Protein 6Y1X (pdb70)

B-factor: mean 32.68, std 16.45, range [10.43, 124.76]

Foldseek 3Di:
DDDLQVCDLQRDVVNVVQADEDEQAAALDAFFAWQQDDSQAADVLPDPPDHHDDHDALVVSVVVVVVCVVVDPRYAEYEYEDSYFLVVGVSNLVNLLVCCVVPVRHAYEYEGCQLCLLVCVVSCVVSHHQEYEHEDAALDLQLVLVTTQWGHDPHDIDHGSVRSVSSNVRNLNNLLVCVVSNHAYEYEYEQFPPRCVVVVLVVLQVVLVSDHAEYEYHWRPQHRNRVPGDIDDPVSVVVSQVVSCVRHHYRD/DDCLQVCDLQNDVVNVVQADEDEQAAALDAFFAWQQDDSQAADVLPDPPDHHDDHDALVRSLVVVVVVVVVDVRYAEYEYEDNYFLVVGPSNLVNLLSNCVVPVRHAYEYEGCQLCLLVCVVSCVVSHHQEYEHEDAALDLQLVLVTTQWGHDPHDIDHGSVRSVSSNVRNLNNLLVCVVSNHAYEYEYEQFPPRCVVVVLVVLQVVLVSDHAEYEYHWRDQHRNRVPGDTDDPVSSVVSQVVSCVRHHYGD

Sequence (504 aa):
QLRRIREHPCFSEKACHAFGRMHLPVAPKCNIQCKYCIRDFDCVNESRPGVTSRVLTPQQEALERVDEVLSKYHYIKVVAVAGPGEPLANEETFETLRLVGEKYPHLILCISTNGLLLPDRIEDLDRIGVTNITVTLNAVDPTIGEQIYDYVIYKGERYEGLEAAKILLDNQLKGIEEAVRRKKKIVKKVNTVLIPGIINDKHVFDIARKIKSMGVFIHNVMPLIPQYKFAHIKPPTPEEEKKRRAIQDELSSKIIKQMRQLRRIREHPCFSEKACHAFGRMHLPVAPKCNIQCKYCIRDFDCVNESRPGVTSRVLTPQEALERVDEVLSKYHYIKVVAVAGPGEPLANEETFETLRRLVGEKYPHLILCISTNGLLLPDRIEDLDRIGVTNITVTLNAVDPTIGEQIYDYVIYKGERYEGLEAAKILLDNNQLKGIEEAVRRKKIVKVNTVLIPGIINDKHVFDIARKIKKSSMGVFIHNVMPLIPPQYKFAHIKPPTPEEKKRAIQDELSKIIKQMR

Secondary structure (P-SEA, 3-state):
ccccccccccccaaaaacbbbbbccccccccccccccccccccccccccccccccccaaaaaaaaaaaaaacccccbbbbcccccccccaaaaaaaaaaaaacccbbbbbbcccccccccaaaaaaacccbbbbbcccccaaaaaaccccccccccccccaaaaaaaaaaaaaaaaaaaaaccbbbbbbcccccccccaaaaaaaaaaaacccbbbbbcccccccccccccccaaaaaaaaaaacccccccc/ccccccccccccaaaaacbbbbbccccccccccccccccccccccccccccccccccaaaaaaaaaaaaaccccccbbbbcccccccccaaaaaaaaaaaaacccbbbbbbcccccccccaaaaaaacccbbbbbcccccaaaaaaccccccccccccccaaaaaaaaaaaaaaaaaaaaaccbbbbbbcccccccccaaaaaaaaaaaacccbbbbbcccccccccccccccaaaaaaaaaaacccccccc

Solvent-accessible surface area: 22082 Å² total; per-residue (Å²): 88,91,70,83,30,123,26,3,10,24,1,22,117,103,1,74,172,57,59,21,106,16,57,0,22,1,0,52,129,33,10,5,18,10,35,6,15,57,95,107,67,15,30,35,10,39,31,174,71,48,33,102,34,133,73,15,71,21,104,74,0,17,100,73,0,35,87,33,9,45,118,103,86,147,20,36,0,0,6,0,7,9,21,2,5,2,2,23,1,109,73,0,16,66,0,0,92,31,0,16,100,42,4,48,12,9,7,8,10,1,7,3,10,0,0,33,0,37,66,44,5,107,29,0,44,173,28,36,0,26,0,0,2,0,3,0,1,7,31,52,27,76,30,5,70,80,0,13,25,34,0,65,39,160,81,92,144,44,120,25,69,106,1,4,100,38,4,18,70,16,4,35,120,0,0,108,41,0,42,157,59,125,19,26,1,5,0,0,0,8,1,0,37,70,39,0,52,168,13,0,57,64,0,0,125,88,0,106,102,34,41,9,65,6,0,24,3,34,44,2,73,44,67,75,115,14,53,180,40,120,55,14,56,72,115,90,43,122,59,31,12,72,87,0,53,164,34,6,105,12,51,133,158,89,92,72,15,105,29,2,12,30,1,21,125,136,2,81,102,28,25,10,115,16,54,0,15,1,0,52,129,32,10,4,19,10,34,7,16,58,96,107,65,15,28,32,11,34,32,175,69,49,30,103,36,159,71,5,72,21,86,55,0,29,113,90,0,41,76,29,4,45,59,110,12,78,10,12,1,0,6,0,6,8,20,2,5,2,2,22,2,102,72,0,2,44,0,0,106,59,0,17,102,104,16,108,34,9,5,9,10,1,7,3,10,0,0,34,0,34,63,46,4,83,27,0,45,156,24,34,0,26,0,0,2,0,3,0,1,8,32,52,27,76,31,5,68,85,0,13,23,34,0,64,41,158,82,91,139,44,117,27,69,101,1,4,104,39,4,17,95,20,4,27,61,0,0,102,39,0,43,157,53,121,20,21,2,6,0,0,0,7,1,0,39,72,33,0,52,170,12,0,57,63,0,0,119,86,0,108,104,27,43,9,64,7,0,24,2,34,48,2,72,44,69,74,117,10,53,185,42,129,58,19,66,79,111,70,47,108,58,30,4,76,87,0,56,162,36,8,111,14,47,126

Organism: Methanothrix thermoacetophila (strain DSM 6194 / JCM 14653 / NBRC 101360 / PT) (NCBI:txid349307)

Radius of gyration: 30.43 Å; Cα contacts (8 Å, |Δi|>4): 1089; chains: 2; bounding box: 54×50×90 Å

Nearest PDB structures (foldseek):
  6y1x-assembly2_B  TM=1.003E+00  e=1.551E-55  Methanothrix thermoacetophila PT
  7bi7-assembly2_B  TM=9.592E-01  e=2.076E-32  Methanothermobacter thermautotrophicus str. Delta H
  7jma-assembly1_A  TM=9.882E-01  e=2.985E-30  Methanothermobacter thermautotrophicus
  7n7i-assembly3_C  TM=7.490E-01  e=6.711E-08  Trichoderma virens Gv29-8
  6b4c-assembly1_A  TM=7.199E-01  e=1.712E-05  Trichoderma virens Gv29-8

CATH classification: 3.20.20.70

InterPro domains:
  IPR000385 MoaA/NifB/PqqE, iron-sulphur binding, conserved site [PS01305] (45-56)
  IPR005980 Nitrogenase cofactor biosynthesis protein NifB [TIGR01290] (18-293)
  IPR007197 Radical SAM [PF04055] (44-225)
  IPR007197 Radical SAM [PS51918] (35-274)
  IPR007197 Radical SAM [SFLDS00029] (19-297)
  IPR013785 Aldolase-type TIM barrel [G3DSA:3.20.20.70] (32-293)
  IPR058240 Radical SAM superfamily [SSF102114] (39-271)

Structure (mmCIF, N/CA/C/O backbone):
data_6Y1X
#
_entry.id   6Y1X
#
_cell.length_a   40.180
_cell.length_b   48.680
_cell.length_c   80.380
_cell.angle_alpha   78.810
_cell.angle_beta   87.730
_cell.angle_gamma   89.940
#
_symmetry.space_group_name_H-M   'P 1'
#
loop_
_entity.id
_entity.type
_entity.pdbx_description
1 polymer 'Radical SAM domain protein'
2 non-polymer 'IRON/SULFUR CLUSTER'
3 non-polymer 'SULFATE ION'
4 non-polymer 'CHLORIDE ION'
5 water water
#
loop_
_atom_site.group_PDB
_atom_site.id
_atom_site.type_symbol
_atom_site.label_atom_id
_atom_site.label_alt_id
_atom_site.label_comp_id
_atom_site.label_asym_id
_atom_site.label_entity_id
_atom_site.label_seq_id
_atom_site.pdbx_PDB_ins_code
_atom_site.Cartn_x
_atom_site.Cartn_y
_atom_site.Cartn_z
_atom_site.occupancy
_atom_site.B_iso_or_equiv
_atom_site.auth_seq_id
_atom_site.auth_comp_id
_atom_site.auth_asym_id
_atom_site.auth_atom_id
_atom_site.pdbx_PDB_model_num
ATOM 1 C CA . GLN A 1 30 ? 24.609 9.995 54.775 1.00 91.25 20 GLN A CA 1
ATOM 2 C C . GLN A 1 30 ? 25.768 10.760 54.141 1.00 89.17 20 GLN A C 1
ATOM 3 O O . GLN A 1 30 ? 26.295 10.359 53.104 1.00 91.62 20 GLN A O 1
ATOM 4 N N . LEU A 1 31 ? 26.153 11.868 54.768 1.00 83.14 21 LEU A N 1
ATOM 5 C CA . LEU A 1 31 ? 27.195 12.728 54.232 1.00 75.17 21 LEU A CA 1
ATOM 6 C C . LEU A 1 31 ? 28.581 12.114 54.448 1.00 63.93 21 LEU A C 1
ATOM 7 O O . LEU A 1 31 ? 28.765 11.159 55.208 1.00 57.15 21 LEU A O 1
ATOM 12 N N . ARG A 1 32 ? 29.567 12.684 53.748 1.00 62.54 22 ARG A N 1
ATOM 13 C CA . ARG A 1 32 ? 30.892 12.076 53.671 1.00 57.95 22 ARG A CA 1
ATOM 14 C C . ARG A 1 32 ? 31.653 12.161 54.991 1.00 50.95 22 ARG A C 1
ATOM 15 O O . ARG A 1 32 ? 32.433 11.257 55.312 1.00 46.77 22 ARG A O 1
ATOM 23 N N . ARG A 1 33 ? 31.451 13.234 55.758 1.00 49.13 23 ARG A N 1
ATOM 24 C CA . ARG A 1 33 ? 32.134 13.418 57.036 1.00 47.83 23 ARG A CA 1
ATOM 25 C C . ARG A 1 33 ? 31.796 12.341 58.062 1.00 47.18 23 ARG A C 1
ATOM 26 O O . ARG A 1 33 ? 32.497 12.234 59.076 1.00 40.71 23 ARG A O 1
ATOM 34 N N . ILE A 1 34 ? 30.754 11.550 57.832 1.00 49.20 24 ILE A N 1
ATOM 35 C CA . ILE A 1 34 ? 30.482 10.348 58.618 1.00 50.34 24 ILE A CA 1
ATOM 36 C C . ILE A 1 34 ? 30.907 9.093 57.871 1.00 46.23 24 ILE A C 1
ATOM 37 O O . ILE A 1 34 ? 31.615 8.247 58.415 1.00 45.69 24 ILE A O 1
ATOM 42 N N . ARG A 1 35 ? 30.488 8.977 56.607 1.00 48.38 25 ARG A N 1
ATOM 43 C CA . ARG A 1 35 ? 30.667 7.748 55.840 1.00 54.66 25 ARG A CA 1
ATOM 44 C C . ARG A 1 35 ? 32.136 7.379 55.663 1.00 54.27 25 ARG A C 1
ATOM 45 O O . ARG A 1 35 ? 32.469 6.191 55.582 1.00 56.26 25 ARG A O 1
ATOM 53 N N . GLU A 1 36 ? 33.027 8.367 55.601 1.00 48.11 26 GLU A N 1
ATOM 54 C CA . GLU A 1 36 ? 34.448 8.115 55.395 1.00 48.13 26 GLU A CA 1
ATOM 55 C C . GLU A 1 36 ? 35.289 8.389 56.636 1.00 48.77 26 GLU A C 1
ATOM 56 O O . GLU A 1 36 ? 36.520 8.443 56.537 1.00 46.21 26 GLU A O 1
ATOM 62 N N . HIS A 1 37 ? 34.663 8.549 57.802 1.00 46.01 27 HIS A N 1
ATOM 63 C CA . HIS A 1 37 ? 35.405 8.779 59.032 1.00 46.34 27 HIS A CA 1
ATOM 64 C C . HIS A 1 37 ? 35.453 7.472 59.805 1.00 47.05 27 HIS A C 1
ATOM 65 O O . HIS A 1 37 ? 34.395 6.973 60.223 1.00 43.50 27 HIS A O 1
ATOM 72 N N . PRO A 1 38 ? 36.635 6.886 60.017 1.00 46.76 28 PRO A N 1
ATOM 73 C CA . PRO A 1 38 ? 36.695 5.569 60.677 1.00 45.12 28 PRO A CA 1
ATOM 74 C C . PRO A 1 38 ? 36.114 5.550 62.078 1.00 44.83 28 PRO A C 1
ATOM 75 O O . PRO A 1 38 ? 35.652 4.493 62.527 1.00 46.20 28 PRO A O 1
ATOM 79 N N . CYS A 1 39 ? 36.107 6.682 62.780 1.00 42.68 29 CYS A N 1
ATOM 80 C CA . CYS A 1 39 ? 35.613 6.726 64.148 1.00 44.63 29 CYS A CA 1
ATOM 81 C C . CYS A 1 39 ? 34.123 7.019 64.236 1.00 44.41 29 CYS A C 1
ATOM 82 O O . CYS A 1 39 ? 33.548 6.901 65.324 1.00 48.64 29 CYS A O 1
ATOM 85 N N . PHE A 1 40 ? 33.480 7.373 63.124 1.00 43.25 30 PHE A N 1
ATOM 86 C CA . PHE A 1 40 ? 32.056 7.666 63.117 1.00 44.56 30 PHE A CA 1
ATOM 87 C C . PHE A 1 40 ? 31.245 6.674 62.296 1.00 50.06 30 PHE A C 1
ATOM 88 O O . PHE A 1 40 ? 30.013 6.770 62.280 1.00 51.05 30 PHE A O 1
ATOM 96 N N . SER A 1 41 ? 31.898 5.741 61.607 1.00 49.20 31 SER A N 1
ATOM 97 C CA . SER A 1 41 ? 31.211 4.738 60.807 1.00 53.16 31 SER A CA 1
ATOM 98 C C . SER A 1 41 ? 31.916 3.404 60.997 1.00 60.09 31 SER A C 1
ATOM 99 O O . SER A 1 41 ? 33.146 3.332 60.909 1.00 58.54 31 SER A O 1
ATOM 102 N N . GLU A 1 42 ? 31.135 2.357 61.273 1.00 68.07 32 GLU A N 1
ATOM 103 C CA . GLU A 1 42 ? 31.698 1.014 61.385 1.00 73.25 32 GLU A CA 1
ATOM 104 C C . GLU A 1 42 ? 32.337 0.568 60.075 1.00 75.50 32 GLU A C 1
ATOM 105 O O . GLU A 1 42 ? 33.408 -0.051 60.076 1.00 79.33 32 GLU A O 1
ATOM 111 N N . LYS A 1 43 ? 31.686 0.862 58.946 1.00 74.42 33 LYS A N 1
ATOM 112 C CA . LYS A 1 43 ? 32.244 0.492 57.649 1.00 74.88 33 LYS A CA 1
ATOM 113 C C . LYS A 1 43 ? 33.540 1.242 57.368 1.00 73.62 33 LYS A C 1
ATOM 114 O O . LYS A 1 43 ? 34.483 0.673 56.805 1.00 73.22 33 LYS A O 1
ATOM 117 N N . ALA A 1 44 ? 33.600 2.525 57.738 1.00 71.77 34 ALA A N 1
ATOM 118 C CA . ALA A 1 44 ? 34.779 3.328 57.431 1.00 72.35 34 ALA A CA 1
ATOM 119 C C . ALA A 1 44 ? 36.005 2.853 58.201 1.00 73.79 34 ALA A C 1
ATOM 120 O O . ALA A 1 44 ? 37.136 3.064 57.749 1.00 73.93 34 ALA A O 1
ATOM 122 N N . CYS A 1 45 ? 35.805 2.217 59.359 1.00 77.87 35 CYS A N 1
ATOM 123 C CA . CYS A 1 45 ? 36.938 1.812 60.186 1.00 83.22 35 CYS A CA 1
ATOM 124 C C . CYS A 1 45 ? 37.785 0.761 59.477 1.00 91.61 35 CYS A C 1
ATOM 125 O O . CYS A 1 45 ? 39.019 0.794 59.549 1.00 92.06 35 CYS A O 1
ATOM 128 N N . HIS A 1 46 ? 37.139 -0.177 58.785 1.00 97.67 36 HIS A N 1
ATOM 129 C CA . HIS A 1 46 ? 37.842 -1.220 58.050 1.00 105.30 36 HIS A CA 1
ATOM 130 C C . HIS A 1 46 ? 38.380 -0.747 56.705 1.00 101.77 36 HIS A C 1
ATOM 131 O O . HIS A 1 46 ? 39.121 -1.495 56.057 1.00 109.87 36 HIS A O 1
ATOM 138 N N . ALA A 1 47 ? 38.035 0.462 56.271 1.00 87.95 37 ALA A N 1
ATOM 139 C CA . ALA A 1 47 ? 38.376 0.931 54.933 1.00 77.27 37 ALA A CA 1
ATOM 140 C C . ALA A 1 47 ? 39.303 2.133 54.925 1.00 69.63 37 ALA A C 1
ATOM 141 O O . ALA A 1 47 ? 40.222 2.186 54.107 1.00 70.57 37 ALA A O 1
ATOM 143 N N . PHE A 1 48 ? 39.087 3.107 55.802 1.00 62.85 38 PHE A N 1
ATOM 144 C CA . PHE A 1 48 ? 39.781 4.382 55.726 1.00 62.77 38 PHE A CA 1
ATOM 145 C C . PHE A 1 48 ? 40.623 4.593 56.979 1.00 60.07 38 PHE A C 1
ATOM 146 O O . PHE A 1 48 ? 40.360 4.016 58.038 1.00 57.78 38 PHE A O 1
ATOM 154 N N . GLY A 1 49 ? 41.637 5.449 56.846 1.00 57.78 39 GLY A N 1
ATOM 155 C CA . GLY A 1 49 ? 42.563 5.738 57.915 1.00 54.30 39 GLY A CA 1
ATOM 156 C C . GLY A 1 49 ? 42.453 7.173 58.413 1.00 49.87 39 GLY A C 1
ATOM 157 O O . GLY A 1 49 ? 41.873 8.057 57.779 1.00 47.76 39 GLY A O 1
ATOM 158 N N . ARG A 1 50 ? 43.049 7.389 59.579 1.00 47.05 40 ARG A N 1
ATOM 159 C CA . ARG A 1 50 ? 43.153 8.702 60.186 1.00 43.64 40 ARG A CA 1
ATOM 160 C C . ARG A 1 50 ? 44.576 8.902 60.682 1.00 44.38 40 ARG A C 1
ATOM 161 O O . ARG A 1 50 ? 45.318 7.942 60.912 1.00 47.16 40 ARG A O 1
ATOM 169 N N . MET A 1 51 ? 44.960 10.165 60.847 1.00 42.35 41 MET A N 1
ATOM 170 C CA . MET A 1 51 ? 46.250 10.495 61.436 1.00 50.70 41 MET A CA 1
ATOM 171 C C . MET A 1 51 ? 46.061 11.598 62.463 1.00 38.94 41 MET A C 1
ATOM 172 O O . MET A 1 51 ? 45.231 12.493 62.282 1.00 36.71 41 MET A O 1
ATOM 177 N N . HIS A 1 52 ? 46.836 11.521 63.539 1.00 40.30 42 HIS A N 1
ATOM 178 C CA . HIS A 1 52 ? 46.841 12.525 64.593 1.00 35.47 42 HIS A CA 1
ATOM 179 C C . HIS A 1 52 ? 48.078 13.398 64.464 1.00 36.23 42 HIS A C 1
ATOM 180 O O . HIS A 1 52 ? 49.173 12.903 64.187 1.00 39.44 42 HIS A O 1
ATOM 187 N N . LEU A 1 53 ? 47.902 14.697 64.669 1.00 23.30 43 LEU A N 1
ATOM 188 C CA . LEU A 1 53 ? 49.037 15.609 64.671 1.00 20.80 43 LEU A CA 1
ATOM 189 C C . LEU A 1 53 ? 49.275 16.075 66.095 1.00 23.77 43 LEU A C 1
ATOM 190 O O . LEU A 1 53 ? 48.466 16.847 66.633 1.00 24.29 43 LEU A O 1
ATOM 195 N N . PRO A 1 54 ? 50.351 15.648 66.740 1.00 24.05 44 PRO A N 1
ATOM 196 C CA . PRO A 1 54 ? 50.568 15.997 68.158 1.00 22.52 44 PRO A CA 1
ATOM 197 C C . PRO A 1 54 ? 51.147 17.401 68.309 1.00 27.39 44 PRO A C 1
ATOM 198 O O . PRO A 1 54 ? 52.339 17.614 68.530 1.00 28.35 44 PRO A O 1
ATOM 202 N N . VAL A 1 55 ? 50.266 18.396 68.193 1.00 28.91 45 VAL A N 1
ATOM 203 C CA . VAL A 1 55 ? 50.651 19.804 68.208 1.00 24.49 45 VAL A CA 1
ATOM 204 C C . VAL A 1 55 ? 50.192 20.523 69.464 1.00 26.02 45 VAL A C 1
ATOM 205 O O . VAL A 1 55 ? 50.415 21.736 69.584 1.00 21.42 45 VAL A O 1
ATOM 209 N N . ALA A 1 56 ? 49.560 19.825 70.405 1.00 20.11 46 ALA A N 1
ATOM 210 C CA . ALA A 1 56 ? 48.785 20.454 71.475 1.00 20.67 46 ALA A CA 1
ATOM 211 C C . ALA A 1 56 ? 49.227 19.916 72.831 1.00 18.79 46 ALA A C 1
ATOM 212 O O . ALA A 1 56 ? 48.497 19.152 73.470 1.00 19.62 46 ALA A O 1
ATOM 214 N N . PRO A 1 57 ? 50.418 20.309 73.311 1.00 15.46 47 PRO A N 1
ATOM 215 C CA . PRO A 1 57 ? 50.960 19.674 74.522 1.00 21.24 47 PRO A CA 1
ATOM 216 C C . PRO A 1 57 ? 50.303 20.116 75.822 1.00 19.00 47 PRO A C 1
ATOM 217 O O . PRO A 1 57 ? 50.257 19.334 76.775 1.00 20.60 47 PRO A O 1
ATOM 221 N N . LYS A 1 58 ? 49.834 21.356 75.909 1.00 16.90 48 LYS A N 1
ATOM 222 C CA . LYS A 1 58 ? 49.272 21.828 77.167 1.00 20.65 48 LYS A CA 1
ATOM 223 C C . LYS A 1 58 ? 47.885 21.236 77.388 1.00 19.70 48 LYS A C 1
ATOM 224 O O . LYS A 1 58 ? 47.123 21.017 76.443 1.00 18.46 48 LYS A O 1
ATOM 230 N N . CYS A 1 59 ? 47.548 21.023 78.657 1.00 15.75 49 CYS A N 1
ATOM 231 C CA . CYS A 1 59 ? 46.196 20.692 79.079 1.00 22.01 49 CYS A CA 1
ATOM 232 C C . CYS A 1 59 ? 45.716 21.686 80.125 1.00 21.41 49 CYS A C 1
ATOM 233 O O . CYS A 1 59 ? 46.511 22.328 80.818 1.00 21.64 49 CYS A O 1
ATOM 236 N N . ASN A 1 60 ? 44.395 21.805 80.231 1.00 19.59 50 ASN A N 1
ATOM 237 C CA . ASN A 1 60 ? 43.773 22.754 81.143 1.00 20.83 50 ASN A CA 1
ATOM 238 C C . ASN A 1 60 ? 42.995 22.102 82.273 1.00 21.64 50 ASN A C 1
ATOM 239 O O . ASN A 1 60 ? 42.375 22.816 83.065 1.00 18.72 50 ASN A O 1
ATOM 244 N N . ILE A 1 61 ? 42.995 20.777 82.373 1.00 15.55 51 ILE A N 1
ATOM 245 C CA . ILE A 1 61 ? 42.380 20.079 83.489 1.00 17.90 51 ILE A CA 1
ATOM 246 C C . ILE A 1 61 ? 43.337 18.983 83.943 1.00 15.19 51 ILE A C 1
ATOM 247 O O . ILE A 1 61 ? 44.394 18.767 83.347 1.00 18.41 51 ILE A O 1
ATOM 252 N N . GLN A 1 62 ? 42.942 18.263 84.987 1.00 15.60 52 GLN A N 1
ATOM 253 C CA . GLN A 1 62 ? 43.678 17.086 85.434 1.00 16.49 52 GLN A CA 1
ATOM 254 C C . GLN A 1 62 ? 42.669 16.006 85.791 1.00 19.57 52 GLN A C 1
ATOM 255 O O . GLN A 1 62 ? 41.998 16.087 86.827 1.00 21.47 52 GLN A O 1
ATOM 261 N N . CYS A 1 63 ? 42.570 15.002 84.927 1.00 15.27 53 CYS A N 1
ATOM 262 C CA . CYS A 1 63 ? 41.723 13.847 85.167 1.00 16.18 53 CYS A CA 1
ATOM 263 C C . CYS A 1 63 ? 42.412 12.938 86.175 1.00 17.10 53 CYS A C 1
ATOM 264 O O . CYS A 1 63 ? 43.641 12.822 86.180 1.00 17.39 53 CYS A O 1
ATOM 267 N N . LYS A 1 64 ? 41.625 12.321 87.055 1.00 15.33 54 LYS A N 1
ATOM 268 C CA . LYS A 1 64 ? 42.205 11.468 88.086 1.00 17.59 54 LYS A CA 1
ATOM 269 C C . LYS A 1 64 ? 42.724 10.141 87.548 1.00 21.90 54 LYS A C 1
ATOM 270 O O . LYS A 1 64 ? 43.261 9.354 88.334 1.00 16.17 54 LYS A O 1
ATOM 276 N N . TYR A 1 65 ? 42.565 9.868 86.253 1.00 18.67 55 TYR A N 1
ATOM 277 C CA . TYR A 1 65 ? 43.086 8.662 85.619 1.00 21.84 55 TYR A CA 1
ATOM 278 C C . TYR A 1 65 ? 44.261 8.955 84.695 1.00 19.45 55 TYR A C 1
ATOM 279 O O . TYR A 1 65 ? 44.714 8.056 83.979 1.00 23.26 55 TYR A O 1
ATOM 288 N N . CYS A 1 66 ? 44.764 10.185 84.690 1.00 17.73 56 CYS A N 1
ATOM 289 C CA . CYS A 1 66 ? 45.742 10.635 83.709 1.00 19.55 56 CYS A CA 1
ATOM 290 C C . CYS A 1 66 ? 47.084 10.920 84.367 1.00 21.86 56 CYS A C 1
ATOM 291 O O . CYS A 1 66 ? 47.147 11.606 85.394 1.00 20.90 56 CYS A O 1
ATOM 294 N N . ILE A 1 67 ? 48.146 10.372 83.778 1.00 19.06 57 ILE A N 1
ATOM 295 C CA . ILE A 1 67 ? 49.517 10.821 84.001 1.00 21.34 57 ILE A CA 1
ATOM 296 C C . ILE A 1 67 ? 49.906 11.678 82.799 1.00 25.03 57 ILE A C 1
ATOM 297 O O . ILE A 1 67 ? 49.871 11.205 81.658 1.00 21.15 57 ILE A O 1
ATOM 302 N N . ARG A 1 68 ? 50.205 12.959 83.040 1.00 18.11 58 ARG A N 1
ATOM 303 C CA . ARG A 1 68 ? 50.419 13.906 81.945 1.00 25.18 58 ARG A CA 1
ATOM 304 C C . ARG A 1 68 ? 51.619 13.576 81.066 1.00 26.69 58 ARG A C 1
ATOM 305 O O . ARG A 1 68 ? 51.721 14.120 79.961 1.00 31.47 58 ARG A O 1
ATOM 313 N N . ASP A 1 69 ? 52.529 12.708 81.519 1.00 23.46 59 ASP A N 1
ATOM 314 C CA . ASP A 1 69 ? 53.641 12.291 80.668 1.00 30.66 59 ASP A CA 1
ATOM 315 C C . ASP A 1 69 ? 53.156 11.693 79.356 1.00 34.84 59 ASP A C 1
ATOM 316 O O . ASP A 1 69 ? 53.879 11.722 78.351 1.00 34.59 59 ASP A O 1
ATOM 321 N N . PHE A 1 70 ? 51.948 11.144 79.344 1.00 25.43 60 PHE A N 1
ATOM 322 C CA . PHE A 1 70 ? 51.470 10.331 78.240 1.00 22.68 60 PHE A CA 1
ATOM 323 C C . PHE A 1 70 ? 50.367 11.053 77.475 1.00 21.92 60 PHE A C 1
ATOM 324 O O . PHE A 1 70 ? 49.581 11.811 78.053 1.00 24.46 60 PHE A O 1
ATOM 332 N N . ASP A 1 71 ? 50.345 10.828 76.159 1.00 19.22 61 ASP A N 1
ATOM 333 C CA . ASP A 1 71 ? 49.340 11.432 75.291 1.00 19.01 61 ASP A CA 1
ATOM 334 C C . ASP A 1 71 ? 47.946 11.218 75.862 1.00 21.49 61 ASP A C 1
ATOM 335 O O . ASP A 1 71 ? 47.629 10.135 76.363 1.00 20.56 61 ASP A O 1
ATOM 340 N N . CYS A 1 72 ? 47.132 12.277 75.812 1.00 20.57 62 CYS A N 1
ATOM 341 C CA . CYS A 1 72 ? 45.798 12.293 76.404 1.00 22.41 62 CYS A CA 1
ATOM 342 C C . CYS A 1 72 ? 45.079 10.963 76.219 1.00 18.10 62 CYS A C 1
ATOM 343 O O . CYS A 1 72 ? 44.694 10.599 75.104 1.00 16.83 62 CYS A O 1
ATOM 346 N N . VAL A 1 73 ? 44.900 10.227 77.318 1.00 16.18 63 VAL A N 1
ATOM 347 C CA . VAL A 1 73 ? 44.389 8.867 77.238 1.00 20.06 63 VAL A CA 1
ATOM 348 C C . VAL A 1 73 ? 42.913 8.811 76.870 1.00 18.40 63 VAL A C 1
ATOM 349 O O . VAL A 1 73 ? 42.393 7.724 76.597 1.00 21.83 63 VAL A O 1
ATOM 353 N N . ASN A 1 74 ? 42.224 9.953 76.812 1.00 23.36 64 ASN A N 1
ATOM 354 C CA . ASN A 1 74 ? 40.849 9.933 76.321 1.00 21.79 64 ASN A CA 1
ATOM 355 C C . ASN A 1 74 ? 40.792 9.555 74.849 1.00 23.53 64 ASN A C 1
ATOM 356 O O . ASN A 1 74 ? 39.804 8.965 74.400 1.00 23.07 64 ASN A O 1
ATOM 361 N N . GLU A 1 75 ? 41.836 9.876 74.086 1.00 22.22 65 GLU A N 1
ATOM 362 C CA . GLU A 1 75 ? 41.806 9.683 72.643 1.00 22.27 65 GLU A CA 1
ATOM 363 C C . GLU A 1 75 ? 43.046 8.947 72.147 1.00 30.88 65 GLU A C 1
ATOM 364 O O . GLU A 1 75 ? 43.336 8.970 70.949 1.00 32.71 65 GLU A O 1
ATOM 370 N N . SER A 1 76 ? 43.773 8.283 73.041 1.00 26.78 66 SER A N 1
ATOM 371 C CA . SER A 1 76 ? 44.983 7.560 72.682 1.00 26.41 66 SER A CA 1
ATOM 372 C C . SER A 1 76 ? 45.072 6.287 73.505 1.00 23.17 66 SER A C 1
ATOM 373 O O . SER A 1 76 ? 44.558 6.218 74.625 1.00 24.66 66 SER A O 1
ATOM 376 N N . ARG A 1 77 ? 45.737 5.282 72.943 1.00 24.34 67 ARG A N 1
ATOM 377 C CA . ARG A 1 77 ? 46.109 4.119 73.729 1.00 31.13 67 ARG A CA 1
ATOM 378 C C . ARG A 1 77 ? 47.046 4.557 74.854 1.00 27.65 67 ARG A C 1
ATOM 379 O O . ARG A 1 77 ? 47.756 5.560 74.721 1.00 29.36 67 ARG A O 1
ATOM 387 N N . PRO A 1 78 ? 47.083 3.825 75.966 1.00 26.18 68 PRO A N 1
ATOM 388 C CA . PRO A 1 78 ? 47.795 4.333 77.142 1.00 27.16 68 PRO A CA 1
ATOM 389 C C . PRO A 1 78 ? 49.302 4.262 76.972 1.00 27.44 68 PRO A C 1
ATOM 390 O O . PRO A 1 78 ? 49.847 3.447 76.223 1.00 23.47 68 PRO A O 1
ATOM 394 N N . GLY A 1 79 ? 49.979 5.128 77.718 1.00 23.10 69 GLY A N 1
ATOM 395 C CA . GLY A 1 79 ? 51.404 5.005 77.936 1.00 28.60 69 GLY A CA 1
ATOM 396 C C . GLY A 1 79 ? 52.243 5.484 76.778 1.00 28.94 69 GLY A C 1
ATOM 397 O O . GLY A 1 79 ? 53.432 5.152 76.711 1.00 27.04 69 GLY A O 1
ATOM 398 N N . VAL A 1 80 ? 51.659 6.265 75.864 1.00 26.53 70 VAL A N 1
ATOM 399 C CA . VAL A 1 80 ? 52.321 6.711 74.641 1.00 26.08 70 VAL A CA 1
ATOM 400 C C . VAL A 1 80 ? 52.873 8.106 74.876 1.00 24.79 70 VAL A C 1
ATOM 401 O O . VAL A 1 80 ? 52.197 8.959 75.464 1.00 23.36 70 VAL A O 1
ATOM 405 N N . THR A 1 81 ? 54.086 8.351 74.391 1.00 20.72 71 THR A N 1
ATOM 406 C CA . THR A 1 81 ? 54.723 9.665 74.422 1.00 24.11 71 THR A CA 1
ATOM 407 C C . THR A 1 81 ? 55.010 10.098 72.989 1.00 22.56 71 THR A C 1
ATOM 408 O O . THR A 1 81 ? 55.909 9.553 72.343 1.00 20.99 71 THR A O 1
ATOM 412 N N . SER A 1 82 ? 54.255 11.067 72.485 1.00 20.52 72 SER A N 1
ATOM 413 C CA . SER A 1 82 ? 54.485 11.552 71.133 1.00 22.51 72 SER A CA 1
ATOM 414 C C . SER A 1 82 ? 55.494 12.693 71.137 1.00 26.50 72 SER A C 1
ATOM 415 O O . SER A 1 82 ? 55.571 13.488 72.078 1.00 29.33 72 SER A O 1
ATOM 418 N N . ARG A 1 83 ? 56.274 12.758 70.065 1.00 23.37 73 ARG A N 1
ATOM 419 C CA . ARG A 1 83 ? 57.063 13.948 69.790 1.00 21.63 73 ARG A CA 1
ATOM 420 C C . ARG A 1 83 ? 56.140 15.105 69.432 1.00 22.41 73 ARG A C 1
ATOM 421 O O . ARG A 1 83 ? 55.283 14.977 68.554 1.00 23.19 73 ARG A O 1
ATOM 426 N N . VAL A 1 84 ? 56.307 16.232 70.119 1.00 23.03 74 VAL A N 1
ATOM 427 C CA . VAL A 1 84 ? 55.473 17.399 69.857 1.00 23.19 74 VAL A CA 1
ATOM 428 C C . VAL A 1 84 ? 55.949 18.059 68.570 1.00 25.35 74 VAL A C 1
ATOM 429 O O . VAL A 1 84 ? 57.149 18.290 68.386 1.00 25.89 74 VAL A O 1
ATOM 433 N N . LEU A 1 85 ? 55.007 18.400 67.697 1.00 29.20 75 LEU A N 1
ATOM 434 C CA . LEU A 1 85 ? 55.303 19.044 66.425 1.00 29.61 75 LEU A CA 1
ATOM 435 C C . LEU A 1 85 ? 54.836 20.491 66.434 1.00 29.04 75 LEU A C 1
ATOM 436 O O . LEU A 1 85 ? 53.789 20.812 67.006 1.00 28.36 75 LEU A O 1
ATOM 441 N N . THR A 1 86 ? 55.603 21.359 65.780 1.00 27.86 76 THR A N 1
ATOM 442 C CA . THR A 1 86 ? 55.103 22.687 65.488 1.00 29.66 76 THR A CA 1
ATOM 443 C C . THR A 1 86 ? 54.094 22.587 64.348 1.00 33.49 76 THR A C 1
ATOM 444 O O . THR A 1 86 ? 54.060 21.582 63.633 1.00 31.84 76 THR A O 1
ATOM 448 N N . PRO A 1 87 ? 53.251 23.611 64.163 1.00 30.36 77 PRO A N 1
ATOM 449 C CA . PRO A 1 87 ? 52.325 23.595 63.016 1.00 22.61 77 PRO A CA 1
ATOM 450 C C . PRO A 1 87 ? 53.002 23.321 61.683 1.00 30.17 77 PRO A C 1
ATOM 451 O O . PRO A 1 87 ? 52.469 22.560 60.866 1.00 28.22 77 PRO A O 1
ATOM 455 N N . GLN A 1 88 ? 54.169 23.919 61.445 1.00 34.44 78 GLN A N 1
ATOM 456 C CA A GLN A 1 88 ? 54.865 23.704 60.182 0.56 38.57 78 GLN A CA 1
ATOM 457 C CA B GLN A 1 88 ? 54.865 23.704 60.182 0.44 38.59 78 GLN A CA 1
ATOM 458 C C . GLN A 1 88 ? 55.320 22.256 60.044 1.00 36.25 78 GLN A C 1
ATOM 459 O O . GLN A 1 88 ? 55.163 21.649 58.978 1.00 32.89 78 GLN A O 1
ATOM 470 N N . GLU A 1 89 ? 55.885 21.685 61.111 1.00 34.60 79 GLU A N 1
ATOM 471 C CA . GLU A 1 89 ? 56.301 20.288 61.067 1.00 29.78 79 GLU A CA 1
ATOM 472 C C . GLU A 1 89 ? 55.108 19.363 60.867 1.00 27.72 79 GLU A C 1
ATOM 473 O O . GLU A 1 89 ? 55.191 18.382 60.119 1.00 36.34 79 GLU A O 1
ATOM 479 N N . ALA A 1 90 ? 53.985 19.663 61.524 1.00 25.70 80 ALA A N 1
ATOM 480 C CA . ALA A 1 90 ? 52.796 18.830 61.377 1.00 23.16 80 ALA A CA 1
ATOM 481 C C . ALA A 1 90 ? 52.302 18.832 59.937 1.00 24.35 80 ALA A C 1
ATOM 482 O O . ALA A 1 90 ? 51.920 17.784 59.402 1.00 29.80 80 ALA A O 1
ATOM 484 N N . LEU A 1 91 ? 52.294 20.002 59.294 1.00 26.51 81 LEU A N 1
ATOM 485 C CA . LEU A 1 91 ? 51.918 20.067 57.886 1.00 27.56 81 LEU A CA 1
ATOM 486 C C . LEU A 1 91 ? 52.865 19.234 57.030 1.00 41.22 81 LEU A C 1
ATOM 487 O O . LEU A 1 91 ? 52.436 18.569 56.079 1.00 41.31 81 LEU A O 1
ATOM 492 N N . GLU A 1 92 ? 54.161 19.264 57.351 1.00 39.83 82 GLU A N 1
ATOM 493 C CA . GLU A 1 92 ? 55.124 18.454 56.614 1.00 40.27 82 GLU A CA 1
ATOM 494 C C . GLU A 1 92 ? 54.859 16.964 56.797 1.00 35.67 82 GLU A C 1
ATOM 495 O O . GLU A 1 92 ? 55.057 16.177 55.864 1.00 37.63 82 GLU A O 1
ATOM 501 N N . ARG A 1 93 ? 54.436 16.547 57.995 1.00 31.64 83 ARG A N 1
ATOM 502 C CA . ARG A 1 93 ? 54.103 15.137 58.176 1.00 38.64 83 ARG A CA 1
ATOM 503 C C . ARG A 1 93 ? 52.877 14.750 57.358 1.00 40.39 83 ARG A C 1
ATOM 504 O O . ARG A 1 93 ? 52.817 13.644 56.808 1.00 46.66 83 ARG A O 1
ATOM 509 N N . VAL A 1 94 ? 51.887 15.643 57.274 1.00 36.64 84 VAL A N 1
ATOM 510 C CA . VAL A 1 94 ? 50.728 15.395 56.419 1.00 28.93 84 VAL A CA 1
ATOM 511 C C . VAL A 1 94 ? 51.168 15.201 54.975 1.00 34.22 84 VAL A C 1
ATOM 512 O O . VAL A 1 94 ? 50.719 14.271 54.293 1.00 36.84 84 VAL A O 1
ATOM 516 N N . ASP A 1 95 ? 52.032 16.092 54.482 1.00 35.47 85 ASP A N 1
ATOM 517 C CA . ASP A 1 95 ? 52.559 15.963 53.126 1.00 47.02 85 ASP A CA 1
ATOM 518 C C . ASP A 1 95 ? 53.104 14.562 52.878 1.00 51.37 85 ASP A C 1
ATOM 519 O O . ASP A 1 95 ? 52.755 13.911 51.887 1.00 45.24 85 ASP A O 1
ATOM 524 N N . GLU A 1 96 ? 53.951 14.071 53.787 1.00 52.41 86 GLU A N 1
ATOM 525 C CA . GLU A 1 96 ? 54.618 12.796 53.545 1.00 56.43 86 GLU A CA 1
ATOM 526 C C . GLU A 1 96 ? 53.657 11.623 53.686 1.00 54.37 86 GLU A C 1
ATOM 527 O O . GLU A 1 96 ? 53.737 10.658 52.916 1.00 56.83 86 GLU A O 1
ATOM 530 N N . VAL A 1 97 ? 52.749 11.675 54.664 1.00 51.29 87 VAL A N 1
ATOM 531 C CA . VAL A 1 97 ? 51.779 10.593 54.819 1.00 52.41 87 VAL A CA 1
ATOM 532 C C . VAL A 1 97 ? 50.866 10.516 53.601 1.00 54.63 87 VAL A C 1
ATOM 533 O O . VAL A 1 97 ? 50.636 9.438 53.039 1.00 53.08 87 VAL A O 1
ATOM 537 N N . LEU A 1 98 ? 50.342 11.665 53.163 1.00 54.08 88 LEU A N 1
ATOM 538 C CA . LEU A 1 98 ? 49.511 11.690 51.965 1.00 58.50 88 LEU A CA 1
ATOM 539 C C . LEU A 1 98 ? 50.267 11.268 50.711 1.00 63.53 88 LEU A C 1
ATOM 540 O O . LEU A 1 98 ? 49.627 11.016 49.686 1.00 64.87 88 LEU A O 1
ATOM 545 N N . SER A 1 99 ? 51.598 11.195 50.758 1.00 67.58 89 SER A N 1
ATOM 546 C CA . SER A 1 99 ? 52.353 10.671 49.631 1.00 74.25 89 SER A CA 1
ATOM 547 C C . SER A 1 99 ? 52.493 9.154 49.683 1.00 78.17 89 SER A C 1
ATOM 548 O O . SER A 1 99 ? 52.284 8.479 48.670 1.00 82.56 89 SER A O 1
ATOM 551 N N . LYS A 1 100 ? 52.881 8.612 50.838 1.00 77.30 90 LYS A N 1
ATOM 552 C CA . LYS A 1 100 ? 53.060 7.175 50.952 1.00 85.87 90 LYS A CA 1
ATOM 553 C C . LYS A 1 100 ? 51.737 6.426 51.020 1.00 89.24 90 LYS A C 1
ATOM 554 O O . LYS A 1 100 ? 51.671 5.262 50.599 1.00 95.93 90 LYS A O 1
ATOM 558 N N . TYR A 1 101 ? 50.664 7.077 51.466 1.00 89.32 91 TYR A N 1
ATOM 559 C CA . TYR A 1 101 ? 49.391 6.397 51.641 1.00 89.56 91 TYR A CA 1
ATOM 560 C C . TYR A 1 101 ? 48.287 7.256 51.061 1.00 90.42 91 TYR A C 1
ATOM 561 O O . TYR A 1 101 ? 48.343 8.486 51.094 1.00 91.21 91 TYR A O 1
ATOM 570 N N . HIS A 1 102 ? 47.288 6.579 50.506 1.00 92.78 92 HIS A N 1
ATOM 571 C CA . HIS A 1 102 ? 46.114 7.245 49.993 1.00 90.88 92 HIS A CA 1
ATOM 572 C C . HIS A 1 102 ? 44.819 6.921 50.727 1.00 83.28 92 HIS A C 1
ATOM 573 O O . HIS A 1 102 ? 43.797 7.540 50.414 1.00 83.95 92 HIS A O 1
ATOM 580 N N . TYR A 1 103 ? 44.821 5.990 51.682 1.00 74.53 93 TYR A N 1
ATOM 581 C CA . TYR A 1 103 ? 43.602 5.664 52.406 1.00 72.94 93 TYR A CA 1
ATOM 582 C C . TYR A 1 103 ? 43.257 6.685 53.478 1.00 64.29 93 TYR A C 1
ATOM 583 O O . TYR A 1 103 ? 42.231 6.526 54.149 1.00 67.00 93 TYR A O 1
ATOM 592 N N . ILE A 1 104 ? 44.082 7.709 53.668 1.00 57.47 94 ILE A N 1
ATOM 593 C CA . ILE A 1 104 ? 43.901 8.648 54.770 1.00 52.74 94 ILE A CA 1
ATOM 594 C C . ILE A 1 104 ? 42.781 9.620 54.414 1.00 51.07 94 ILE A C 1
ATOM 595 O O . ILE A 1 104 ? 42.890 10.386 53.451 1.00 50.77 94 ILE A O 1
ATOM 600 N N . LYS A 1 105 ? 41.698 9.591 55.193 1.00 49.55 95 LYS A N 1
ATOM 601 C CA . LYS A 1 105 ? 40.564 10.482 54.979 1.00 41.77 95 LYS A CA 1
ATOM 602 C C . LYS A 1 105 ? 40.442 11.578 56.025 1.00 40.19 95 LYS A C 1
ATOM 603 O O . LYS A 1 105 ? 39.801 12.598 55.752 1.00 33.87 95 LYS A O 1
ATOM 609 N N . VAL A 1 106 ? 41.047 11.401 57.199 1.00 32.09 96 VAL A N 1
ATOM 610 C CA . VAL A 1 106 ? 40.839 12.279 58.344 1.00 29.15 96 VAL A CA 1
ATOM 611 C C . VAL A 1 106 ? 42.186 12.734 58.883 1.00 31.94 96 VAL A C 1
ATOM 612 O O . VAL A 1 106 ? 43.129 11.942 58.985 1.00 31.41 96 VAL A O 1
ATOM 616 N N . VAL A 1 107 ? 42.266 14.011 59.242 1.00 25.89 97 VAL A N 1
ATOM 617 C CA . VAL A 1 107 ? 43.392 14.566 59.979 1.00 25.79 97 VAL A CA 1
ATOM 618 C C . VAL A 1 107 ? 42.843 15.209 61.243 1.00 27.27 97 VAL A C 1
ATOM 619 O O . VAL A 1 107 ? 41.878 15.980 61.187 1.00 25.98 97 VAL A O 1
ATOM 623 N N . ALA A 1 108 ? 43.456 14.901 62.381 1.00 24.34 98 ALA A N 1
ATOM 624 C CA . ALA A 1 108 ? 42.889 15.303 63.655 1.00 24.05 98 ALA A CA 1
ATOM 625 C C . ALA A 1 108 ? 43.991 15.790 64.577 1.00 27.90 98 ALA A C 1
ATOM 626 O O . ALA A 1 108 ? 45.165 15.437 64.430 1.00 27.50 98 ALA A O 1
ATOM 628 N N . VAL A 1 109 ? 43.593 16.621 65.530 1.00 23.29 99 VAL A N 1
ATOM 629 C CA . VAL A 1 109 ? 44.430 16.969 66.665 1.00 23.29 99 VAL A CA 1
ATOM 630 C C . VAL A 1 109 ? 43.726 16.441 67.905 1.00 23.73 99 VAL A C 1
ATOM 631 O O . VAL A 1 109 ? 42.559 16.773 68.153 1.00 20.98 99 VAL A O 1
ATOM 635 N N . ALA A 1 110 ? 44.433 15.619 68.674 1.00 22.00 100 ALA A N 1
ATOM 636 C CA . ALA A 1 110 ? 43.854 14.947 69.826 1.00 21.84 100 ALA A CA 1
ATOM 637 C C . ALA A 1 110 ? 44.792 14.942 71.021 1.00 22.89 100 ALA A C 1
ATOM 638 O O . ALA A 1 110 ? 44.442 14.371 72.059 1.00 19.11 100 ALA A O 1
ATOM 640 N N . GLY A 1 111 ? 45.963 15.558 70.914 1.00 20.33 101 GLY A N 1
ATOM 641 C CA . GLY A 1 111 ? 46.915 15.550 71.991 1.00 19.21 101 GLY A CA 1
ATOM 642 C C . GLY A 1 111 ? 48.198 16.258 71.621 1.00 17.36 101 GLY A C 1
ATOM 643 O O . GLY A 1 111 ? 48.264 16.978 70.619 1.00 22.54 101 GLY A O 1
ATOM 644 N N . PRO A 1 112 ? 49.254 16.071 72.430 1.00 14.50 102 PRO A N 1
ATOM 645 C CA . PRO A 1 112 ? 49.299 15.164 73.589 1.00 17.83 102 PRO A CA 1
ATOM 646 C C . PRO A 1 112 ? 48.463 15.627 74.797 1.00 22.76 102 PRO A C 1
ATOM 647 O O . PRO A 1 112 ? 48.210 14.829 75.701 1.00 19.94 102 PRO A O 1
ATOM 651 N N . GLY A 1 113 ? 48.071 16.899 74.813 1.00 22.16 103 GLY A N 1
ATOM 652 C CA . GLY A 1 113 ? 47.218 17.447 75.855 1.00 14.82 103 GLY A CA 1
ATOM 653 C C . GLY A 1 113 ? 45.824 17.779 75.353 1.00 14.58 103 GLY A C 1
ATOM 654 O O . GLY A 1 113 ? 45.203 16.981 74.642 1.00 17.77 103 GLY A O 1
ATOM 655 N N . GLU A 1 114 ? 45.326 18.967 75.703 1.00 14.08 104 GLU A N 1
ATOM 656 C CA . GLU A 1 114 ? 43.974 19.364 75.345 1.00 16.93 104 GLU A CA 1
ATOM 657 C C . GLU A 1 114 ? 44.068 20.211 74.088 1.00 16.37 104 GLU A C 1
ATOM 658 O O . GLU A 1 114 ? 44.651 21.306 74.135 1.00 16.15 104 GLU A O 1
ATOM 664 N N . PRO A 1 115 ? 43.570 19.735 72.944 1.00 17.04 105 PRO A N 1
ATOM 665 C CA . PRO A 1 115 ? 43.720 20.501 71.695 1.00 15.02 105 PRO A CA 1
ATOM 666 C C . PRO A 1 115 ? 43.272 21.954 71.782 1.00 20.13 105 PRO A C 1
ATOM 667 O O . PRO A 1 115 ? 43.980 22.834 71.283 1.00 24.35 105 PRO A O 1
ATOM 671 N N . LEU A 1 116 ? 42.139 22.241 72.425 1.00 17.71 106 LEU A N 1
ATOM 672 C CA . LEU A 1 116 ? 41.637 23.611 72.418 1.00 16.43 106 LEU A CA 1
ATOM 673 C C . LEU A 1 116 ? 42.404 24.545 73.345 1.00 16.59 106 LEU A C 1
ATOM 674 O O . LEU A 1 116 ? 42.188 25.758 73.282 1.00 20.08 106 LEU A O 1
ATOM 679 N N . ALA A 1 117 ? 43.307 24.024 74.174 1.00 19.03 107 ALA A N 1
ATOM 680 C CA . ALA A 1 117 ? 44.107 24.847 75.070 1.00 19.81 107 ALA A CA 1
ATOM 681 C C . ALA A 1 117 ? 45.420 25.286 74.436 1.00 22.63 107 ALA A C 1
ATOM 682 O O . ALA A 1 117 ? 46.261 25.869 75.124 1.00 22.44 107 ALA A O 1
ATOM 684 N N . ASN A 1 118 ? 45.617 25.013 73.149 1.00 20.68 108 ASN A N 1
ATOM 685 C CA . ASN A 1 118 ? 46.880 25.287 72.477 1.00 20.32 108 ASN A CA 1
ATOM 686 C C . ASN A 1 118 ? 46.579 26.011 71.177 1.00 18.52 108 ASN A C 1
ATOM 687 O O . ASN A 1 118 ? 45.851 25.481 70.331 1.00 23.31 108 ASN A O 1
ATOM 692 N N . GLU A 1 119 ? 47.126 27.221 71.014 1.00 26.89 109 GLU A N 1
ATOM 693 C CA . GLU A 1 119 ? 46.885 27.945 69.771 1.00 29.77 109 GLU A CA 1
ATOM 694 C C . GLU A 1 119 ? 47.411 27.177 68.567 1.00 26.77 109 GLU A C 1
ATOM 695 O O . GLU A 1 119 ? 46.878 27.323 67.462 1.00 25.59 109 GLU A O 1
ATOM 701 N N . GLU A 1 120 ? 48.426 26.330 68.765 1.00 27.80 110 GLU A N 1
ATOM 702 C CA . GLU A 1 120 ? 49.002 25.590 67.650 1.00 29.81 110 GLU A CA 1
ATOM 703 C C . GLU A 1 120 ? 47.987 24.658 67.008 1.00 25.83 110 GLU A C 1
ATOM 704 O O . GLU A 1 120 ? 48.142 24.304 65.834 1.00 30.91 110 GLU A O 1
ATOM 710 N N . THR A 1 121 ? 46.963 24.241 67.755 1.00 19.52 111 THR A N 1
ATOM 711 C CA . THR A 1 121 ? 45.905 23.420 67.173 1.00 17.83 111 THR A CA 1
ATOM 712 C C . THR A 1 121 ? 45.230 24.156 66.027 1.00 26.77 111 THR A C 1
ATOM 713 O O . THR A 1 121 ? 45.021 23.600 64.941 1.00 22.86 111 THR A O 1
ATOM 717 N N . PHE A 1 122 ? 44.871 25.419 66.266 1.00 21.51 112 PHE A N 1
ATOM 718 C CA . PHE A 1 122 ? 44.131 26.196 65.282 1.00 26.66 112 PHE A CA 1
ATOM 719 C C . PHE A 1 122 ? 45.014 26.563 64.101 1.00 28.67 112 PHE A C 1
ATOM 720 O O . PHE A 1 122 ? 44.554 26.577 62.955 1.00 28.44 112 PHE A O 1
ATOM 728 N N . GLU A 1 123 ? 46.288 26.864 64.364 1.00 25.52 113 GLU A N 1
ATOM 729 C CA . GLU A 1 123 ? 47.208 27.167 63.276 1.00 29.50 113 GLU A CA 1
ATOM 730 C C . GLU A 1 123 ? 47.451 25.941 62.405 1.00 31.35 113 GLU A C 1
ATOM 731 O O . GLU A 1 123 ? 47.531 26.050 61.176 1.00 33.03 113 GLU A O 1
ATOM 737 N N . THR A 1 124 ? 47.551 24.765 63.025 1.00 22.52 114 THR A N 1
ATOM 738 C CA . THR A 1 124 ? 47.800 23.539 62.273 1.00 24.97 114 THR A CA 1
ATOM 739 C C . THR A 1 124 ? 46.622 23.190 61.371 1.00 29.39 114 THR A C 1
ATOM 740 O O . THR A 1 124 ? 46.797 22.934 60.174 1.00 29.19 114 THR A O 1
ATOM 744 N N . LEU A 1 125 ? 45.408 23.189 61.925 1.00 24.03 115 LEU A N 1
ATOM 745 C CA . LEU A 1 125 ? 44.251 22.795 61.133 1.00 24.42 115 LEU A CA 1
ATOM 746 C C . LEU A 1 125 ? 43.907 23.843 60.087 1.00 24.47 115 LEU A C 1
ATOM 747 O O . LEU A 1 125 ? 43.315 23.513 59.055 1.00 26.38 115 LEU A O 1
ATOM 752 N N . ARG A 1 126 ? 44.264 25.103 60.335 1.00 26.07 116 ARG A N 1
ATOM 753 C CA . ARG A 1 126 ? 44.139 26.121 59.301 1.00 31.52 116 ARG A CA 1
ATOM 754 C C . ARG A 1 126 ? 45.096 25.843 58.146 1.00 36.43 116 ARG A C 1
ATOM 755 O O . ARG A 1 126 ? 44.727 25.992 56.975 1.00 39.49 116 ARG A O 1
ATOM 763 N N . LEU A 1 127 ? 46.328 25.429 58.456 1.00 28.42 117 LEU A N 1
ATOM 764 C CA . LEU A 1 127 ? 47.285 25.095 57.406 1.00 31.23 117 LEU A CA 1
ATOM 765 C C . LEU A 1 127 ? 46.856 23.854 56.631 1.00 31.27 117 LEU A C 1
ATOM 766 O O . LEU A 1 127 ? 46.910 23.838 55.396 1.00 32.32 117 LEU A O 1
ATOM 771 N N . VAL A 1 128 ? 46.418 22.811 57.337 1.00 27.36 118 VAL A N 1
ATOM 772 C CA . VAL A 1 128 ? 46.026 21.572 56.670 1.00 33.12 118 VAL A CA 1
ATOM 773 C C . VAL A 1 128 ? 44.793 21.793 55.801 1.00 32.30 118 VAL A C 1
ATOM 774 O O . VAL A 1 128 ? 44.748 21.366 54.641 1.00 30.26 118 VAL A O 1
ATOM 778 N N . GLY A 1 129 ? 43.769 22.449 56.354 1.00 31.59 119 GLY A N 1
ATOM 779 C CA . GLY A 1 129 ? 42.527 22.627 55.617 1.00 29.10 119 GLY A CA 1
ATOM 780 C C . GLY A 1 129 ? 42.703 23.443 54.353 1.00 32.84 119 GLY A C 1
ATOM 781 O O . GLY A 1 129 ? 42.060 23.179 53.334 1.00 38.62 119 GLY A O 1
ATOM 782 N N . GLU A 1 130 ? 43.575 24.448 54.401 1.00 32.13 120 GLU A N 1
ATOM 783 C CA . GLU A 1 130 ? 43.764 25.311 53.246 1.00 33.63 120 GLU A CA 1
ATOM 784 C C . GLU A 1 130 ? 44.535 24.607 52.137 1.00 35.89 120 GLU A C 1
ATOM 785 O O . GLU A 1 130 ? 44.275 24.851 50.956 1.00 38.57 120 GLU A O 1
ATOM 791 N N . LYS A 1 131 ? 45.471 23.728 52.489 1.00 35.15 121 LYS A N 1
ATOM 792 C CA . LYS A 1 131 ? 46.243 23.019 51.477 1.00 39.05 121 LYS A CA 1
ATOM 793 C C . LYS A 1 131 ? 45.550 21.755 50.981 1.00 38.08 121 LYS A C 1
ATOM 794 O O . LYS A 1 131 ? 45.686 21.406 49.802 1.00 40.73 121 LYS A O 1
ATOM 800 N N . TYR A 1 132 ? 44.794 21.074 51.845 1.00 32.63 122 TYR A N 1
ATOM 801 C CA . TYR A 1 132 ? 44.151 19.797 51.526 1.00 35.71 122 TYR A CA 1
ATOM 802 C C . TYR A 1 132 ? 42.678 19.884 51.903 1.00 38.98 122 TYR A C 1
ATOM 803 O O . TYR A 1 132 ? 42.251 19.312 52.916 1.00 37.03 122 TYR A O 1
ATOM 812 N N . PRO A 1 133 ? 41.866 20.573 51.098 1.00 33.32 123 PRO A N 1
ATOM 813 C CA . PRO A 1 133 ? 40.436 20.713 51.432 1.00 36.05 123 PRO A CA 1
ATOM 814 C C . PRO A 1 133 ? 39.655 19.408 51.428 1.00 34.30 123 PRO A C 1
ATOM 815 O O . PRO A 1 133 ? 38.551 19.368 51.984 1.00 40.96 123 PRO A O 1
ATOM 819 N N . HIS A 1 134 ? 40.176 18.344 50.812 1.00 34.04 124 HIS A N 1
ATOM 820 C CA . HIS A 1 134 ? 39.457 17.074 50.804 1.00 39.93 124 HIS A CA 1
ATOM 821 C C . HIS A 1 134 ? 39.470 16.393 52.165 1.00 37.85 124 HIS A C 1
ATOM 822 O O . HIS A 1 134 ? 38.564 15.609 52.470 1.00 34.68 124 HIS A O 1
ATOM 829 N N . LEU A 1 135 ? 40.471 16.673 52.991 1.00 30.51 125 LEU A N 1
ATOM 830 C CA . LEU A 1 135 ? 40.584 15.989 54.269 1.00 31.68 125 LEU A CA 1
ATOM 831 C C . LEU A 1 135 ? 39.471 16.401 55.226 1.00 29.74 125 LEU A C 1
ATOM 832 O O . LEU A 1 135 ? 39.099 17.575 55.317 1.00 30.13 125 LEU A O 1
ATOM 837 N N . ILE A 1 136 ? 38.959 15.424 55.959 1.00 28.69 126 ILE A N 1
ATOM 838 C CA . ILE A 1 136 ? 38.030 15.695 57.045 1.00 25.36 126 ILE A CA 1
ATOM 839 C C . ILE A 1 136 ? 38.841 16.158 58.243 1.00 23.13 126 ILE A C 1
ATOM 840 O O . ILE A 1 136 ? 39.788 15.484 58.661 1.00 29.30 126 ILE A O 1
ATOM 845 N N . LEU A 1 137 ? 38.472 17.302 58.804 1.00 22.15 127 LEU A N 1
ATOM 846 C CA . LEU A 1 137 ? 39.192 17.865 59.934 1.00 25.81 127 LEU A CA 1
ATOM 847 C C . LEU A 1 137 ? 38.414 17.567 61.206 1.00 24.58 127 LEU A C 1
ATOM 848 O O . LEU A 1 137 ? 37.208 17.825 61.286 1.00 28.99 127 LEU A O 1
ATOM 853 N N . CYS A 1 138 ? 39.115 17.013 62.188 1.00 19.77 128 CYS A N 1
ATOM 854 C CA . CYS A 1 138 ? 38.530 16.443 63.389 1.00 22.10 128 CYS A CA 1
ATOM 855 C C . CYS A 1 138 ? 39.334 16.912 64.590 1.00 25.55 128 CYS A C 1
ATOM 856 O O . CYS A 1 138 ? 40.540 17.154 64.487 1.00 25.77 128 CYS A O 1
ATOM 859 N N . ILE A 1 139 ? 38.656 17.077 65.724 1.00 24.82 129 ILE A N 1
ATOM 860 C CA . ILE A 1 139 ? 39.334 17.394 66.974 1.00 20.83 129 ILE A CA 1
ATOM 861 C C . ILE A 1 139 ? 38.669 16.630 68.105 1.00 20.09 129 ILE A C 1
ATOM 862 O O . ILE A 1 139 ? 37.471 16.335 68.069 1.00 25.92 129 ILE A O 1
ATOM 867 N N . SER A 1 140 ? 39.467 16.337 69.125 1.00 20.99 130 SER A N 1
ATOM 868 C CA . SER A 1 140 ? 39.022 15.806 70.399 1.00 16.59 130 SER A CA 1
ATOM 869 C C . SER A 1 140 ? 39.214 16.887 71.454 1.00 21.67 130 SER A C 1
ATOM 870 O O . SER A 1 140 ? 40.113 17.724 71.340 1.00 20.36 130 SER A O 1
ATOM 873 N N . THR A 1 141 ? 38.338 16.908 72.453 1.00 20.54 131 THR A N 1
ATOM 874 C CA . THR A 1 141 ? 38.450 17.910 73.503 1.00 17.25 131 THR A CA 1
ATOM 875 C C . THR A 1 141 ? 37.834 17.376 74.785 1.00 16.22 131 THR A C 1
ATOM 876 O O . THR A 1 141 ? 36.928 16.543 74.754 1.00 17.44 131 THR A O 1
ATOM 880 N N . ASN A 1 142 ? 38.336 17.863 75.917 1.00 13.30 132 ASN A N 1
ATOM 881 C CA . ASN A 1 142 ? 37.642 17.629 77.174 1.00 12.88 132 ASN A CA 1
ATOM 882 C C . ASN A 1 142 ? 36.434 18.547 77.331 1.00 18.70 132 ASN A C 1
ATOM 883 O O . ASN A 1 142 ? 35.670 18.389 78.289 1.00 19.30 132 ASN A O 1
ATOM 888 N N . GLY A 1 143 ? 36.253 19.509 76.423 1.00 17.81 133 GLY A N 1
ATOM 889 C CA . GLY A 1 143 ? 35.054 20.320 76.384 1.00 17.67 133 GLY A CA 1
ATOM 890 C C . GLY A 1 143 ? 35.126 21.627 77.138 1.00 14.60 133 GLY A C 1
ATOM 891 O O . GLY A 1 143 ? 34.241 22.475 76.954 1.00 16.43 133 GLY A O 1
ATOM 892 N N . LEU A 1 144 ? 36.133 21.817 77.997 1.00 16.17 134 LEU A N 1
ATOM 893 C CA . LEU A 1 144 ? 36.169 23.020 78.825 1.00 15.14 134 LEU A CA 1
ATOM 894 C C . LEU A 1 144 ? 36.209 24.288 77.980 1.00 15.79 134 LEU A C 1
ATOM 895 O O . LEU A 1 144 ? 35.509 25.260 78.281 1.00 19.72 134 LEU A O 1
ATOM 900 N N . LEU A 1 145 ? 37.004 24.298 76.913 1.00 24.60 135 LEU A N 1
ATOM 901 C CA . LEU A 1 145 ? 37.115 25.480 76.067 1.00 24.04 135 LEU A CA 1
ATOM 902 C C . LEU A 1 145 ? 36.254 25.399 74.815 1.00 21.28 135 LEU A C 1
ATOM 903 O O . LEU A 1 145 ? 36.377 26.260 73.940 1.00 20.66 135 LEU A O 1
ATOM 908 N N . LEU A 1 146 ? 35.390 24.391 74.707 1.00 17.76 136 LEU A N 1
ATOM 909 C CA . LEU A 1 146 ? 34.572 24.249 73.504 1.00 20.36 136 LEU A CA 1
ATOM 910 C C . LEU A 1 146 ? 33.654 25.447 73.284 1.00 26.19 136 LEU A C 1
ATOM 911 O O . LEU A 1 146 ? 33.573 25.929 72.139 1.00 23.79 136 LEU A O 1
ATOM 916 N N . PRO A 1 147 ? 32.946 25.977 74.291 1.00 24.43 137 PRO A N 1
ATOM 917 C CA . PRO A 1 147 ? 32.134 27.178 74.023 1.00 22.08 137 PRO A CA 1
ATOM 918 C C . PRO A 1 147 ? 32.959 28.349 73.528 1.00 24.82 137 PRO A C 1
ATOM 919 O O . PRO A 1 147 ? 32.505 29.094 72.652 1.00 31.07 137 PRO A O 1
ATOM 923 N N . ASP A 1 148 ? 34.163 28.535 74.071 1.00 30.49 138 ASP A N 1
ATOM 924 C CA . ASP A 1 148 ? 34.975 29.692 73.713 1.00 36.07 138 ASP A CA 1
ATOM 925 C C . ASP A 1 148 ? 35.620 29.553 72.339 1.00 28.77 138 ASP A C 1
ATOM 926 O O . ASP A 1 148 ? 35.896 30.564 71.689 1.00 29.61 138 ASP A O 1
ATOM 931 N N . ARG A 1 149 ? 35.851 28.328 71.868 1.00 24.18 139 ARG A N 1
ATOM 932 C CA . ARG A 1 149 ? 36.607 28.130 70.640 1.00 25.10 139 ARG A CA 1
ATOM 933 C C . ARG A 1 149 ? 35.794 27.516 69.507 1.00 27.38 139 ARG A C 1
ATOM 934 O O . ARG A 1 149 ? 36.346 27.311 68.420 1.00 26.36 139 ARG A O 1
ATOM 942 N N . ILE A 1 150 ? 34.510 27.211 69.722 1.00 22.46 140 ILE A N 1
ATOM 943 C CA . ILE A 1 150 ? 33.731 26.536 68.685 1.00 24.57 140 ILE A CA 1
ATOM 944 C C . ILE A 1 150 ? 33.635 27.408 67.442 1.00 26.51 140 ILE A C 1
ATOM 945 O O . ILE A 1 150 ? 33.622 26.897 66.316 1.00 29.99 140 ILE A O 1
ATOM 950 N N . GLU A 1 151 ? 33.571 28.731 67.619 1.00 26.96 141 GLU A N 1
ATOM 951 C CA . GLU A 1 151 ? 33.502 29.627 66.470 1.00 28.46 141 GLU A CA 1
ATOM 952 C C . GLU A 1 151 ? 34.763 29.516 65.619 1.00 30.40 141 GLU A C 1
ATOM 953 O O . GLU A 1 151 ? 34.691 29.525 64.385 1.00 31.29 141 GLU A O 1
ATOM 959 N N . ASP A 1 152 ? 35.928 29.403 66.267 1.00 30.13 142 ASP A N 1
ATOM 960 C CA . ASP A 1 152 ? 37.180 29.229 65.535 1.00 30.06 142 ASP A CA 1
ATOM 961 C C . ASP A 1 152 ? 37.200 27.903 64.788 1.00 33.89 142 ASP A C 1
ATOM 962 O O . ASP A 1 152 ? 37.608 27.841 63.622 1.00 32.33 142 ASP A O 1
ATOM 967 N N . LEU A 1 153 ? 36.772 26.826 65.454 1.00 27.44 143 LEU A N 1
ATOM 968 C CA . LEU A 1 153 ? 36.771 25.508 64.826 1.00 23.58 143 LEU A CA 1
ATOM 969 C C . LEU A 1 153 ? 35.892 25.508 63.587 1.00 23.92 143 LEU A C 1
ATOM 970 O O . LEU A 1 153 ? 36.264 24.966 62.540 1.00 28.90 143 LEU A O 1
ATOM 975 N N . ASP A 1 154 ? 34.692 26.076 63.710 1.00 25.81 144 ASP A N 1
ATOM 976 C CA . ASP A 1 154 ? 33.794 26.204 62.570 1.00 28.79 144 ASP A CA 1
ATOM 977 C C . ASP A 1 154 ? 34.428 26.998 61.445 1.00 32.53 144 ASP A C 1
ATOM 978 O O . ASP A 1 154 ? 34.353 26.611 60.275 1.00 35.81 144 ASP A O 1
ATOM 983 N N . ARG A 1 155 ? 35.080 28.105 61.783 1.00 31.06 145 ARG A N 1
ATOM 984 C CA . ARG A 1 155 ? 35.592 28.979 60.737 1.00 37.30 145 ARG A CA 1
ATOM 985 C C . ARG A 1 155 ? 36.749 28.300 60.001 1.00 35.64 145 ARG A C 1
ATOM 986 O O . ARG A 1 155 ? 36.947 28.538 58.806 1.00 33.87 145 ARG A O 1
ATOM 994 N N . ILE A 1 156 ? 37.573 27.507 60.713 1.00 35.12 146 ILE A N 1
ATOM 995 C CA . ILE A 1 156 ? 38.694 26.795 60.079 1.00 36.15 146 ILE A CA 1
ATOM 996 C C . ILE A 1 156 ? 38.291 25.498 59.382 1.00 35.17 146 ILE A C 1
ATOM 997 O O . ILE A 1 156 ? 39.146 24.863 58.748 1.00 28.31 146 ILE A O 1
ATOM 1002 N N . GLY A 1 157 ? 37.031 25.073 59.483 1.00 24.09 147 GLY A N 1
ATOM 1003 C CA . GLY A 1 157 ? 36.544 23.923 58.739 1.00 30.73 147 GLY A CA 1
ATOM 1004 C C . GLY A 1 157 ? 36.449 22.597 59.472 1.00 31.85 147 GLY A C 1
ATOM 1005 O O . GLY A 1 157 ? 36.240 21.565 58.820 1.00 34.26 147 GLY A O 1
ATOM 1006 N N . VAL A 1 158 ? 36.579 22.583 60.797 1.00 29.50 148 VAL A N 1
ATOM 1007 C CA . VAL A 1 158 ? 36.386 21.348 61.550 1.00 26.83 148 VAL A CA 1
ATOM 1008 C C . VAL A 1 158 ? 34.924 20.927 61.459 1.00 25.14 148 VAL A C 1
ATOM 1009 O O . VAL A 1 158 ? 34.016 21.719 61.744 1.00 29.37 148 VAL A O 1
ATOM 1013 N N . THR A 1 159 ? 34.686 19.672 61.059 1.00 21.14 149 THR A N 1
ATOM 1014 C CA . THR A 1 159 ? 33.330 19.157 60.899 1.00 26.82 149 THR A CA 1
ATOM 1015 C C . THR A 1 159 ? 32.966 18.076 61.904 1.00 24.84 149 THR A C 1
ATOM 1016 O O . THR A 1 159 ? 31.778 17.773 62.059 1.00 27.88 149 THR A O 1
ATOM 1020 N N . ASN A 1 160 ? 33.943 17.506 62.598 1.00 16.03 150 ASN A N 1
ATOM 1021 C CA . ASN A 1 160 ? 33.724 16.396 63.512 1.00 15.92 150 ASN A CA 1
ATOM 1022 C C . ASN A 1 160 ? 34.432 16.733 64.809 1.00 20.75 150 ASN A C 1
ATOM 1023 O O . ASN A 1 160 ? 35.594 17.147 64.792 1.00 24.80 150 ASN A O 1
ATOM 1028 N N . ILE A 1 161 ? 33.747 16.524 65.929 1.00 16.94 151 ILE A N 1
ATOM 1029 C CA . ILE A 1 161 ? 34.257 16.911 67.239 1.00 16.87 151 ILE A CA 1
ATOM 1030 C C . ILE A 1 161 ? 33.987 15.781 68.217 1.00 22.24 151 ILE A C 1
ATOM 1031 O O . ILE A 1 161 ? 32.870 15.258 68.278 1.00 20.69 151 ILE A O 1
ATOM 1036 N N . THR A 1 162 ? 35.011 15.385 68.961 1.00 20.42 152 THR A N 1
ATOM 1037 C CA . THR A 1 162 ? 34.843 14.431 70.042 1.00 19.56 152 THR A CA 1
ATOM 1038 C C . THR A 1 162 ? 34.976 15.170 71.362 1.00 18.64 152 THR A C 1
ATOM 1039 O O . THR A 1 162 ? 35.960 15.882 71.584 1.00 24.86 152 THR A O 1
ATOM 1043 N N . VAL A 1 163 ? 33.994 14.999 72.237 1.00 20.26 153 VAL A N 1
ATOM 1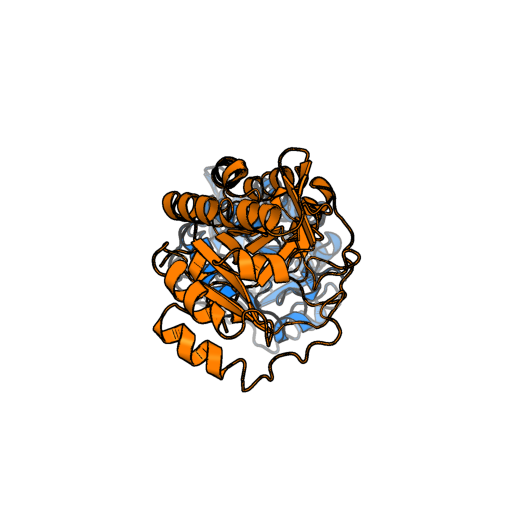044 C CA . VAL A 1 163 ? 34.042 15.558 73.579 1.00 16.69 153 VAL A CA 1
ATOM 1045 C C . VAL A 1 163 ? 34.068 14.385 74.541 1.00 18.13 153 VAL A C 1
ATOM 1046 O O . VAL A 1 163 ? 33.247 13.470 74.422 1.00 17.82 153 VAL A O 1
ATOM 1050 N N . THR A 1 164 ? 34.976 14.417 75.507 1.00 20.04 154 THR A N 1
ATOM 1051 C CA . THR A 1 164 ? 34.977 13.403 76.553 1.00 21.31 154 THR A CA 1
ATOM 1052 C C . THR A 1 164 ? 34.115 13.903 77.704 1.00 17.13 154 THR A C 1
ATOM 1053 O O . THR A 1 164 ? 34.457 14.885 78.371 1.00 19.94 154 THR A O 1
ATOM 1057 N N . LEU A 1 165 ? 32.996 13.224 77.931 1.00 15.75 155 LEU A N 1
ATOM 1058 C CA . LEU A 1 165 ? 32.002 13.622 78.919 1.00 15.79 155 LEU A CA 1
ATOM 1059 C C . LEU A 1 165 ? 31.821 12.447 79.867 1.00 18.41 155 LEU A C 1
ATOM 1060 O O . LEU A 1 165 ? 31.238 11.424 79.492 1.00 13.65 155 LEU A O 1
ATOM 1065 N N . ASN A 1 166 ? 32.352 12.581 81.080 1.00 17.44 156 ASN A N 1
ATOM 1066 C CA . ASN A 1 166 ? 32.378 11.477 82.025 1.00 14.91 156 ASN A CA 1
ATOM 1067 C C . ASN A 1 166 ? 31.294 11.590 83.082 1.00 18.60 156 ASN A C 1
ATOM 1068 O O . ASN A 1 166 ? 31.136 10.666 83.886 1.00 20.35 156 ASN A O 1
ATOM 1073 N N . ALA A 1 167 ? 30.570 12.707 83.112 1.00 17.42 157 ALA A N 1
ATOM 1074 C CA . ALA A 1 167 ? 29.511 12.931 84.082 1.00 19.80 157 ALA A CA 1
ATOM 1075 C C . ALA A 1 167 ? 28.620 14.063 83.589 1.00 14.89 157 ALA A C 1
ATOM 1076 O O . ALA A 1 167 ? 29.107 15.024 82.993 1.00 19.20 157 ALA A O 1
ATOM 1078 N N . VAL A 1 168 ? 27.319 13.938 83.839 1.00 16.78 158 VAL A N 1
ATOM 1079 C CA . VAL A 1 168 ? 26.375 15.040 83.696 1.00 16.46 158 VAL A CA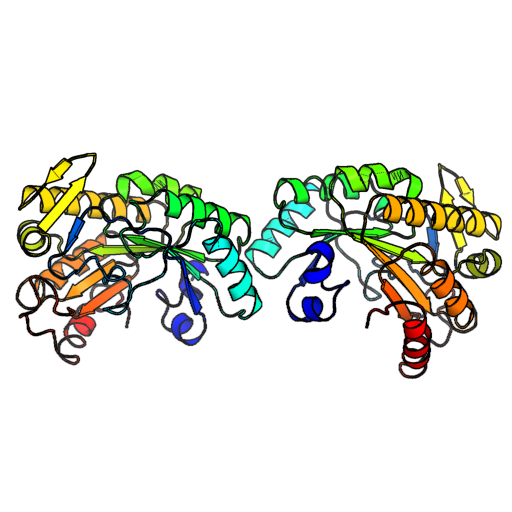 1
ATOM 1080 C C . VAL A 1 168 ? 25.817 15.452 85.049 1.00 23.14 158 VAL A C 1
ATOM 1081 O O . VAL A 1 168 ? 24.894 16.271 85.122 1.00 21.46 158 VAL A O 1
ATOM 1085 N N . ASP A 1 169 ? 26.351 14.883 86.124 1.00 25.25 159 ASP A N 1
ATOM 1086 C CA . ASP A 1 169 ? 26.077 15.295 87.491 1.00 26.06 159 ASP A CA 1
ATOM 1087 C C . ASP A 1 169 ? 27.397 15.772 88.079 1.00 21.42 159 ASP A C 1
ATOM 1088 O O . ASP A 1 169 ? 28.349 14.977 88.166 1.00 17.19 159 ASP A O 1
ATOM 1093 N N . PRO A 1 170 ? 27.512 17.034 88.506 1.00 17.98 160 PRO A N 1
ATOM 1094 C CA . PRO A 1 170 ? 28.820 17.534 88.944 1.00 16.99 160 PRO A CA 1
ATOM 1095 C C . PRO A 1 170 ? 29.306 16.909 90.239 1.00 20.19 160 PRO A C 1
ATOM 1096 O O . PRO A 1 170 ? 30.519 16.924 90.489 1.00 18.90 160 PRO A O 1
ATOM 1100 N N . THR A 1 171 ? 28.414 16.348 91.062 1.00 16.64 161 THR A N 1
ATOM 1101 C CA . THR A 1 171 ? 28.883 15.622 92.241 1.00 26.18 161 THR A CA 1
ATOM 1102 C C . THR A 1 171 ? 29.626 14.356 91.844 1.00 28.08 161 THR A C 1
ATOM 1103 O O . THR A 1 171 ? 30.522 13.910 92.567 1.00 28.03 161 THR A O 1
ATOM 1107 N N . ILE A 1 172 ? 29.260 13.764 90.709 1.00 24.62 162 ILE A N 1
ATOM 1108 C CA . ILE A 1 172 ? 30.048 12.675 90.146 1.00 22.19 162 ILE A CA 1
ATOM 1109 C C . ILE A 1 172 ? 31.284 13.223 89.444 1.00 19.33 162 ILE A C 1
ATOM 1110 O O . ILE A 1 172 ? 32.374 12.648 89.548 1.00 21.26 162 ILE A O 1
ATOM 1115 N N . GLY A 1 173 ? 31.131 14.321 88.698 1.00 12.63 163 GLY A N 1
ATOM 1116 C CA . GLY A 1 173 ? 32.288 14.958 88.085 1.00 14.80 163 GLY A CA 1
ATOM 1117 C C . GLY A 1 173 ? 33.395 15.257 89.076 1.00 19.85 163 GLY A C 1
ATOM 1118 O O . GLY A 1 173 ? 34.582 15.113 88.759 1.00 18.92 163 GLY A O 1
ATOM 1119 N N . GLU A 1 174 ? 33.026 15.677 90.291 1.00 19.46 164 GLU A N 1
ATOM 1120 C CA . GLU A 1 174 ? 34.030 16.045 91.283 1.00 22.05 164 GLU A CA 1
ATOM 1121 C C . GLU A 1 174 ? 34.909 14.856 91.648 1.00 22.68 164 GLU A C 1
ATOM 1122 O O . GLU A 1 174 ? 36.068 15.033 92.045 1.00 22.03 164 GLU A O 1
ATOM 1128 N N . GLN A 1 175 ? 34.380 13.643 91.518 1.00 23.02 165 GLN A N 1
ATOM 1129 C CA . GLN A 1 175 ? 35.135 12.431 91.809 1.00 20.69 165 GLN A CA 1
ATOM 1130 C C . GLN A 1 175 ? 36.107 12.061 90.699 1.00 17.45 165 GLN A C 1
ATOM 1131 O O . GLN A 1 175 ? 36.865 11.099 90.854 1.00 19.41 165 GLN A O 1
ATOM 1137 N N . ILE A 1 176 ? 36.106 12.790 89.587 1.00 14.42 166 ILE A N 1
ATOM 1138 C CA . ILE A 1 176 ? 36.879 12.399 88.418 1.00 12.26 166 ILE A CA 1
ATOM 1139 C C . ILE A 1 176 ? 37.990 13.387 88.076 1.00 12.14 166 ILE A C 1
ATOM 1140 O O . ILE A 1 176 ? 38.964 12.997 87.410 1.00 16.71 166 ILE A O 1
ATOM 1145 N N . TYR A 1 177 ? 37.928 14.629 88.549 1.00 18.64 167 TYR A N 1
ATOM 1146 C CA . TYR A 1 177 ? 38.881 15.668 88.186 1.00 16.24 167 TYR A CA 1
ATOM 1147 C C . TYR A 1 177 ? 39.543 16.263 89.421 1.00 12.76 167 TYR A C 1
ATOM 1148 O O . TYR A 1 177 ? 38.863 16.596 90.398 1.00 17.27 167 TYR A O 1
ATOM 1157 N N . ASP A 1 178 ? 40.868 16.418 89.363 1.00 15.89 168 ASP A N 1
ATOM 1158 C CA . ASP A 1 178 ? 41.584 17.126 90.420 1.00 19.12 168 ASP A CA 1
ATOM 1159 C C . ASP A 1 178 ? 41.313 18.621 90.354 1.00 18.89 168 ASP A C 1
ATOM 1160 O O . ASP A 1 178 ? 41.082 19.264 91.384 1.00 16.62 168 ASP A O 1
ATOM 1165 N N . TYR A 1 179 ? 41.343 19.193 89.154 1.00 17.76 169 TYR A N 1
ATOM 1166 C CA . TYR A 1 179 ? 41.190 20.630 88.996 1.00 12.77 169 TYR A CA 1
ATOM 1167 C C . TYR A 1 179 ? 40.872 20.928 87.542 1.00 19.25 169 TYR A C 1
ATOM 1168 O O . TYR A 1 179 ? 41.061 20.090 86.659 1.00 17.28 169 TYR A O 1
ATOM 1177 N N . VAL A 1 180 ? 40.405 22.151 87.310 1.00 13.25 170 VAL A N 1
ATOM 1178 C CA . VAL A 1 180 ? 40.289 22.717 85.974 1.00 21.11 170 VAL A CA 1
ATOM 1179 C C . VAL A 1 180 ? 40.908 24.104 86.017 1.00 21.25 170 VAL A C 1
ATOM 1180 O O . VAL A 1 180 ? 40.877 24.788 87.046 1.00 24.19 170 VAL A O 1
ATOM 1184 N N . ILE A 1 181 ? 41.509 24.498 84.899 1.00 22.02 171 ILE A N 1
ATOM 1185 C CA . ILE A 1 181 ? 42.082 25.828 84.726 1.00 17.21 171 ILE A CA 1
ATOM 1186 C C . ILE A 1 181 ? 41.234 26.531 83.680 1.00 18.18 171 ILE A C 1
ATOM 1187 O O . ILE A 1 181 ? 41.206 26.118 82.514 1.00 19.88 171 ILE A O 1
ATOM 1192 N N . TYR A 1 182 ? 40.527 27.582 84.086 1.00 16.55 172 TYR A N 1
ATOM 1193 C CA . TYR A 1 182 ? 39.629 28.275 83.174 1.00 17.89 172 TYR A CA 1
ATOM 1194 C C . TYR A 1 182 ? 39.814 29.771 83.342 1.00 25.07 172 TYR A C 1
ATOM 1195 O O . TYR A 1 182 ? 39.628 30.294 84.445 1.00 17.30 172 TYR A O 1
ATOM 1204 N N . LYS A 1 183 ? 40.131 30.452 82.238 1.00 23.62 173 LYS A N 1
ATOM 1205 C CA . LYS A 1 183 ? 40.305 31.904 82.197 1.00 20.81 173 LYS A CA 1
ATOM 1206 C C . LYS A 1 183 ? 41.236 32.398 83.302 1.00 23.24 173 LYS A C 1
ATOM 1207 O O . LYS A 1 183 ? 40.939 33.350 84.025 1.00 25.40 173 LYS A O 1
ATOM 1213 N N . GLY A 1 184 ? 42.375 31.728 83.445 1.00 25.67 174 GLY A N 1
ATOM 1214 C CA . GLY A 1 184 ? 43.385 32.240 84.346 1.00 24.47 174 GLY A CA 1
ATOM 1215 C C . GLY A 1 184 ? 43.207 31.887 85.801 1.00 22.68 174 GLY A C 1
ATOM 1216 O O . GLY A 1 184 ? 43.815 32.532 86.658 1.00 24.51 174 GLY A O 1
ATOM 1217 N N . GLU A 1 185 ? 42.387 30.893 86.115 1.00 21.85 175 GLU A N 1
ATOM 1218 C CA . GLU A 1 185 ? 42.199 30.484 87.495 1.00 23.08 175 GLU A CA 1
ATOM 1219 C C . GLU A 1 185 ? 42.052 28.974 87.575 1.00 21.78 175 GLU A C 1
ATOM 1220 O O . GLU A 1 185 ? 41.354 28.360 86.765 1.00 23.79 175 GLU A O 1
ATOM 1226 N N . ARG A 1 186 ? 42.749 28.388 88.543 1.00 21.03 176 ARG A N 1
ATOM 1227 C CA . ARG A 1 186 ? 42.650 26.967 88.834 1.00 18.58 176 ARG A CA 1
ATOM 1228 C C . ARG A 1 186 ? 41.583 26.770 89.904 1.00 19.89 176 ARG A C 1
ATOM 1229 O O . ARG A 1 186 ? 41.628 27.416 90.954 1.00 21.43 176 ARG A O 1
ATOM 1237 N N . TYR A 1 187 ? 40.632 25.880 89.633 1.00 18.86 177 TYR A N 1
ATOM 1238 C CA . TYR A 1 187 ? 39.540 25.570 90.541 1.00 16.90 177 TYR A CA 1
ATOM 1239 C C . TYR A 1 187 ? 39.628 24.095 90.905 1.00 24.37 177 TYR A C 1
ATOM 1240 O O . TYR A 1 187 ? 40.061 23.274 90.093 1.00 22.91 177 TYR A O 1
ATOM 1249 N N . GLU A 1 188 ? 39.170 23.755 92.108 1.00 22.80 178 GLU A N 1
ATOM 1250 C CA . GLU A 1 188 ? 39.118 22.373 92.563 1.00 21.98 178 GLU A CA 1
ATOM 1251 C C . GLU A 1 188 ? 37.711 22.027 93.027 1.00 19.23 178 GLU A C 1
ATOM 1252 O O . GLU A 1 188 ? 36.848 22.895 93.183 1.00 19.48 178 GLU A O 1
ATOM 1258 N N . GLY A 1 189 ? 37.496 20.735 93.271 1.00 18.18 179 GLY A N 1
ATOM 1259 C CA . GLY A 1 189 ? 36.278 20.317 93.934 1.00 17.83 179 GLY A CA 1
ATOM 1260 C C . GLY A 1 189 ? 35.034 20.491 93.078 1.00 19.53 179 GLY A C 1
ATOM 1261 O O . GLY A 1 189 ? 35.075 20.477 91.842 1.00 18.54 179 GLY A O 1
ATOM 1262 N N . LEU A 1 190 ? 33.906 20.681 93.766 1.00 19.30 180 LEU A N 1
ATOM 1263 C CA . LEU A 1 190 ? 32.617 20.767 93.089 1.00 14.92 180 LEU A CA 1
ATOM 1264 C C . LEU A 1 190 ? 32.562 21.973 92.160 1.00 19.51 180 LEU A C 1
ATOM 1265 O O . LEU A 1 190 ? 31.971 21.900 91.077 1.00 17.26 180 LEU A O 1
ATOM 1270 N N . GLU A 1 191 ? 33.156 23.099 92.575 1.00 18.62 181 GLU A N 1
ATOM 1271 C CA . GLU A 1 191 ? 33.185 24.281 91.717 1.00 20.80 181 GLU A CA 1
ATOM 1272 C C . GLU A 1 191 ? 33.847 23.971 90.379 1.00 17.77 181 GLU A C 1
ATOM 1273 O O . GLU A 1 191 ? 33.337 24.346 89.317 1.00 18.13 181 GLU A O 1
ATOM 1279 N N . ALA A 1 192 ? 35.007 23.312 90.417 1.00 20.47 182 ALA A N 1
ATOM 1280 C CA . ALA A 1 192 ? 35.680 22.910 89.185 1.00 21.20 182 ALA A CA 1
ATOM 1281 C C . ALA A 1 192 ? 34.787 22.015 88.334 1.00 19.32 182 ALA A C 1
ATOM 1282 O O . ALA A 1 192 ? 34.692 22.191 87.112 1.00 15.73 182 ALA A O 1
ATOM 1284 N N . ALA A 1 193 ? 34.144 21.027 88.964 1.00 17.30 183 ALA A N 1
ATOM 1285 C CA . ALA A 1 193 ? 33.279 20.109 88.226 1.00 18.19 183 ALA A CA 1
ATOM 1286 C C . ALA A 1 193 ? 32.093 20.832 87.597 1.00 18.64 183 ALA A C 1
ATOM 1287 O O . ALA A 1 193 ? 31.674 20.495 86.483 1.00 17.31 183 ALA A O 1
ATOM 1289 N N . LYS A 1 194 ? 31.513 21.802 88.311 1.00 17.47 184 LYS A N 1
ATOM 1290 C CA . LYS A 1 194 ? 30.384 22.550 87.761 1.00 15.99 184 LYS A CA 1
ATOM 1291 C C . LYS A 1 194 ? 30.820 23.434 86.603 1.00 18.88 184 LYS A C 1
ATOM 1292 O O . LYS A 1 194 ? 30.084 23.585 85.621 1.00 19.22 184 LYS A O 1
ATOM 1298 N N . ILE A 1 195 ? 32.004 24.043 86.703 1.00 20.89 185 ILE A N 1
ATOM 1299 C CA . ILE A 1 195 ? 32.485 24.869 85.602 1.00 18.67 185 ILE A CA 1
ATOM 1300 C C . ILE A 1 195 ? 32.721 24.008 84.374 1.00 20.82 185 ILE A C 1
ATOM 1301 O O . ILE A 1 195 ? 32.335 24.371 83.255 1.00 19.07 185 ILE A O 1
ATOM 1306 N N . LEU A 1 196 ? 33.334 22.839 84.569 1.00 14.78 186 LEU A N 1
ATOM 1307 C CA . LEU A 1 196 ? 33.606 21.955 83.447 1.00 16.78 186 LEU A CA 1
ATOM 1308 C C . LEU A 1 196 ? 32.315 21.498 82.786 1.00 16.54 186 LEU A C 1
ATOM 1309 O O . LEU A 1 196 ? 32.151 21.629 81.569 1.00 16.04 186 LEU A O 1
ATOM 1314 N N . LEU A 1 197 ? 31.360 21.006 83.587 1.00 11.84 187 LEU A N 1
ATOM 1315 C CA . LEU A 1 197 ? 30.140 20.446 83.009 1.00 13.73 187 LEU A CA 1
ATOM 1316 C C . LEU A 1 197 ? 29.315 21.491 82.269 1.00 19.37 187 LEU A C 1
ATOM 1317 O O . LEU A 1 197 ? 28.779 21.217 81.188 1.00 21.48 187 LEU A O 1
ATOM 1322 N N . ASP A 1 198 ? 29.159 22.676 82.854 1.00 22.08 188 ASP A N 1
ATOM 1323 C CA . ASP A 1 198 ? 28.408 23.727 82.177 1.00 25.20 188 ASP A CA 1
ATOM 1324 C C . ASP A 1 198 ? 29.024 24.075 80.825 1.00 23.51 188 ASP A C 1
ATOM 1325 O O . ASP A 1 198 ? 28.303 24.296 79.845 1.00 22.73 188 ASP A O 1
ATOM 1330 N N . ASN A 1 199 ? 30.358 24.127 80.752 1.00 15.81 189 ASN A N 1
ATOM 1331 C CA . ASN A 1 199 ? 31.021 24.425 79.485 1.00 22.54 189 ASN A CA 1
ATOM 1332 C C . ASN A 1 199 ? 30.887 23.270 78.495 1.00 16.61 189 ASN A C 1
ATOM 1333 O O . ASN A 1 199 ? 30.651 23.498 77.304 1.00 19.62 189 ASN A O 1
ATOM 1338 N N . GLN A 1 200 ? 31.051 22.028 78.959 1.00 17.86 190 GLN A N 1
ATOM 1339 C CA . GLN A 1 200 ? 30.864 20.877 78.075 1.00 14.72 190 GLN A CA 1
ATOM 1340 C C . GLN A 1 200 ? 29.479 20.889 77.438 1.00 20.52 190 GLN A C 1
ATOM 1341 O O . GLN A 1 200 ? 29.339 20.702 76.225 1.00 21.17 190 GLN A O 1
ATOM 1347 N N . LEU A 1 201 ? 28.441 21.117 78.242 1.00 19.57 191 LEU A N 1
ATOM 1348 C CA . LEU A 1 201 ? 27.085 21.089 77.702 1.00 19.34 191 LEU A CA 1
ATOM 1349 C C . LEU A 1 201 ? 26.841 22.257 76.757 1.00 24.90 191 LEU A C 1
ATOM 1350 O O . LEU A 1 201 ? 26.245 22.076 75.688 1.00 21.97 191 LEU A O 1
ATOM 1355 N N . LYS A 1 202 ? 27.261 23.469 77.141 1.00 23.24 192 LYS A N 1
ATOM 1356 C CA . LYS A 1 202 ? 27.114 24.614 76.242 1.00 17.38 192 LYS A CA 1
ATOM 1357 C C . LYS A 1 202 ? 27.879 24.406 74.942 1.00 17.20 192 LYS A C 1
ATOM 1358 O O . LYS A 1 202 ? 27.406 24.788 73.865 1.00 18.32 192 LYS A O 1
ATOM 1364 N N . GLY A 1 203 ? 29.069 23.811 75.017 1.00 25.53 193 GLY A N 1
ATOM 1365 C CA . GLY A 1 203 ? 29.857 23.626 73.810 1.00 27.23 193 GLY A CA 1
ATOM 1366 C C . GLY A 1 203 ? 29.270 22.579 72.884 1.00 28.14 193 GLY A C 1
ATOM 1367 O O . GLY A 1 203 ? 29.208 22.780 71.669 1.00 16.51 193 GLY A O 1
ATOM 1368 N N . ILE A 1 204 ? 28.791 21.469 73.450 1.00 21.68 194 ILE A N 1
ATOM 1369 C CA . ILE A 1 204 ? 28.129 20.440 72.652 1.00 22.79 194 ILE A CA 1
ATOM 1370 C C . ILE A 1 204 ? 26.891 21.014 71.981 1.00 26.97 194 ILE A C 1
ATOM 1371 O O . ILE A 1 204 ? 26.657 20.808 70.783 1.00 20.72 194 ILE A O 1
ATOM 1376 N N . GLU A 1 205 ? 26.071 21.729 72.750 1.00 23.88 195 GLU A N 1
ATOM 1377 C CA . GLU A 1 205 ? 24.884 22.360 72.184 1.00 24.81 195 GLU A CA 1
ATOM 1378 C C . GLU A 1 205 ? 25.252 23.275 71.019 1.00 24.89 195 GLU A C 1
ATOM 1379 O O . GLU A 1 205 ? 24.607 23.248 69.964 1.00 28.10 195 GLU A O 1
ATOM 1385 N N . GLU A 1 206 ? 26.297 24.091 71.193 1.00 19.64 196 GLU A N 1
ATOM 1386 C CA . GLU A 1 206 ? 26.679 25.025 70.139 1.00 29.00 196 GLU A CA 1
ATOM 1387 C C . GLU A 1 206 ? 27.259 24.287 68.936 1.00 27.39 196 GLU A C 1
ATOM 1388 O O . GLU A 1 206 ? 27.008 24.670 67.787 1.00 27.01 196 GLU A O 1
ATOM 1394 N N . ALA A 1 207 ? 28.072 23.254 69.182 1.00 25.02 197 ALA A N 1
ATOM 1395 C CA . ALA A 1 207 ? 28.597 22.441 68.090 1.00 24.69 197 ALA A CA 1
ATOM 1396 C C . ALA A 1 207 ? 27.469 21.806 67.287 1.00 26.78 197 ALA A C 1
ATOM 1397 O O . ALA A 1 207 ? 27.492 21.814 66.049 1.00 26.90 197 ALA A O 1
ATOM 1399 N N . VAL A 1 208 ? 26.460 21.266 67.975 1.00 25.91 198 VAL A N 1
ATOM 1400 C CA . VAL A 1 208 ? 25.322 20.663 67.283 1.00 22.13 198 VAL A CA 1
ATOM 1401 C C . VAL A 1 208 ? 24.561 21.719 66.490 1.00 23.83 198 VAL A C 1
ATOM 1402 O O . VAL A 1 208 ? 24.179 21.491 65.334 1.00 25.46 198 VAL A O 1
ATOM 1406 N N . ARG A 1 209 ? 24.339 22.896 67.088 1.00 24.62 199 ARG A N 1
ATOM 1407 C CA . ARG A 1 209 ? 23.631 23.956 66.372 1.00 27.30 199 ARG A CA 1
ATOM 1408 C C . ARG A 1 209 ? 24.357 24.329 65.087 1.00 29.15 199 ARG A C 1
ATOM 1409 O O . ARG A 1 209 ? 23.714 24.664 64.087 1.00 35.74 199 ARG A O 1
ATOM 1417 N N . ARG A 1 210 ? 25.690 24.263 65.087 1.00 28.93 200 ARG A N 1
ATOM 1418 C CA . ARG A 1 210 ? 26.494 24.598 63.922 1.00 30.75 200 ARG A CA 1
ATOM 1419 C C . ARG A 1 210 ? 26.663 23.411 62.982 1.00 36.01 200 ARG A C 1
ATOM 1420 O O . ARG A 1 210 ? 27.567 23.424 62.136 1.00 37.03 200 ARG A O 1
ATOM 1428 N N . LYS A 1 211 ? 25.833 22.378 63.151 1.00 29.43 201 LYS A N 1
ATOM 1429 C CA A LYS A 1 211 ? 25.784 21.217 62.261 0.53 34.04 201 LYS A CA 1
ATOM 1430 C CA B LYS A 1 211 ? 25.788 21.222 62.255 0.47 33.95 201 LYS A CA 1
ATOM 1431 C C . LYS A 1 211 ? 27.085 20.416 62.278 1.00 34.50 201 LYS A C 1
ATOM 1432 O O . LYS A 1 211 ? 27.431 19.761 61.292 1.00 36.54 201 LYS A O 1
ATOM 1439 N N . LYS A 1 212 ? 27.810 20.451 63.394 1.00 30.78 202 LYS A N 1
ATOM 1440 C CA . LYS A 1 212 ? 28.980 19.602 63.561 1.00 22.29 202 LYS A CA 1
ATOM 1441 C C . LYS A 1 212 ? 28.550 18.204 63.981 1.00 25.32 202 LYS A C 1
ATOM 1442 O O . LYS A 1 212 ? 27.534 18.021 64.656 1.00 26.45 202 LYS A O 1
ATOM 1448 N N . ILE A 1 213 ? 29.325 17.211 63.564 1.00 23.74 203 ILE A N 1
ATOM 1449 C CA . ILE A 1 213 ? 29.062 15.828 63.937 1.00 20.74 203 ILE A CA 1
ATOM 1450 C C . ILE A 1 213 ? 29.803 15.562 65.237 1.00 22.21 203 ILE A C 1
ATOM 1451 O O . ILE A 1 213 ? 31.035 15.637 65.287 1.00 25.80 203 ILE A O 1
ATOM 1456 N N . VAL A 1 214 ? 29.055 15.256 66.291 1.00 18.95 204 VAL A N 1
ATOM 1457 C CA . VAL A 1 214 ? 29.599 15.179 67.639 1.00 17.65 204 VAL A CA 1
ATOM 1458 C C . VAL A 1 214 ? 29.643 13.728 68.093 1.00 20.62 204 VAL A C 1
ATOM 1459 O O . VAL A 1 214 ? 28.632 13.017 68.035 1.00 19.93 204 VAL A O 1
ATOM 1463 N N . LYS A 1 215 ? 30.816 13.300 68.543 1.00 19.41 205 LYS A N 1
ATOM 1464 C CA A LYS A 1 215 ? 30.992 12.028 69.227 0.44 19.75 205 LYS A CA 1
ATOM 1465 C CA B LYS A 1 215 ? 31.001 12.028 69.223 0.56 19.88 205 LYS A CA 1
ATOM 1466 C C . LYS A 1 215 ? 31.325 12.302 70.684 1.00 17.44 205 LYS A C 1
ATOM 1467 O O . LYS A 1 215 ? 32.107 13.203 70.991 1.00 18.22 205 LYS A O 1
ATOM 1478 N N . VAL A 1 216 ? 30.724 11.535 71.586 1.00 16.49 206 VAL A N 1
ATOM 1479 C CA . VAL A 1 216 ? 31.000 11.688 73.008 1.00 16.70 206 VAL A CA 1
ATOM 1480 C C . VAL A 1 216 ? 31.700 10.427 73.489 1.00 20.64 206 VAL A C 1
ATOM 1481 O O . VAL A 1 216 ? 31.193 9.315 73.299 1.00 19.85 206 VAL A O 1
ATOM 1485 N N . ASN A 1 217 ? 32.883 10.599 74.074 1.00 17.25 207 ASN A N 1
ATOM 1486 C CA . ASN A 1 217 ? 33.559 9.530 74.789 1.00 21.47 207 ASN A CA 1
ATOM 1487 C C . ASN A 1 217 ? 33.147 9.555 76.252 1.00 20.91 207 ASN A C 1
ATOM 1488 O O . ASN A 1 217 ? 33.002 10.626 76.846 1.00 23.25 207 ASN A O 1
ATOM 1493 N N . THR A 1 218 ? 33.000 8.373 76.843 1.00 19.17 208 THR A N 1
ATOM 1494 C CA . THR A 1 218 ? 32.831 8.258 78.286 1.00 16.84 208 THR A CA 1
ATOM 1495 C C . THR A 1 218 ? 33.760 7.172 78.796 1.00 22.11 208 THR A C 1
ATOM 1496 O O . THR A 1 218 ? 33.729 6.043 78.294 1.00 20.26 208 THR A O 1
ATOM 1500 N N . VAL A 1 219 ? 34.598 7.521 79.770 1.00 19.57 209 VAL A N 1
ATOM 1501 C CA . VAL A 1 219 ? 35.458 6.541 80.426 1.00 19.39 209 VAL A CA 1
ATOM 1502 C C . VAL A 1 219 ? 34.604 5.842 81.470 1.00 19.69 209 VAL A C 1
ATOM 1503 O O . VAL A 1 219 ? 34.042 6.492 82.357 1.00 18.78 209 VAL A O 1
ATOM 1507 N N . LEU A 1 220 ? 34.492 4.523 81.357 1.00 19.14 210 LEU A N 1
ATOM 1508 C CA . LEU A 1 220 ? 33.676 3.749 82.283 1.00 20.09 210 LEU A CA 1
ATOM 1509 C C . LEU A 1 220 ? 34.498 3.443 83.527 1.00 19.53 210 LEU A C 1
ATOM 1510 O O . LEU A 1 220 ? 35.409 2.613 83.488 1.00 20.46 210 LEU A O 1
ATOM 1515 N N . ILE A 1 221 ? 34.152 4.084 84.636 1.00 15.57 211 ILE A N 1
ATOM 1516 C CA . ILE A 1 221 ? 34.932 4.007 85.869 1.00 20.17 211 ILE A CA 1
ATOM 1517 C C . ILE A 1 221 ? 34.106 3.260 86.906 1.00 21.45 211 ILE A C 1
ATOM 1518 O O . ILE A 1 221 ? 33.165 3.832 87.473 1.00 26.40 211 ILE A O 1
ATOM 1523 N N . PRO A 1 222 ? 34.406 1.992 87.175 1.00 20.47 212 PRO A N 1
ATOM 1524 C CA . PRO A 1 222 ? 33.573 1.214 88.100 1.00 25.98 212 PRO A CA 1
ATOM 1525 C C . PRO A 1 222 ? 33.501 1.868 89.469 1.00 24.28 212 PRO A C 1
ATOM 1526 O O . PRO A 1 222 ? 34.507 2.334 90.010 1.00 23.52 212 PRO A O 1
ATOM 1530 N N . GLY A 1 223 ? 32.283 1.945 90.001 1.00 29.80 213 GLY A N 1
ATOM 1531 C CA . GLY A 1 223 ? 32.045 2.548 91.290 1.00 21.48 213 GLY A CA 1
ATOM 1532 C C . GLY A 1 223 ? 31.894 4.052 91.285 1.00 22.99 213 GLY A C 1
ATOM 1533 O O . GLY A 1 223 ? 31.548 4.621 92.328 1.00 34.33 213 GLY A O 1
ATOM 1534 N N . ILE A 1 224 ? 32.129 4.719 90.155 1.00 21.04 214 ILE A N 1
ATOM 1535 C CA A ILE A 1 224 ? 32.072 6.177 90.095 0.45 19.32 214 ILE A CA 1
ATOM 1536 C CA B ILE A 1 224 ? 32.053 6.174 90.113 0.55 19.07 214 ILE A CA 1
ATOM 1537 C C . ILE A 1 224 ? 30.977 6.627 89.137 1.00 22.03 214 ILE A C 1
ATOM 1538 O O . ILE A 1 224 ? 30.051 7.348 89.524 1.00 25.57 214 ILE A O 1
ATOM 1547 N N . ASN A 1 225 ? 31.082 6.217 87.867 1.00 23.84 215 ASN A N 1
ATOM 1548 C CA . ASN A 1 225 ? 30.088 6.617 86.876 1.00 23.66 215 ASN A CA 1
ATOM 1549 C C . ASN A 1 225 ? 29.516 5.437 86.101 1.00 21.72 215 ASN A C 1
ATOM 1550 O O . ASN A 1 225 ? 28.885 5.641 85.058 1.00 22.16 215 ASN A O 1
ATOM 1555 N N . ASP A 1 226 ? 29.714 4.210 86.583 1.00 17.54 216 ASP A N 1
ATOM 1556 C CA . ASP A 1 226 ? 29.378 3.043 85.773 1.00 24.50 216 ASP A CA 1
ATOM 1557 C C . ASP A 1 226 ? 27.877 2.787 85.666 1.00 28.99 216 ASP A C 1
ATOM 1558 O O . ASP A 1 226 ? 27.451 2.105 84.729 1.00 33.42 216 ASP A O 1
ATOM 1563 N N . LYS A 1 227 ? 27.056 3.325 86.571 1.00 25.13 217 LYS A N 1
ATOM 1564 C CA . LYS A 1 227 ? 25.624 3.390 86.297 1.00 24.74 217 LYS A CA 1
ATOM 1565 C C . LYS A 1 227 ? 25.164 4.778 85.878 1.00 27.78 217 LYS A C 1
ATOM 1566 O O . LYS A 1 227 ? 24.117 4.898 85.235 1.00 31.89 217 LYS A O 1
ATOM 1572 N N . HIS A 1 228 ? 25.931 5.819 86.200 1.00 22.56 218 HIS A N 1
ATOM 1573 C CA . HIS A 1 228 ? 25.603 7.165 85.744 1.00 15.46 218 HIS A CA 1
ATOM 1574 C C . HIS A 1 228 ? 25.681 7.292 84.226 1.00 20.13 218 HIS A C 1
ATOM 1575 O O . HIS A 1 228 ? 25.073 8.203 83.654 1.00 17.58 218 HIS A O 1
ATOM 1582 N N . VAL A 1 229 ? 26.406 6.394 83.560 1.00 15.00 219 VAL A N 1
ATOM 1583 C CA . VAL A 1 229 ? 26.555 6.476 82.108 1.00 21.05 219 VAL A CA 1
ATOM 1584 C C . VAL A 1 229 ? 25.200 6.422 81.411 1.00 15.23 219 VAL A C 1
ATOM 1585 O O . VAL A 1 229 ? 25.038 6.974 80.318 1.00 15.36 219 VAL A O 1
ATOM 1589 N N . PHE A 1 230 ? 24.207 5.768 82.022 1.00 17.99 220 PHE A N 1
ATOM 1590 C CA . PHE A 1 230 ? 22.854 5.794 81.469 1.00 18.85 220 PHE A CA 1
ATOM 1591 C C . PHE A 1 230 ? 22.309 7.219 81.413 1.00 19.98 220 PHE A C 1
ATOM 1592 O O . PHE A 1 230 ? 21.710 7.626 80.408 1.00 18.31 220 PHE A O 1
ATOM 1600 N N . ASP A 1 231 ? 22.512 7.994 82.483 1.00 16.22 221 ASP A N 1
ATOM 1601 C CA . ASP A 1 231 ? 22.092 9.393 82.482 1.00 19.54 221 ASP A CA 1
ATOM 1602 C C . ASP A 1 231 ? 22.861 10.196 81.436 1.00 21.28 221 ASP A C 1
ATOM 1603 O O . ASP A 1 231 ? 22.307 11.105 80.806 1.00 16.34 221 ASP A O 1
ATOM 1608 N N . ILE A 1 232 ? 24.151 9.901 81.263 1.00 23.26 222 ILE A N 1
ATOM 1609 C CA . ILE A 1 232 ? 24.936 10.585 80.235 1.00 16.22 222 ILE A CA 1
ATOM 1610 C C . ILE A 1 232 ? 24.345 10.326 78.856 1.00 20.07 222 ILE A C 1
ATOM 1611 O O . ILE A 1 232 ? 24.155 11.252 78.058 1.00 16.89 222 ILE A O 1
ATOM 1616 N N . ALA A 1 233 ? 24.079 9.051 78.547 1.00 18.78 223 ALA A N 1
ATOM 1617 C CA . ALA A 1 233 ? 23.559 8.690 77.232 1.00 18.74 223 ALA A CA 1
ATOM 1618 C C . ALA A 1 233 ? 22.236 9.380 76.937 1.00 14.04 223 ALA A C 1
ATOM 1619 O O . ALA A 1 233 ? 22.026 9.887 75.828 1.00 17.95 223 ALA A O 1
ATOM 1621 N N . ARG A 1 234 ? 21.325 9.400 77.910 1.00 13.92 224 ARG A N 1
ATOM 1622 C CA . ARG A 1 234 ? 20.044 10.062 77.693 1.00 18.08 224 ARG A CA 1
ATOM 1623 C C . ARG A 1 234 ? 20.233 11.547 77.411 1.00 22.40 224 ARG A C 1
ATOM 1624 O O . ARG A 1 234 ? 19.593 12.104 76.511 1.00 21.34 224 ARG A O 1
ATOM 1632 N N . LYS A 1 235 ? 21.104 12.206 78.176 1.00 19.36 225 LYS A N 1
ATOM 1633 C CA . LYS A 1 235 ? 21.307 13.640 78.003 1.00 16.09 225 LYS A CA 1
ATOM 1634 C C . LYS A 1 235 ? 21.893 13.957 76.628 1.00 20.94 225 LYS A C 1
ATOM 1635 O O . LYS A 1 235 ? 21.391 14.837 75.919 1.00 20.92 225 LYS A O 1
ATOM 1641 N N . ILE A 1 236 ? 22.962 13.252 76.230 1.00 14.47 226 ILE A N 1
ATOM 1642 C CA . ILE A 1 236 ? 23.592 13.566 74.945 1.00 18.42 226 ILE A CA 1
ATOM 1643 C C . ILE A 1 236 ? 22.684 13.189 73.785 1.00 20.29 226 ILE A C 1
ATOM 1644 O O . ILE A 1 236 ? 22.784 13.772 72.698 1.00 18.89 226 ILE A O 1
ATOM 1649 N N . LYS A 1 237 ? 21.811 12.196 73.975 1.00 22.01 227 LYS A N 1
ATOM 1650 C CA . LYS A 1 237 ? 20.860 11.836 72.929 1.00 20.92 227 LYS A CA 1
ATOM 1651 C C . LYS A 1 237 ? 19.883 12.976 72.672 1.00 22.84 227 LYS A C 1
ATOM 1652 O O . LYS A 1 237 ? 19.625 13.341 71.518 1.00 20.45 227 LYS A O 1
ATOM 1658 N N . SER A 1 238 ? 19.339 13.563 73.743 1.00 21.05 228 SER A N 1
ATOM 1659 C CA . SER A 1 238 ? 18.426 14.692 73.585 1.00 19.69 228 SER A CA 1
ATOM 1660 C C . SER A 1 238 ? 19.118 15.891 72.956 1.00 17.75 228 SER A C 1
ATOM 1661 O O . SER A 1 238 ? 18.470 16.689 72.268 1.00 20.97 228 SER A O 1
ATOM 1664 N N . MET A 1 239 ? 20.419 16.046 73.200 1.00 22.63 229 MET A N 1
ATOM 1665 C CA . MET A 1 239 ? 21.163 17.200 72.715 1.00 26.30 229 MET A CA 1
ATOM 1666 C C . MET A 1 239 ? 21.590 17.081 71.259 1.00 22.68 229 MET A C 1
ATOM 1667 O O . MET A 1 239 ? 22.084 18.065 70.700 1.00 28.11 229 MET A O 1
ATOM 1672 N N . GLY A 1 240 ? 21.418 15.923 70.631 1.00 20.24 230 GLY A N 1
ATOM 1673 C CA . GLY A 1 240 ? 21.795 15.774 69.239 1.00 24.50 230 GLY A CA 1
ATOM 1674 C C . GLY A 1 240 ? 23.173 15.218 68.974 1.00 25.99 230 GLY A C 1
ATOM 1675 O O . GLY A 1 240 ? 23.654 15.325 67.841 1.00 27.09 230 GLY A O 1
ATOM 1676 N N . VAL A 1 241 ? 23.829 14.634 69.978 1.00 23.08 231 VAL A N 1
ATOM 1677 C CA . VAL A 1 241 ? 25.084 13.932 69.741 1.00 16.03 231 VAL A CA 1
ATOM 1678 C C . VAL A 1 241 ? 24.848 12.751 68.811 1.00 20.32 231 VAL A C 1
ATOM 1679 O O . VAL A 1 241 ? 23.805 12.087 68.863 1.00 25.00 231 VAL A O 1
ATOM 1683 N N . PHE A 1 242 ? 25.807 12.506 67.922 1.00 19.30 232 PHE A N 1
ATOM 1684 C CA . PHE A 1 242 ? 25.602 11.498 66.892 1.00 20.58 232 PHE A CA 1
ATOM 1685 C C . PHE A 1 242 ? 25.948 10.096 67.376 1.00 23.25 232 PHE A C 1
ATOM 1686 O O . PHE A 1 242 ? 25.216 9.145 67.086 1.00 28.04 232 PHE A O 1
ATOM 1694 N N . ILE A 1 243 ? 27.035 9.940 68.130 1.00 22.34 233 ILE A N 1
ATOM 1695 C CA . ILE A 1 243 ? 27.489 8.611 68.520 1.00 19.29 233 ILE A CA 1
ATOM 1696 C C . ILE A 1 243 ? 28.175 8.693 69.877 1.00 22.64 233 ILE A C 1
ATOM 1697 O O . ILE A 1 243 ? 28.755 9.717 70.241 1.00 22.51 233 ILE A O 1
ATOM 1702 N N . HIS A 1 244 ? 28.126 7.587 70.615 1.00 21.85 234 HIS A N 1
ATOM 1703 C CA . HIS A 1 244 ? 28.634 7.504 71.978 1.00 18.60 234 HIS A CA 1
ATOM 1704 C C . HIS A 1 244 ? 29.670 6.393 72.039 1.00 16.76 234 HIS A C 1
ATOM 1705 O O . HIS A 1 244 ? 29.406 5.270 71.594 1.00 15.94 234 HIS A O 1
ATOM 1712 N N . ASN A 1 245 ? 30.830 6.693 72.613 1.00 15.15 235 ASN A N 1
ATOM 1713 C CA . ASN A 1 245 ? 31.928 5.733 72.699 1.00 20.74 235 ASN A CA 1
ATOM 1714 C C . ASN A 1 245 ? 32.253 5.510 74.171 1.00 19.60 235 ASN A C 1
ATOM 1715 O O . ASN A 1 245 ? 32.924 6.335 74.800 1.00 19.98 235 ASN A O 1
ATOM 1720 N N . VAL A 1 246 ? 31.800 4.390 74.716 1.00 19.38 236 VAL A N 1
ATOM 1721 C CA . VAL A 1 246 ? 32.081 4.044 76.103 1.00 17.50 236 VAL A CA 1
ATOM 1722 C C . VAL A 1 246 ? 33.380 3.254 76.163 1.00 23.68 236 VAL A C 1
ATOM 1723 O O . VAL A 1 246 ? 33.494 2.181 75.562 1.00 26.52 236 VAL A O 1
ATOM 1727 N N . MET A 1 247 ? 34.363 3.794 76.874 1.00 19.43 237 MET A N 1
ATOM 1728 C CA . MET A 1 247 ? 35.699 3.235 76.955 1.00 24.20 237 MET A CA 1
ATOM 1729 C C . MET A 1 247 ? 35.960 2.708 78.356 1.00 23.29 237 MET A C 1
ATOM 1730 O O . MET A 1 247 ? 35.688 3.415 79.335 1.00 22.62 237 MET A O 1
ATOM 1735 N N . PRO A 1 248 ? 36.494 1.498 78.501 1.00 24.63 238 PRO A N 1
ATOM 1736 C CA . PRO A 1 248 ? 36.854 1.012 79.837 1.00 24.14 238 PRO A CA 1
ATOM 1737 C C . PRO A 1 248 ? 37.977 1.847 80.441 1.00 25.49 238 PRO A C 1
ATOM 1738 O O . PRO A 1 248 ? 38.895 2.286 79.744 1.00 24.83 238 PRO A O 1
ATOM 1742 N N . LEU A 1 249 ? 37.862 2.112 81.742 1.00 23.02 239 LEU A N 1
ATOM 1743 C CA . LEU A 1 249 ? 38.952 2.734 82.484 1.00 22.45 239 LEU A CA 1
ATOM 1744 C C . LEU A 1 249 ? 40.263 1.994 82.258 1.00 22.44 239 LEU A C 1
ATOM 1745 O O . LEU A 1 249 ? 40.307 0.760 82.276 1.00 18.32 239 LEU A O 1
ATOM 1750 N N . ILE A 1 250 ? 41.319 2.760 82.001 1.00 24.66 240 ILE A N 1
ATOM 1751 C CA . ILE A 1 250 ? 42.692 2.272 82.091 1.00 27.90 240 ILE A CA 1
ATOM 1752 C C . ILE A 1 250 ? 43.199 2.716 83.457 1.00 23.22 240 ILE A C 1
ATOM 1753 O O . ILE A 1 250 ? 43.492 3.905 83.643 1.00 25.88 240 ILE A O 1
ATOM 1758 N N . PRO A 1 251 ? 43.292 1.821 84.438 1.00 22.88 241 PRO A N 1
ATOM 1759 C CA . PRO A 1 251 ? 43.598 2.258 85.810 1.00 20.16 241 PRO A CA 1
ATOM 1760 C C . PRO A 1 251 ? 44.975 2.903 85.895 1.00 22.62 241 PRO A C 1
ATOM 1761 O O . PRO A 1 251 ? 45.983 2.308 85.512 1.00 19.12 241 PRO A O 1
ATOM 1765 N N . GLN A 1 252 ? 45.010 4.127 86.416 1.00 18.73 242 GLN A N 1
ATOM 1766 C CA . GLN A 1 252 ? 46.222 4.937 86.392 1.00 18.07 242 GLN A CA 1
ATOM 1767 C C . GLN A 1 252 ? 46.005 6.138 87.298 1.00 18.46 242 GLN A C 1
ATOM 1768 O O . GLN A 1 252 ? 44.866 6.520 87.576 1.00 19.33 242 GLN A O 1
ATOM 1774 N N . TYR A 1 253 ? 47.111 6.723 87.760 1.00 21.17 243 TYR A N 1
ATOM 1775 C CA . TYR A 1 253 ? 47.098 7.875 88.674 1.00 20.44 243 TYR A CA 1
ATOM 1776 C C . TYR A 1 253 ? 46.189 7.527 89.854 1.00 27.48 243 TYR A C 1
ATOM 1777 O O . TYR A 1 253 ? 46.338 6.441 90.430 1.00 27.71 243 TYR A O 1
ATOM 1786 N N . LYS A 1 254 ? 45.245 8.390 90.238 1.00 20.97 244 LYS A N 1
ATOM 1787 C CA . LYS A 1 254 ? 44.453 8.151 91.437 1.00 24.59 244 LYS A CA 1
ATOM 1788 C C . LYS A 1 254 ? 43.453 7.021 91.263 1.00 23.42 244 LYS A C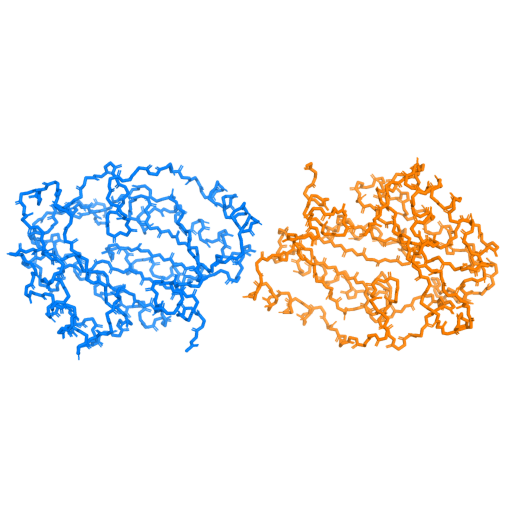 1
ATOM 1789 O O . LYS A 1 254 ? 42.909 6.543 92.264 1.00 23.54 244 LYS A O 1
ATOM 1795 N N . PHE A 1 255 ? 43.235 6.552 90.035 1.00 18.29 245 PHE A N 1
ATOM 1796 C CA . PHE A 1 255 ? 42.362 5.416 89.789 1.00 23.80 245 PHE A CA 1
ATOM 1797 C C . PHE A 1 255 ? 43.163 4.142 89.529 1.00 18.94 245 PHE A C 1
ATOM 1798 O O . PHE A 1 255 ? 42.620 3.170 88.996 1.00 20.13 245 PHE A O 1
ATOM 1806 N N . ALA A 1 256 ? 44.450 4.139 89.893 1.00 20.41 246 ALA A N 1
ATOM 1807 C CA . ALA A 1 256 ? 45.322 3.001 89.619 1.00 17.26 246 ALA A CA 1
ATOM 1808 C C . ALA A 1 256 ? 44.877 1.730 90.330 1.00 23.43 246 ALA A C 1
ATOM 1809 O O . ALA A 1 256 ? 45.299 0.636 89.933 1.00 22.61 246 ALA A O 1
ATOM 1811 N N . HIS A 1 257 ? 44.078 1.841 91.394 1.00 29.83 247 HIS A N 1
ATOM 1812 C CA . HIS A 1 257 ? 43.667 0.658 92.135 1.00 27.45 247 HIS A CA 1
ATOM 1813 C C . HIS A 1 257 ? 42.308 0.136 91.693 1.00 29.25 247 HIS A C 1
ATOM 1814 O O . HIS A 1 257 ? 41.924 -0.963 92.103 1.00 34.07 247 HIS A O 1
ATOM 1821 N N . ILE A 1 258 ? 41.581 0.887 90.864 1.00 29.10 248 ILE A N 1
ATOM 1822 C CA . ILE A 1 258 ? 40.239 0.481 90.472 1.00 24.32 248 ILE A CA 1
ATOM 1823 C C . ILE A 1 258 ? 40.335 -0.687 89.501 1.00 23.43 248 ILE A C 1
ATOM 1824 O O . ILE A 1 258 ? 41.129 -0.660 88.551 1.00 26.32 248 ILE A O 1
ATOM 1829 N N . LYS A 1 259 ? 39.535 -1.716 89.735 1.00 21.42 249 LYS A N 1
ATOM 1830 C CA . LYS A 1 259 ? 39.458 -2.838 88.809 1.00 23.18 249 LYS A CA 1
ATOM 1831 C C . LYS A 1 259 ? 38.696 -2.399 87.568 1.00 26.29 249 LYS A C 1
ATOM 1832 O O . LYS A 1 259 ? 37.532 -1.995 87.685 1.00 28.45 249 LYS A O 1
ATOM 1836 N N . PRO A 1 260 ? 39.292 -2.444 86.381 1.00 29.74 250 PRO A N 1
ATOM 1837 C CA . PRO A 1 260 ? 38.587 -1.983 85.177 1.00 27.07 250 PRO A CA 1
ATOM 1838 C C . PRO A 1 260 ? 37.427 -2.902 84.846 1.00 27.45 250 PRO A C 1
ATOM 1839 O O . PRO A 1 260 ? 37.403 -4.066 85.275 1.00 25.82 250 PRO A O 1
ATOM 1843 N N . PRO A 1 261 ? 36.442 -2.424 84.089 1.00 32.38 251 PRO A N 1
ATOM 1844 C CA . PRO A 1 261 ? 35.356 -3.313 83.666 1.00 34.93 251 PRO A CA 1
ATOM 1845 C C . PRO A 1 261 ? 35.888 -4.412 82.760 1.00 38.39 251 PRO A C 1
ATOM 1846 O O . PRO A 1 261 ? 36.711 -4.173 81.873 1.00 43.30 251 PRO A O 1
ATOM 1850 N N . THR A 1 262 ? 35.416 -5.633 83.004 1.00 38.78 252 THR A N 1
ATOM 1851 C CA . THR A 1 262 ? 35.742 -6.742 82.129 1.00 42.79 252 THR A CA 1
ATOM 1852 C C . THR A 1 262 ? 35.151 -6.492 80.745 1.00 43.15 252 THR A C 1
ATOM 1853 O O . THR A 1 262 ? 34.224 -5.689 80.592 1.00 42.66 252 THR A O 1
ATOM 1857 N N . PRO A 1 263 ? 35.691 -7.149 79.714 1.00 50.13 253 PRO A N 1
ATOM 1858 C CA . PRO A 1 263 ? 35.073 -7.035 78.381 1.00 47.49 253 PRO A CA 1
ATOM 1859 C C . PRO A 1 263 ? 33.581 -7.323 78.366 1.00 47.83 253 PRO A C 1
ATOM 1860 O O . PRO A 1 263 ? 32.815 -6.495 77.864 1.00 49.29 253 PRO A O 1
ATOM 1864 N N . GLU A 1 264 ? 33.136 -8.450 78.930 1.00 49.92 254 GLU A N 1
ATOM 1865 C CA A GLU A 1 264 ? 31.709 -8.766 78.915 0.62 50.87 254 GLU A CA 1
ATOM 1866 C CA B GLU A 1 264 ? 31.709 -8.758 78.906 0.38 50.88 254 GLU A CA 1
ATOM 1867 C C . GLU A 1 264 ? 30.899 -7.729 79.684 1.00 48.18 254 GLU A C 1
ATOM 1868 O O . GLU A 1 264 ? 29.768 -7.410 79.299 1.00 49.94 254 GLU A O 1
ATOM 1879 N N . GLU A 1 265 ? 31.453 -7.199 80.777 1.00 46.28 255 GLU A N 1
ATOM 1880 C CA . GLU A 1 265 ? 30.777 -6.114 81.482 1.00 45.64 255 GLU A CA 1
ATOM 1881 C C . GLU A 1 265 ? 30.594 -4.911 80.568 1.00 36.62 255 GLU A C 1
ATOM 1882 O O . GLU A 1 265 ? 29.527 -4.282 80.554 1.00 27.67 255 GLU A O 1
ATOM 1888 N N . LYS A 1 266 ? 31.628 -4.588 79.787 1.00 36.69 256 LYS A N 1
ATOM 1889 C CA A LYS A 1 266 ? 31.552 -3.438 78.895 0.48 34.91 256 LYS A CA 1
ATOM 1890 C CA B LYS A 1 266 ? 31.557 -3.440 78.889 0.52 34.92 256 LYS A CA 1
ATOM 1891 C C . LYS A 1 266 ? 30.540 -3.668 77.778 1.00 31.76 256 LYS A C 1
ATOM 1892 O O . LYS A 1 266 ? 29.753 -2.773 77.457 1.00 36.52 256 LYS A O 1
ATOM 1903 N N . ARG A 1 267 ? 30.542 -4.860 77.175 1.00 33.46 257 ARG A N 1
ATOM 1904 C CA A ARG A 1 267 ? 29.596 -5.125 76.097 0.62 33.14 257 ARG A CA 1
ATOM 1905 C CA B ARG A 1 267 ? 29.596 -5.152 76.099 0.38 32.85 257 ARG A CA 1
ATOM 1906 C C . ARG A 1 267 ? 28.159 -5.096 76.596 1.00 29.52 257 ARG A C 1
ATOM 1907 O O . ARG A 1 267 ? 27.256 -4.685 75.860 1.00 28.12 257 ARG A O 1
ATOM 1922 N N . ALA A 1 268 ? 27.926 -5.522 77.839 1.00 27.29 258 ALA A N 1
ATOM 1923 C CA . ALA A 1 268 ? 26.570 -5.515 78.372 1.00 28.90 258 ALA A CA 1
ATOM 1924 C C . ALA A 1 268 ? 26.058 -4.093 78.532 1.00 29.30 258 ALA A C 1
ATOM 1925 O O . ALA A 1 268 ? 24.911 -3.795 78.177 1.00 27.72 258 ALA A O 1
ATOM 1927 N N . ILE A 1 269 ? 26.900 -3.200 79.055 1.00 28.13 259 ILE A N 1
ATOM 1928 C CA . ILE A 1 269 ? 26.528 -1.793 79.159 1.00 19.67 259 ILE A CA 1
ATOM 1929 C C . ILE A 1 269 ? 26.321 -1.201 77.770 1.00 23.95 259 ILE A C 1
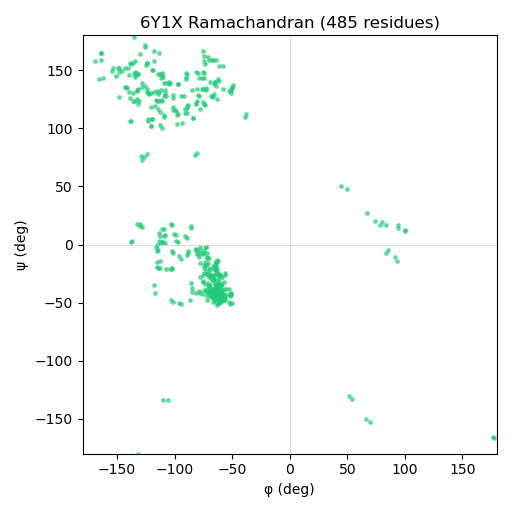ATOM 1930 O O . ILE A 1 269 ? 25.325 -0.517 77.509 1.00 21.19 259 ILE A O 1
ATOM 1935 N N . GLN A 1 270 ? 27.254 -1.469 76.852 1.00 21.36 260 GLN A N 1
ATOM 1936 C CA . GLN A 1 270 ? 27.155 -0.917 75.504 1.00 21.94 260 GLN A CA 1
ATOM 1937 C C . GLN A 1 270 ? 25.885 -1.387 74.803 1.00 28.11 260 GLN A C 1
ATOM 1938 O O . GLN A 1 270 ? 25.211 -0.599 74.130 1.00 27.53 260 GLN A O 1
ATOM 1944 N N . ASP A 1 271 ? 25.538 -2.668 74.960 1.00 22.05 261 ASP A N 1
ATOM 1945 C CA . ASP A 1 271 ? 24.321 -3.194 74.346 1.00 27.09 261 ASP A CA 1
ATOM 1946 C C . ASP A 1 271 ? 23.079 -2.489 74.873 1.00 27.04 261 ASP A C 1
ATOM 1947 O O . ASP A 1 271 ? 22.170 -2.159 74.102 1.00 25.26 261 ASP A O 1
ATOM 1952 N N . GLU A 1 272 ? 23.027 -2.236 76.182 1.00 21.45 262 GLU A N 1
ATOM 1953 C CA . GLU A 1 272 ? 21.891 -1.522 76.752 1.00 26.43 262 GLU A CA 1
ATOM 1954 C C . GLU A 1 272 ? 21.882 -0.065 76.309 1.00 22.98 262 GLU A C 1
ATOM 1955 O O . GLU A 1 272 ? 20.817 0.497 76.026 1.00 30.07 262 GLU A O 1
ATOM 1961 N N . LEU A 1 273 ? 23.055 0.572 76.255 1.00 24.45 263 LEU A N 1
ATOM 1962 C CA . LEU A 1 273 ? 23.108 1.973 75.855 1.00 20.47 263 LEU A CA 1
ATOM 1963 C C . LEU A 1 273 ? 22.786 2.155 74.377 1.00 21.08 263 LEU A C 1
ATOM 1964 O O . LEU A 1 273 ? 22.418 3.263 73.971 1.00 25.01 263 LEU A O 1
ATOM 1969 N N . SER A 1 274 ? 22.920 1.099 73.568 1.00 19.87 264 SER A N 1
ATOM 1970 C CA A SER A 1 274 ? 22.598 1.213 72.149 0.77 24.25 264 SER A CA 1
ATOM 1971 C CA B SER A 1 274 ? 22.596 1.207 72.149 0.23 23.97 264 SER A CA 1
ATOM 1972 C C . SER A 1 274 ? 21.112 1.477 71.931 1.00 28.62 264 SER A C 1
ATOM 1973 O O . SER A 1 274 ? 20.725 2.023 70.891 1.00 32.33 264 SER A O 1
ATOM 1978 N N . LYS A 1 275 ? 20.265 1.094 72.890 1.00 26.57 265 LYS A N 1
ATOM 1979 C CA . LYS A 1 275 ? 18.838 1.377 72.765 1.00 30.97 265 LYS A CA 1
ATOM 1980 C C . LYS A 1 275 ? 18.527 2.849 73.006 1.00 32.40 265 LYS A C 1
ATOM 1981 O O . LYS A 1 275 ? 17.420 3.297 72.693 1.00 36.12 265 LYS A O 1
ATOM 1987 N N . ILE A 1 276 ? 19.465 3.595 73.576 1.00 26.86 266 ILE A N 1
ATOM 1988 C CA . ILE A 1 276 ? 19.328 5.031 73.780 1.00 26.31 266 ILE A CA 1
ATOM 1989 C C . ILE A 1 276 ? 19.990 5.816 72.656 1.00 26.58 266 ILE A C 1
ATOM 1990 O O . ILE A 1 276 ? 19.383 6.712 72.069 1.00 25.74 266 ILE A O 1
ATOM 1995 N N . ILE A 1 277 ? 21.243 5.489 72.349 1.00 20.05 267 ILE A N 1
ATOM 1996 C CA . ILE A 1 277 ? 22.042 6.239 71.387 1.00 21.57 267 ILE A CA 1
ATOM 1997 C C . ILE A 1 277 ? 23.038 5.293 70.734 1.00 26.64 267 ILE A C 1
ATOM 1998 O O . ILE A 1 277 ? 23.557 4.376 71.378 1.00 24.27 267 ILE A O 1
ATOM 2003 N N . LYS A 1 278 ? 23.303 5.531 69.451 1.00 22.89 268 LYS A N 1
ATOM 2004 C CA . LYS A 1 278 ? 24.268 4.744 68.695 1.00 26.76 268 LYS A CA 1
ATOM 2005 C C . LYS A 1 278 ? 25.595 4.660 69.439 1.00 24.88 268 LYS A C 1
ATOM 2006 O O . LYS A 1 278 ? 26.096 5.663 69.954 1.00 24.65 268 LYS A O 1
ATOM 2012 N N . GLN A 1 279 ? 26.138 3.447 69.537 1.00 25.25 269 GLN A N 1
ATOM 2013 C CA . GLN A 1 279 ? 27.395 3.204 70.230 1.00 24.26 269 GLN A CA 1
ATOM 2014 C C . GLN A 1 279 ? 28.520 2.907 69.248 1.00 28.82 269 GLN A C 1
ATOM 2015 O O . GLN A 1 279 ? 28.321 2.193 68.261 1.00 29.43 269 GLN A O 1
ATOM 2021 N N . MET A 1 280 ? 29.700 3.463 69.515 1.00 29.79 270 MET A N 1
ATOM 2022 C CA . MET A 1 280 ? 30.886 3.138 68.731 1.00 38.49 270 MET A CA 1
ATOM 2023 C C . MET A 1 280 ? 31.461 1.812 69.224 1.00 46.71 270 MET A C 1
ATOM 2024 O O . MET A 1 280 ? 31.769 1.675 70.413 1.00 50.41 270 MET A O 1
ATOM 2029 N N . ARG A 1 281 ? 31.605 0.837 68.334 1.00 52.85 271 ARG A N 1
ATOM 2030 C CA . ARG A 1 281 ? 31.858 -0.532 68.787 1.00 59.09 271 ARG A CA 1
ATOM 2031 C C . ARG A 1 281 ? 33.319 -0.914 68.554 1.00 60.89 271 ARG A C 1
ATOM 2032 O O . ARG A 1 281 ? 34.015 -0.287 67.754 1.00 58.89 271 ARG A O 1
ATOM 2040 N N . GLN B 1 30 ? 64.991 17.703 45.040 1.00 95.10 20 GLN B N 1
ATOM 2041 C CA . GLN B 1 30 ? 65.610 18.929 44.552 1.00 93.58 20 GLN B CA 1
ATOM 2042 C C . GLN B 1 30 ? 64.610 20.082 44.555 1.00 84.93 20 GLN B C 1
ATOM 2043 O O . GLN B 1 30 ? 64.208 20.564 45.613 1.00 86.89 20 GLN B O 1
ATOM 2049 N N . LEU B 1 31 ? 64.215 20.520 43.363 1.00 74.38 21 LEU B N 1
ATOM 2050 C CA . LEU B 1 31 ? 63.195 21.548 43.213 1.00 66.58 21 LEU B CA 1
ATOM 2051 C C . LEU B 1 31 ? 61.814 20.908 43.244 1.00 60.97 21 LEU B C 1
ATOM 2052 O O . LEU B 1 31 ? 61.574 19.902 42.567 1.00 52.14 21 LEU B O 1
ATOM 2057 N N . ARG B 1 32 ? 60.909 21.492 44.030 1.00 57.31 22 ARG B N 1
ATOM 2058 C CA . ARG B 1 32 ? 59.580 20.910 44.163 1.00 56.86 22 ARG B CA 1
ATOM 2059 C C . ARG B 1 32 ? 58.801 20.996 42.858 1.00 49.60 22 ARG B C 1
ATOM 2060 O O . ARG B 1 32 ? 57.980 20.119 42.567 1.00 48.52 22 ARG B O 1
ATOM 2068 N N . ARG B 1 33 ? 59.055 22.033 42.058 1.00 47.69 23 ARG B N 1
ATOM 2069 C CA . ARG B 1 33 ? 58.396 22.192 40.769 1.00 45.85 23 ARG B CA 1
ATOM 2070 C C . ARG B 1 33 ? 58.750 21.080 39.787 1.00 44.96 23 ARG B C 1
ATOM 2071 O O . ARG B 1 33 ? 58.065 20.931 38.768 1.00 39.22 23 ARG B O 1
ATOM 2079 N N . ILE B 1 34 ? 59.792 20.305 40.067 1.00 44.05 24 ILE B N 1
ATOM 2080 C CA . ILE B 1 34 ? 60.107 19.091 39.322 1.00 44.26 24 ILE B CA 1
ATOM 2081 C C . ILE B 1 34 ? 59.710 17.847 40.104 1.00 46.96 24 ILE B C 1
ATOM 2082 O O . ILE B 1 34 ? 59.064 16.945 39.572 1.00 46.48 24 ILE B O 1
ATOM 2087 N N . ARG B 1 35 ? 60.093 17.803 41.384 1.00 50.16 25 ARG B N 1
ATOM 2088 C CA . ARG B 1 35 ? 59.923 16.606 42.200 1.00 53.48 25 ARG B CA 1
ATOM 2089 C C . ARG B 1 35 ? 58.459 16.196 42.303 1.00 53.11 25 ARG B C 1
ATOM 2090 O O . ARG B 1 35 ? 58.143 15.001 42.326 1.00 54.71 25 ARG B O 1
ATOM 2098 N N . GLU B 1 36 ? 57.549 17.168 42.344 1.00 51.30 26 GLU B N 1
ATOM 2099 C CA . GLU B 1 36 ? 56.129 16.897 42.525 1.00 51.51 26 GLU B CA 1
ATOM 2100 C C . GLU B 1 36 ? 55.306 17.197 41.279 1.00 50.95 26 GLU B C 1
ATOM 2101 O O . GLU B 1 36 ? 54.074 17.243 41.359 1.00 47.76 26 GLU B O 1
ATOM 2107 N N . HIS B 1 37 ? 55.949 17.386 40.126 1.00 45.09 27 HIS B N 1
ATOM 2108 C CA . HIS B 1 37 ? 55.217 17.607 38.890 1.00 44.19 27 HIS B CA 1
ATOM 2109 C C . HIS B 1 37 ? 55.160 16.287 38.136 1.00 48.99 27 HIS B C 1
ATOM 2110 O O . HIS B 1 37 ? 56.212 15.779 37.716 1.00 50.66 27 HIS B O 1
ATOM 2117 N N . PRO B 1 38 ? 53.978 15.691 37.951 1.00 47.29 28 PRO B N 1
ATOM 2118 C CA . PRO B 1 38 ? 53.911 14.364 37.315 1.00 45.78 28 PRO B CA 1
ATOM 2119 C C . PRO B 1 38 ? 54.394 14.330 35.875 1.00 44.98 28 PRO B C 1
ATOM 2120 O O . PRO B 1 38 ? 54.788 13.257 35.402 1.00 49.09 28 PRO B O 1
ATOM 2124 N N . CYS B 1 39 ? 54.394 15.457 35.165 1.00 38.71 29 CYS B N 1
ATOM 2125 C CA . CYS B 1 39 ? 54.885 15.481 33.794 1.00 40.00 29 CYS B CA 1
ATOM 2126 C C . CYS B 1 39 ? 56.380 15.751 33.701 1.00 44.16 29 CYS B C 1
ATOM 2127 O O . CYS B 1 39 ? 56.941 15.678 32.602 1.00 45.96 29 CYS B O 1
ATOM 2130 N N . PHE B 1 40 ? 57.036 16.070 34.815 1.00 39.81 30 PHE B N 1
ATOM 2131 C CA . PHE B 1 40 ? 58.463 16.342 34.811 1.00 40.16 30 PHE B CA 1
ATOM 2132 C C . PHE B 1 40 ? 59.246 15.324 35.626 1.00 44.32 30 PHE B C 1
ATOM 2133 O O . PHE B 1 40 ? 60.477 15.413 35.683 1.00 43.86 30 PHE B O 1
ATOM 2141 N N . SER B 1 41 ? 58.570 14.369 36.263 1.00 44.32 31 SER B N 1
ATOM 2142 C CA . SER B 1 41 ? 59.233 13.330 37.037 1.00 52.44 31 SER B CA 1
ATOM 2143 C C . SER B 1 41 ? 58.400 12.059 36.970 1.00 58.46 31 SER B C 1
ATOM 2144 O O . SER B 1 41 ? 57.199 12.092 37.257 1.00 53.59 31 SER B O 1
ATOM 2147 N N . GLU B 1 42 ? 59.033 10.951 36.571 1.00 68.65 32 GLU B N 1
ATOM 2148 C CA . GLU B 1 42 ? 58.343 9.663 36.564 1.00 76.06 32 GLU B CA 1
ATOM 2149 C C . GLU B 1 42 ? 57.808 9.313 37.946 1.00 75.58 32 GLU B C 1
ATOM 2150 O O . GLU B 1 42 ? 56.684 8.813 38.076 1.00 80.60 32 GLU B O 1
ATOM 2156 N N . LYS B 1 43 ? 58.609 9.543 38.989 1.00 69.14 33 LYS B N 1
ATOM 2157 C CA . LYS B 1 43 ? 58.185 9.175 40.335 1.00 70.56 33 LYS B CA 1
ATOM 2158 C C . LYS B 1 43 ? 56.968 9.982 40.766 1.00 73.23 33 LYS B C 1
ATOM 2159 O O . LYS B 1 43 ? 56.084 9.463 41.457 1.00 77.38 33 LYS B O 1
ATOM 2163 N N . ALA B 1 44 ? 56.906 11.257 40.375 1.00 70.82 34 ALA B N 1
ATOM 2164 C CA . ALA B 1 44 ? 55.735 12.060 40.707 1.00 70.52 34 ALA B CA 1
ATOM 2165 C C . ALA B 1 44 ? 54.507 11.588 39.940 1.00 69.51 34 ALA B C 1
ATOM 2166 O O . ALA B 1 44 ? 53.377 11.795 40.395 1.00 74.98 34 ALA B O 1
ATOM 2168 N N . CYS B 1 45 ? 54.711 10.965 38.776 1.00 66.91 35 CYS B N 1
ATOM 2169 C CA . CYS B 1 45 ? 53.591 10.572 37.926 1.00 69.23 35 CYS B CA 1
ATOM 2170 C C . CYS B 1 45 ? 52.716 9.515 38.592 1.00 70.04 35 CYS B C 1
ATOM 2171 O O . CYS B 1 45 ? 51.495 9.504 38.395 1.00 66.57 35 CYS B O 1
ATOM 2174 N N . HIS B 1 46 ? 53.316 8.629 39.387 1.00 67.09 36 HIS B N 1
ATOM 2175 C CA . HIS B 1 46 ? 52.591 7.571 40.076 1.00 68.29 36 HIS B CA 1
ATOM 2176 C C . HIS B 1 46 ? 52.062 8.002 41.437 1.00 67.80 36 HIS B C 1
ATOM 2177 O O . HIS B 1 46 ? 51.354 7.224 42.087 1.00 71.97 36 HIS B O 1
ATOM 2179 N N . ALA B 1 47 ? 52.400 9.205 41.885 1.00 59.35 37 ALA B N 1
ATOM 2180 C CA . ALA B 1 47 ? 52.036 9.692 43.206 1.00 59.21 37 ALA B CA 1
ATOM 2181 C C . ALA B 1 47 ? 51.141 10.917 43.175 1.00 54.93 37 ALA B C 1
ATOM 2182 O O . ALA B 1 47 ? 50.285 11.061 44.051 1.00 56.76 37 ALA B O 1
ATOM 2184 N N . PHE B 1 48 ? 51.319 11.801 42.201 1.00 47.72 38 PHE B N 1
ATOM 2185 C CA . PHE B 1 48 ? 50.664 13.095 42.180 1.00 48.58 38 PHE B CA 1
ATOM 2186 C C . PHE B 1 48 ? 49.881 13.252 40.884 1.00 49.66 38 PHE B C 1
ATOM 2187 O O . PHE B 1 48 ? 50.173 12.607 39.872 1.00 48.51 38 PHE B O 1
ATOM 2195 N N . GLY B 1 49 ? 48.872 14.126 40.927 1.00 50.10 39 GLY B N 1
ATOM 2196 C CA . GLY B 1 49 ? 48.022 14.381 39.789 1.00 45.79 39 GLY B CA 1
ATOM 2197 C C . GLY B 1 49 ? 48.116 15.825 39.323 1.00 41.14 39 GLY B C 1
ATOM 2198 O O . GLY B 1 49 ? 48.648 16.704 40.012 1.00 38.10 39 GLY B O 1
ATOM 2199 N N . ARG B 1 50 ? 47.594 16.055 38.126 1.00 33.02 40 ARG B N 1
ATOM 2200 C CA . ARG B 1 50 ? 47.472 17.391 37.576 1.00 37.09 40 ARG B CA 1
ATOM 2201 C C . ARG B 1 50 ? 46.051 17.583 37.078 1.00 34.16 40 ARG B C 1
ATOM 2202 O O . ARG B 1 50 ? 45.296 16.623 36.909 1.00 40.19 40 ARG B O 1
ATOM 2210 N N . MET B 1 51 ? 45.686 18.839 36.851 1.00 27.65 41 MET B N 1
ATOM 2211 C CA . MET B 1 51 ? 44.395 19.155 36.265 1.00 30.60 41 MET B CA 1
ATOM 2212 C C . MET B 1 51 ? 44.581 20.280 35.261 1.00 26.82 41 MET B C 1
ATOM 2213 O O . MET B 1 51 ? 45.428 21.158 35.438 1.00 27.12 41 MET B O 1
ATOM 2218 N N . HIS B 1 52 ? 43.795 20.228 34.192 1.00 27.17 42 HIS B N 1
ATOM 2219 C CA . HIS B 1 52 ? 43.785 21.261 33.171 1.00 23.55 42 HIS B CA 1
ATOM 2220 C C . HIS B 1 52 ? 42.528 22.103 33.323 1.00 26.17 42 HIS B C 1
ATOM 2221 O O . HIS B 1 52 ? 41.449 21.575 33.613 1.00 21.52 42 HIS B O 1
ATOM 2228 N N . LEU B 1 53 ? 42.673 23.412 33.146 1.00 22.85 43 LEU B N 1
ATOM 2229 C CA . LEU B 1 53 ? 41.523 24.307 33.163 1.00 19.02 43 LEU B CA 1
ATOM 2230 C C . LEU B 1 53 ? 41.282 24.800 31.747 1.00 24.55 43 LEU B C 1
ATOM 2231 O O . LEU B 1 53 ? 42.106 25.556 31.210 1.00 22.14 43 LEU B O 1
ATOM 2236 N N . PRO B 1 54 ? 40.194 24.397 31.100 1.00 24.94 44 PRO B N 1
ATOM 2237 C CA . PRO B 1 54 ? 39.975 24.763 29.685 1.00 27.03 44 PRO B CA 1
ATOM 2238 C C . PRO B 1 54 ? 39.392 26.166 29.530 1.00 26.53 44 PRO B C 1
ATOM 2239 O O . PRO B 1 54 ? 38.209 26.372 29.273 1.00 28.86 44 PRO B O 1
ATOM 2243 N N . VAL B 1 55 ? 40.260 27.165 29.693 1.00 25.97 45 VAL B N 1
ATOM 2244 C CA . VAL B 1 55 ? 39.869 28.571 29.679 1.00 21.64 45 VAL B CA 1
ATOM 2245 C C . VAL B 1 55 ? 40.330 29.296 28.423 1.00 22.31 45 VAL B C 1
ATOM 2246 O O . VAL B 1 55 ? 40.075 30.501 28.291 1.00 26.73 45 VAL B O 1
ATOM 2250 N N . ALA B 1 56 ? 40.994 28.609 27.496 1.00 17.32 46 ALA B N 1
ATOM 2251 C CA . ALA B 1 56 ? 41.734 29.251 26.407 1.00 16.44 46 ALA B CA 1
ATOM 2252 C C . ALA B 1 56 ? 41.291 28.697 25.060 1.00 15.56 46 ALA B C 1
ATOM 2253 O O . ALA B 1 56 ? 42.030 27.940 24.414 1.00 16.97 46 ALA B O 1
ATOM 2255 N N . PRO B 1 57 ? 40.115 29.091 24.576 1.00 15.06 47 PRO B N 1
ATOM 2256 C CA . PRO B 1 57 ? 39.593 28.470 23.351 1.00 20.04 47 PRO B CA 1
ATOM 2257 C C . PRO B 1 57 ? 40.270 28.921 22.061 1.00 20.51 47 PRO B C 1
ATOM 2258 O O . PRO B 1 57 ? 40.359 28.133 21.115 1.00 22.34 47 PRO B O 1
ATOM 2262 N N . LYS B 1 58 ? 40.736 30.162 21.981 1.00 18.88 48 LYS B N 1
ATOM 2263 C CA . LYS B 1 58 ? 41.313 30.636 20.726 1.00 25.51 48 LYS B CA 1
ATOM 2264 C C . LYS B 1 58 ? 42.698 30.035 20.494 1.00 24.77 48 LYS B C 1
ATOM 2265 O O . LYS B 1 58 ? 43.458 29.783 21.432 1.00 22.70 48 LYS B O 1
ATOM 2271 N N . CYS B 1 59 ? 43.030 29.815 19.223 1.00 14.39 49 CYS B N 1
ATOM 2272 C CA . CYS B 1 59 ? 44.389 29.469 18.825 1.00 22.70 49 CYS B CA 1
ATOM 2273 C C . CYS B 1 59 ? 44.874 30.448 17.766 1.00 25.07 49 CYS B C 1
ATOM 2274 O O . CYS B 1 59 ? 44.075 31.042 17.036 1.00 18.48 49 CYS B O 1
ATOM 2277 N N . ASN B 1 60 ? 46.196 30.604 17.684 1.00 22.34 50 ASN B N 1
ATOM 2278 C CA . ASN B 1 60 ? 46.820 31.528 16.747 1.00 17.80 50 ASN B CA 1
ATOM 2279 C C . ASN B 1 60 ? 47.599 30.858 15.625 1.00 15.42 50 ASN B C 1
ATOM 2280 O O . ASN B 1 60 ? 48.214 31.561 14.818 1.00 19.00 50 ASN B O 1
ATOM 2285 N N . ILE B 1 61 ? 47.626 29.531 15.555 1.00 19.79 51 ILE B N 1
ATOM 2286 C CA . ILE B 1 61 ? 48.218 28.842 14.422 1.00 24.72 51 ILE B CA 1
ATOM 2287 C C . ILE B 1 61 ? 47.244 27.767 13.950 1.00 20.88 51 ILE B C 1
ATOM 2288 O O . ILE B 1 61 ? 46.168 27.582 14.520 1.00 18.63 51 ILE B O 1
ATOM 2293 N N . GLN B 1 62 ? 47.643 27.040 12.912 1.00 19.06 52 GLN B N 1
ATOM 2294 C CA . GLN B 1 62 ? 46.908 25.861 12.460 1.00 21.79 52 GLN B CA 1
ATOM 2295 C C . GLN B 1 62 ? 47.912 24.775 12.107 1.00 22.69 52 GLN B C 1
ATOM 2296 O O . GLN B 1 62 ? 48.568 24.841 11.061 1.00 17.40 52 GLN B O 1
ATOM 2302 N N . CYS B 1 63 ? 48.001 23.764 12.964 1.00 16.49 53 CYS B N 1
ATOM 2303 C CA . CYS B 1 63 ? 48.857 22.616 12.713 1.00 17.93 53 CYS B CA 1
ATOM 2304 C C . CYS B 1 63 ? 48.172 21.683 11.718 1.00 17.13 53 CYS B C 1
ATOM 2305 O O . CYS B 1 63 ? 46.946 21.543 11.726 1.00 18.54 53 CYS B O 1
ATOM 2308 N N . LYS B 1 64 ? 48.961 21.072 10.829 1.00 17.58 54 LYS B N 1
ATOM 2309 C CA . LYS B 1 64 ? 48.360 20.220 9.807 1.00 18.43 54 LYS B CA 1
ATOM 2310 C C . LYS B 1 64 ? 47.840 18.898 10.358 1.00 21.52 54 LYS B C 1
ATOM 2311 O O . LYS B 1 64 ? 47.256 18.123 9.592 1.00 17.90 54 LYS B O 1
ATOM 2317 N N . TYR B 1 65 ? 48.010 18.633 11.654 1.00 22.77 55 TYR B N 1
ATOM 2318 C CA . TYR B 1 65 ? 47.486 17.427 12.285 1.00 23.61 55 TYR B CA 1
ATOM 2319 C C . TYR B 1 65 ? 46.310 17.716 13.211 1.00 17.74 55 TYR B C 1
ATOM 2320 O O . TYR B 1 65 ? 45.860 16.812 13.923 1.00 21.01 55 TYR B O 1
ATOM 2329 N N . CYS B 1 66 ? 45.797 18.944 13.217 1.00 20.84 56 CYS B N 1
ATOM 2330 C CA . CYS B 1 66 ? 44.811 19.385 14.198 1.00 16.02 56 CYS B CA 1
ATOM 2331 C C . CYS B 1 66 ? 43.474 19.686 13.539 1.00 20.61 56 CYS B C 1
ATOM 2332 O O . CYS B 1 66 ? 43.419 20.407 12.536 1.00 20.33 56 CYS B O 1
ATOM 2335 N N . ILE B 1 67 ? 42.405 19.119 14.101 1.00 18.65 57 ILE B N 1
ATOM 2336 C CA . ILE B 1 67 ? 41.035 19.575 13.884 1.00 19.25 57 ILE B CA 1
ATOM 2337 C C . ILE B 1 67 ? 40.642 20.432 15.082 1.00 23.86 57 ILE B C 1
ATOM 2338 O O . ILE B 1 67 ? 40.612 19.949 16.220 1.00 22.85 57 ILE B O 1
ATOM 2343 N N . ARG B 1 68 ? 40.383 21.718 14.833 1.00 23.81 58 ARG B N 1
ATOM 2344 C CA . ARG B 1 68 ? 40.189 22.673 15.918 1.00 29.80 58 ARG B CA 1
ATOM 2345 C C . ARG B 1 68 ? 38.969 22.371 16.779 1.00 32.82 58 ARG B C 1
ATOM 2346 O O . ARG B 1 68 ? 38.843 22.943 17.867 1.00 33.94 58 ARG B O 1
ATOM 2354 N N . ASP B 1 69 ? 38.054 21.518 16.314 1.00 24.62 59 ASP B N 1
ATOM 2355 C CA . ASP B 1 69 ? 36.934 21.113 17.156 1.00 32.01 59 ASP B CA 1
ATOM 2356 C C . ASP B 1 69 ? 37.394 20.508 18.473 1.00 32.58 59 ASP B C 1
ATOM 2357 O O . ASP B 1 69 ? 36.656 20.560 19.463 1.00 33.59 59 ASP B O 1
ATOM 2362 N N . PHE B 1 70 ? 38.605 19.964 18.514 1.00 25.35 60 PHE B N 1
ATOM 2363 C CA . PHE B 1 70 ? 39.065 19.147 19.623 1.00 19.75 60 PHE B CA 1
ATOM 2364 C C . PHE B 1 70 ? 40.183 19.842 20.387 1.00 18.61 60 PHE B C 1
ATOM 2365 O O . PHE B 1 70 ? 40.981 20.584 19.811 1.00 19.34 60 PHE B O 1
ATOM 2373 N N . ASP B 1 71 ? 40.203 19.606 21.698 1.00 17.12 61 ASP B N 1
ATOM 2374 C CA . ASP B 1 71 ? 41.203 20.195 22.577 1.00 19.90 61 ASP B CA 1
ATOM 2375 C C . ASP B 1 71 ? 42.596 19.974 22.005 1.00 22.14 61 ASP B C 1
ATOM 2376 O O . ASP B 1 71 ? 42.914 18.880 21.529 1.00 23.38 61 ASP B O 1
ATOM 2381 N N . CYS B 1 72 ? 43.409 21.033 22.029 1.00 17.79 62 CYS B N 1
ATOM 2382 C CA . CYS B 1 72 ? 44.746 21.043 21.442 1.00 15.14 62 CYS B CA 1
ATOM 2383 C C . CYS B 1 72 ? 45.464 19.716 21.645 1.00 21.35 62 CYS B C 1
ATOM 2384 O O . CYS B 1 72 ? 45.827 19.361 22.771 1.00 16.31 62 CYS B O 1
ATOM 2387 N N . VAL B 1 73 ? 45.692 18.992 20.551 1.00 15.08 63 VAL B N 1
ATOM 2388 C CA . VAL B 1 73 ? 46.202 17.629 20.623 1.00 15.42 63 VAL B CA 1
ATOM 2389 C C . VAL B 1 73 ? 47.687 17.585 20.979 1.00 20.63 63 VAL B C 1
ATOM 2390 O O . VAL B 1 73 ? 48.237 16.505 21.223 1.00 24.88 63 VAL B O 1
ATOM 2394 N N . ASN B 1 74 ? 48.346 18.748 21.075 1.00 20.44 64 ASN B N 1
ATOM 2395 C CA . ASN B 1 74 ? 49.716 18.746 21.588 1.00 16.93 64 ASN B CA 1
ATOM 2396 C C . ASN B 1 74 ? 49.761 18.366 23.062 1.00 23.54 64 ASN B C 1
ATOM 2397 O O . ASN B 1 74 ? 50.778 17.848 23.537 1.00 24.82 64 ASN B O 1
ATOM 2402 N N . GLU B 1 75 ? 48.684 18.628 23.806 1.00 19.67 65 GLU B N 1
ATOM 2403 C CA . GLU B 1 75 ? 48.702 18.467 25.254 1.00 23.99 65 GLU B CA 1
ATOM 2404 C C . GLU B 1 75 ? 47.475 17.707 25.747 1.00 31.22 65 GLU B C 1
ATOM 2405 O O . GLU B 1 75 ? 47.163 17.746 26.941 1.00 34.53 65 GLU B O 1
ATOM 2411 N N . SER B 1 76 ? 46.780 17.011 24.853 1.00 25.85 66 SER B N 1
ATOM 2412 C CA . SER B 1 76 ? 45.562 16.298 25.198 1.00 29.44 66 SER B CA 1
ATOM 2413 C C . SER B 1 76 ? 45.483 15.028 24.369 1.00 24.39 66 SER B C 1
ATOM 2414 O O . SER B 1 76 ? 45.975 14.978 23.238 1.00 28.08 66 SER B O 1
ATOM 2417 N N . ARG B 1 77 ? 44.852 14.005 24.939 1.00 24.38 67 ARG B N 1
ATOM 2418 C CA . ARG B 1 77 ? 44.446 12.860 24.142 1.00 32.47 67 ARG B CA 1
ATOM 2419 C C . ARG B 1 77 ? 43.522 13.325 23.017 1.00 26.58 67 ARG B C 1
ATOM 2420 O O . ARG B 1 77 ? 42.841 14.346 23.148 1.00 23.49 67 ARG B O 1
ATOM 2428 N N . PRO B 1 78 ? 43.464 12.591 21.906 1.00 26.34 68 PRO B N 1
ATOM 2429 C CA . PRO B 1 78 ? 42.747 13.103 20.734 1.00 26.91 68 PRO B CA 1
ATOM 2430 C C . PRO B 1 78 ? 41.238 13.034 20.902 1.00 26.08 68 PRO B C 1
ATOM 2431 O O . PRO B 1 78 ? 40.692 12.240 21.671 1.00 21.76 68 PRO B O 1
ATOM 2435 N N . GLY B 1 79 ? 40.562 13.871 20.125 1.00 24.91 69 GLY B N 1
ATOM 2436 C CA . GLY B 1 79 ? 39.131 13.764 19.939 1.00 28.38 69 GLY B CA 1
ATOM 2437 C C . GLY B 1 79 ? 38.309 14.227 21.120 1.00 31.14 69 GLY B C 1
ATOM 2438 O O . GLY B 1 79 ? 37.138 13.854 21.230 1.00 33.51 69 GLY B O 1
ATOM 2439 N N . VAL B 1 80 ? 38.888 15.035 22.009 1.00 27.80 70 VAL B N 1
ATOM 2440 C CA . VAL B 1 80 ? 38.219 15.481 23.226 1.00 24.15 70 VAL B CA 1
ATOM 2441 C C . VAL B 1 80 ? 37.636 16.861 22.977 1.00 22.49 70 VAL B C 1
ATOM 2442 O O . VAL B 1 80 ? 38.298 17.725 22.387 1.00 20.10 70 VAL B O 1
ATOM 2446 N N . THR B 1 81 ? 36.414 17.087 23.457 1.00 20.84 71 THR B N 1
ATOM 2447 C CA . THR B 1 81 ? 35.781 18.403 23.443 1.00 22.35 71 THR B CA 1
ATOM 2448 C C . THR B 1 81 ? 35.488 18.810 24.882 1.00 24.53 71 THR B C 1
ATOM 2449 O O . THR B 1 81 ? 34.595 18.244 25.519 1.00 26.70 71 THR B O 1
ATOM 2453 N N . SER B 1 82 ? 36.244 19.772 25.401 1.00 20.17 72 SER B N 1
ATOM 2454 C CA . SER B 1 82 ? 36.030 20.249 26.759 1.00 20.89 72 SER B CA 1
ATOM 2455 C C . SER B 1 82 ? 35.035 21.399 26.767 1.00 25.02 72 SER B C 1
ATOM 2456 O O . SER B 1 82 ? 34.967 22.198 25.829 1.00 28.63 72 SER B O 1
ATOM 2459 N N . ARG B 1 83 ? 34.262 21.479 27.847 1.00 24.72 73 ARG B N 1
ATOM 2460 C CA . ARG B 1 83 ? 33.490 22.681 28.115 1.00 22.67 73 ARG B CA 1
ATOM 2461 C C . ARG B 1 83 ? 34.425 23.835 28.451 1.00 22.63 73 ARG B C 1
ATOM 2462 O O . ARG B 1 83 ? 35.268 23.720 29.343 1.00 21.40 73 ARG B O 1
ATOM 2470 N N . VAL B 1 84 ? 34.275 24.952 27.744 1.00 23.37 74 VAL B N 1
ATOM 2471 C CA . VAL B 1 84 ? 35.117 26.116 27.996 1.00 23.85 74 VAL B CA 1
ATOM 2472 C C . VAL B 1 84 ? 34.649 26.795 29.276 1.00 27.96 74 VAL B C 1
ATOM 2473 O O . VAL B 1 84 ? 33.452 27.045 29.459 1.00 31.00 74 VAL B O 1
ATOM 2477 N N . LEU B 1 85 ? 35.595 27.139 30.145 1.00 28.39 75 LEU B N 1
ATOM 2478 C CA . LEU B 1 85 ? 35.284 27.769 31.420 1.00 28.28 75 LEU B CA 1
ATOM 2479 C C . LEU B 1 85 ? 35.770 29.210 31.437 1.00 28.46 75 LEU B C 1
ATOM 2480 O O . LEU B 1 85 ? 36.832 29.525 30.889 1.00 26.34 75 LEU B O 1
ATOM 2485 N N . THR B 1 86 ? 34.987 30.080 32.069 1.00 31.90 76 THR B N 1
ATOM 2486 C CA . THR B 1 86 ? 35.465 31.400 32.438 1.00 30.26 76 THR B CA 1
ATOM 2487 C C . THR B 1 86 ? 36.475 31.273 33.578 1.00 30.02 76 THR B C 1
ATOM 2488 O O . THR B 1 86 ? 36.536 30.239 34.248 1.00 25.93 76 THR B O 1
ATOM 2492 N N . PRO B 1 87 ? 37.302 32.301 33.802 1.00 29.52 77 PRO B N 1
ATOM 2493 C CA . PRO B 1 87 ? 38.217 32.253 34.957 1.00 25.07 77 PRO B CA 1
ATOM 2494 C C . PRO B 1 87 ? 37.519 31.965 36.280 1.00 29.22 77 PRO B C 1
ATOM 2495 O O . PRO B 1 87 ? 38.021 31.163 37.077 1.00 29.10 77 PRO B O 1
ATOM 2499 N N . GLN B 1 88 ? 36.368 32.592 36.534 1.00 34.11 78 GLN B N 1
ATOM 2500 C CA . GLN B 1 88 ? 35.642 32.332 37.774 1.00 35.76 78 GLN B CA 1
ATOM 2501 C C . GLN B 1 88 ? 35.214 30.872 37.864 1.00 33.58 78 GLN B C 1
ATOM 2502 O O . GLN B 1 88 ? 35.430 30.212 38.886 1.00 32.12 78 GLN B O 1
ATOM 2505 N N . GLU B 1 89 ? 34.606 30.348 36.796 1.00 33.68 79 GLU B N 1
ATOM 2506 C CA . GLU B 1 89 ? 34.231 28.938 36.775 1.00 30.17 79 GLU B CA 1
ATOM 2507 C C . GLU B 1 89 ? 35.443 28.031 36.929 1.00 29.75 79 GLU B C 1
ATOM 2508 O O . GLU B 1 89 ? 35.342 26.965 37.546 1.00 28.21 79 GLU B O 1
ATOM 2514 N N . ALA B 1 90 ? 36.591 28.431 36.378 1.00 27.09 80 ALA B N 1
ATOM 2515 C CA . ALA B 1 90 ? 37.790 27.608 36.494 1.00 24.46 80 ALA B CA 1
ATOM 2516 C C . ALA B 1 90 ? 38.259 27.519 37.940 1.00 24.68 80 ALA B C 1
ATOM 2517 O O . ALA B 1 90 ? 38.643 26.440 38.409 1.00 27.03 80 ALA B O 1
ATOM 2519 N N . LEU B 1 91 ? 38.274 28.650 38.651 1.00 27.89 81 LEU B N 1
ATOM 2520 C CA . LEU B 1 91 ? 38.621 28.622 40.067 1.00 27.69 81 LEU B CA 1
ATOM 2521 C C . LEU B 1 91 ? 37.658 27.739 40.850 1.00 35.45 81 LEU B C 1
ATOM 2522 O O . LEU B 1 91 ? 38.077 26.984 41.737 1.00 36.87 81 LEU B O 1
ATOM 2527 N N . GLU B 1 92 ? 36.362 27.813 40.534 1.00 34.81 82 GLU B N 1
ATOM 2528 C CA . GLU B 1 92 ? 35.393 26.959 41.212 1.00 33.99 82 GLU B CA 1
ATOM 2529 C C . GLU B 1 92 ? 35.659 25.488 40.917 1.00 37.20 82 GLU B C 1
ATOM 2530 O O . GLU B 1 92 ? 35.466 24.629 41.785 1.00 41.25 82 GLU B O 1
ATOM 2536 N N . ARG B 1 93 ? 36.110 25.180 39.697 1.00 33.44 83 ARG B N 1
ATOM 2537 C CA . ARG B 1 93 ? 36.460 23.803 39.364 1.00 33.32 83 ARG B CA 1
ATOM 2538 C C . ARG B 1 93 ? 37.672 23.336 40.161 1.00 30.87 83 ARG B C 1
ATOM 2539 O O . ARG B 1 93 ? 37.726 22.180 40.600 1.00 30.43 83 ARG B O 1
ATOM 2547 N N . VAL B 1 94 ? 38.655 24.219 40.362 1.00 26.08 84 VAL B N 1
ATOM 2548 C CA . VAL B 1 94 ? 39.775 23.890 41.241 1.00 27.74 84 VAL B CA 1
ATOM 2549 C C . VAL B 1 94 ? 39.272 23.617 42.652 1.00 29.90 84 VAL B C 1
ATOM 2550 O O . VAL B 1 94 ? 39.681 22.642 43.295 1.00 33.16 84 VAL B O 1
ATOM 2554 N N . ASP B 1 95 ? 38.403 24.494 43.170 1.00 30.11 85 ASP B N 1
ATOM 2555 C CA . ASP B 1 95 ? 37.812 24.263 44.486 1.00 33.02 85 ASP B CA 1
ATOM 2556 C C . ASP B 1 95 ? 37.191 22.874 44.573 1.00 34.13 85 ASP B C 1
ATOM 2557 O O . ASP B 1 95 ? 37.377 22.160 45.565 1.00 35.02 85 ASP B O 1
ATOM 2562 N N . GLU B 1 96 ? 36.462 22.466 43.533 1.00 34.36 86 GLU B N 1
ATOM 2563 C CA . GLU B 1 96 ? 35.714 21.217 43.616 1.00 38.38 86 GLU B CA 1
ATOM 2564 C C . GLU B 1 96 ? 36.639 20.012 43.515 1.00 36.43 86 GLU B C 1
ATOM 2565 O O . GLU B 1 96 ? 36.446 19.015 44.220 1.00 39.02 86 GLU B O 1
ATOM 2568 N N . VAL B 1 97 ? 37.649 20.082 42.646 1.00 32.79 87 VAL B N 1
ATOM 2569 C CA . VAL B 1 97 ? 38.588 18.972 42.518 1.00 31.34 87 VAL B CA 1
ATOM 2570 C C . VAL B 1 97 ? 39.423 18.819 43.786 1.00 34.48 87 VAL B C 1
ATOM 2571 O O . VAL B 1 97 ? 39.638 17.701 44.270 1.00 38.95 87 VAL B O 1
ATOM 2575 N N . LEU B 1 98 ? 39.884 19.934 44.363 1.00 28.08 88 LEU B N 1
ATOM 2576 C CA . LEU B 1 98 ? 40.657 19.846 45.599 1.00 28.85 88 LEU B CA 1
ATOM 2577 C C . LEU B 1 98 ? 39.814 19.342 46.760 1.00 36.66 88 LEU B C 1
ATOM 2578 O O . LEU B 1 98 ? 40.353 18.744 47.698 1.00 46.30 88 LEU B O 1
ATOM 2583 N N . SER B 1 99 ? 38.499 19.566 46.720 1.00 37.39 89 SER B N 1
ATOM 2584 C CA . SER B 1 99 ? 37.631 19.028 47.762 1.00 36.42 89 SER B CA 1
ATOM 2585 C C . SER B 1 99 ? 37.441 17.525 47.628 1.00 38.63 89 SER B C 1
ATOM 2586 O O . SER B 1 99 ? 37.030 16.876 48.597 1.00 40.05 89 SER B O 1
ATOM 2589 N N . LYS B 1 100 ? 37.730 16.959 46.454 1.00 39.60 90 LYS B N 1
ATOM 2590 C CA . LYS B 1 100 ? 37.554 15.532 46.224 1.00 44.86 90 LYS B CA 1
ATOM 2591 C C . LYS B 1 100 ? 38.863 14.758 46.233 1.00 43.86 90 LYS B C 1
ATOM 2592 O O . LYS B 1 100 ? 38.844 13.546 46.470 1.00 44.78 90 LYS B O 1
ATOM 2595 N N . TYR B 1 101 ? 39.996 15.422 46.017 1.00 46.01 91 TYR B N 1
ATOM 2596 C CA . TYR B 1 101 ? 41.270 14.725 45.910 1.00 45.29 91 TYR B CA 1
ATOM 2597 C C . TYR B 1 101 ? 42.331 15.564 46.603 1.00 40.53 91 TYR B C 1
ATOM 2598 O O . TYR B 1 101 ? 42.384 16.780 46.404 1.00 34.93 91 TYR B O 1
ATOM 2607 N N . HIS B 1 102 ? 43.168 14.924 47.417 1.00 44.58 92 HIS B N 1
ATOM 2608 C CA . HIS B 1 102 ? 44.278 15.619 48.056 1.00 48.36 92 HIS B CA 1
ATOM 2609 C C . HIS B 1 102 ? 45.598 15.448 47.315 1.00 47.03 92 HIS B C 1
ATOM 2610 O O . HIS B 1 102 ? 46.621 15.966 47.772 1.00 49.95 92 HIS B O 1
ATOM 2617 N N . TYR B 1 103 ? 45.602 14.754 46.181 1.00 41.98 93 TYR B N 1
ATOM 2618 C CA . TYR B 1 103 ? 46.836 14.422 45.487 1.00 44.59 93 TYR B CA 1
ATOM 2619 C C . TYR B 1 103 ? 47.143 15.354 44.321 1.00 40.63 93 TYR B C 1
ATOM 2620 O O . TYR B 1 103 ? 48.142 15.142 43.625 1.00 39.51 93 TYR B O 1
ATOM 2629 N N . ILE B 1 104 ? 46.322 16.375 44.089 1.00 37.41 94 ILE B N 1
ATOM 2630 C CA . ILE B 1 104 ? 46.553 17.290 42.976 1.00 39.11 94 ILE B CA 1
ATOM 2631 C C . ILE B 1 104 ? 47.699 18.220 43.354 1.00 38.88 94 ILE B C 1
ATOM 2632 O O . ILE B 1 104 ? 47.629 18.932 44.360 1.00 42.20 94 ILE B O 1
ATOM 2637 N N . LYS B 1 105 ? 48.754 18.227 42.541 1.00 35.39 95 LYS B N 1
ATOM 2638 C CA . LYS B 1 105 ? 49.888 19.105 42.781 1.00 34.33 95 LYS B CA 1
ATOM 2639 C C . LYS B 1 105 ? 50.058 20.185 41.727 1.00 31.15 95 LYS B C 1
ATOM 2640 O O . LYS B 1 105 ? 50.717 21.193 42.005 1.00 25.08 95 LYS B O 1
ATOM 2646 N N . VAL B 1 106 ? 49.478 20.011 40.539 1.00 29.82 96 VAL B N 1
ATOM 2647 C CA . VAL B 1 106 ? 49.717 20.894 39.405 1.00 28.48 96 VAL B CA 1
ATOM 2648 C C . VAL B 1 106 ? 48.378 21.347 38.844 1.00 26.99 96 VAL B C 1
ATOM 2649 O O . VAL B 1 106 ? 47.463 20.538 38.658 1.00 28.97 96 VAL B O 1
ATOM 2653 N N . VAL B 1 107 ? 48.279 22.638 38.546 1.00 24.60 97 VAL B N 1
ATOM 2654 C CA . VAL B 1 107 ? 47.157 23.212 37.817 1.00 25.39 97 VAL B CA 1
ATOM 2655 C C . VAL B 1 107 ? 47.709 23.888 36.573 1.00 26.81 97 VAL B C 1
ATOM 2656 O O . VAL B 1 107 ? 48.663 24.670 36.655 1.00 22.72 97 VAL B O 1
ATOM 2660 N N . ALA B 1 108 ? 47.130 23.570 35.421 1.00 23.73 98 ALA B N 1
ATOM 2661 C CA . ALA B 1 108 ? 47.688 24.013 34.158 1.00 20.28 98 ALA B CA 1
ATOM 2662 C C . ALA B 1 108 ? 46.579 24.518 33.256 1.00 20.73 98 ALA B C 1
ATOM 2663 O O . ALA B 1 108 ? 45.403 24.180 33.420 1.00 21.42 98 ALA B O 1
ATOM 2665 N N . VAL B 1 109 ? 46.969 25.371 32.318 1.00 25.54 99 VAL B N 1
ATOM 2666 C CA . VAL B 1 109 ? 46.121 25.735 31.195 1.00 24.31 99 VAL B CA 1
ATOM 2667 C C . VAL B 1 109 ? 46.826 25.222 29.952 1.00 23.28 99 VAL B C 1
ATOM 2668 O O . VAL B 1 109 ? 47.994 25.555 29.712 1.00 25.16 99 VAL B O 1
ATOM 2672 N N . ALA B 1 110 ? 46.127 24.398 29.178 1.00 22.11 100 ALA B N 1
ATOM 2673 C CA . ALA B 1 110 ? 46.709 23.760 28.009 1.00 24.97 100 ALA B CA 1
ATOM 2674 C C . ALA B 1 110 ? 45.774 23.765 26.811 1.00 24.37 100 ALA B C 1
ATOM 2675 O O . ALA B 1 110 ? 46.126 23.191 25.777 1.00 22.50 100 ALA B O 1
ATOM 2677 N N . GLY B 1 111 ? 44.596 24.375 26.914 1.00 21.25 101 GLY B N 1
ATOM 2678 C CA . GLY B 1 111 ? 43.649 24.368 25.830 1.00 21.33 101 GLY B CA 1
ATOM 2679 C C . GLY B 1 111 ? 42.338 25.043 26.181 1.00 16.37 101 GLY B C 1
ATOM 2680 O O . GLY B 1 111 ? 42.235 25.768 27.174 1.00 18.84 101 GLY B O 1
ATOM 2681 N N . PRO B 1 112 ? 41.299 24.825 25.356 1.00 17.04 102 PRO B N 1
ATOM 2682 C CA . PRO B 1 112 ? 41.284 23.920 24.200 1.00 20.46 102 PRO B CA 1
ATOM 2683 C C . PRO B 1 112 ? 42.116 24.426 23.018 1.00 22.12 102 PRO B C 1
ATOM 2684 O O . PRO B 1 112 ? 42.441 23.643 22.127 1.00 23.38 102 PRO B O 1
ATOM 2688 N N . GLY B 1 113 ? 42.439 25.715 23.010 1.00 22.43 103 GLY B N 1
ATOM 2689 C CA . GLY B 1 113 ? 43.306 26.267 21.986 1.00 17.18 103 GLY B CA 1
ATOM 2690 C C . GLY B 1 113 ? 44.698 26.564 22.514 1.00 20.76 103 GLY B C 1
ATOM 2691 O O . GLY B 1 113 ? 45.283 25.741 23.221 1.00 25.23 103 GLY B O 1
ATOM 2692 N N . GLU B 1 114 ? 45.231 27.745 22.191 1.00 13.31 104 GLU B N 1
ATOM 2693 C CA . GLU B 1 114 ? 46.583 28.131 22.577 1.00 12.98 104 GLU B CA 1
ATOM 2694 C C . GLU B 1 114 ? 46.506 28.989 23.833 1.00 12.24 104 GLU B C 1
ATOM 2695 O O . GLU B 1 114 ? 45.959 30.102 23.771 1.00 18.94 104 GLU B O 1
ATOM 2701 N N . PRO B 1 115 ? 46.980 28.512 24.990 1.00 15.29 105 PRO B N 1
ATOM 2702 C CA . PRO B 1 115 ? 46.823 29.285 26.235 1.00 18.64 105 PRO B CA 1
ATOM 2703 C C . PRO B 1 115 ? 47.288 30.730 26.155 1.00 16.82 105 PRO B C 1
ATOM 2704 O O . PRO B 1 115 ? 46.577 31.624 26.630 1.00 15.65 105 PRO B O 1
ATOM 2708 N N . LEU B 1 116 ? 48.442 30.998 25.545 1.00 14.59 106 LEU B N 1
ATOM 2709 C CA . LEU B 1 116 ? 48.942 32.366 25.540 1.00 14.63 106 LEU B CA 1
ATOM 2710 C C . LEU B 1 116 ? 48.148 33.289 24.624 1.00 21.18 106 LEU B C 1
ATOM 2711 O O . LEU B 1 116 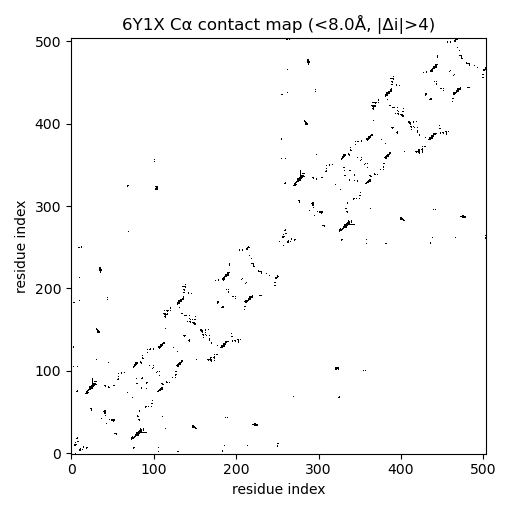? 48.370 34.504 24.657 1.00 22.27 106 LEU B O 1
ATOM 2716 N N . ALA B 1 117 ? 47.265 32.749 23.791 1.00 16.28 107 ALA B N 1
ATOM 2717 C CA . ALA B 1 117 ? 46.453 33.552 22.892 1.00 21.21 107 ALA B CA 1
ATOM 2718 C C . ALA B 1 117 ? 45.143 33.987 23.535 1.00 26.36 107 ALA B C 1
ATOM 2719 O O . ALA B 1 117 ? 44.307 34.596 22.865 1.00 22.43 107 ALA B O 1
ATOM 2721 N N . ASN B 1 118 ? 44.946 33.700 24.818 1.00 21.77 108 ASN B N 1
ATOM 2722 C CA . ASN B 1 118 ? 43.683 33.987 25.481 1.00 20.29 108 ASN B CA 1
ATOM 2723 C C . ASN B 1 118 ? 43.984 34.713 26.780 1.00 22.92 108 ASN B C 1
ATOM 2724 O O . ASN B 1 118 ? 44.736 34.205 27.619 1.00 23.73 108 ASN B O 1
ATOM 2729 N N . GLU B 1 119 ? 43.409 35.900 26.946 1.00 25.50 109 GLU B N 1
ATOM 2730 C CA . GLU B 1 119 ? 43.673 36.644 28.165 1.00 28.02 109 GLU B CA 1
ATOM 2731 C C . GLU B 1 119 ? 43.148 35.905 29.388 1.00 28.26 109 GLU B C 1
ATOM 2732 O O . GLU B 1 119 ? 43.689 36.079 30.485 1.00 23.72 109 GLU B O 1
ATOM 2738 N N . GLU B 1 120 ? 42.142 35.042 29.209 1.00 25.94 110 GLU B N 1
ATOM 2739 C CA . GLU B 1 120 ? 41.565 34.312 30.333 1.00 25.89 110 GLU B CA 1
ATOM 2740 C C . GLU B 1 120 ? 42.580 33.377 30.980 1.00 27.44 110 GLU B C 1
ATOM 2741 O O . GLU B 1 120 ? 42.431 33.025 32.155 1.00 32.94 110 GLU B O 1
ATOM 2747 N N . THR B 1 121 ? 43.593 32.940 30.223 1.00 26.88 111 THR B N 1
ATOM 2748 C CA . THR B 1 121 ? 44.656 32.112 30.792 1.00 22.81 111 THR B CA 1
ATOM 2749 C C . THR B 1 121 ? 45.336 32.816 31.956 1.00 27.38 111 THR B C 1
ATOM 2750 O O . THR B 1 121 ? 45.551 32.226 33.022 1.00 30.94 111 THR B O 1
ATOM 2754 N N . PHE B 1 122 ? 45.693 34.084 31.761 1.00 24.37 112 PHE B N 1
ATOM 2755 C CA . PHE B 1 122 ? 46.440 34.810 32.779 1.00 23.16 112 PHE B CA 1
ATOM 2756 C C . PHE B 1 122 ? 45.555 35.159 33.965 1.00 30.09 112 PHE B C 1
ATOM 2757 O O . PHE B 1 122 ? 45.991 35.061 35.117 1.00 24.84 112 PHE B O 1
ATOM 2765 N N . GLU B 1 123 ? 44.303 35.547 33.706 1.00 29.47 113 GLU B N 1
ATOM 2766 C CA . GLU B 1 123 ? 43.379 35.804 34.804 1.00 25.05 113 GLU B CA 1
ATOM 2767 C C . GLU B 1 123 ? 43.157 34.549 35.634 1.00 29.60 113 GLU B C 1
ATOM 2768 O O . GLU B 1 123 ? 43.146 34.605 36.870 1.00 35.10 113 GLU B O 1
ATOM 2771 N N . THR B 1 124 ? 43.002 33.402 34.970 1.00 22.09 114 THR B N 1
ATOM 2772 C CA . THR B 1 124 ? 42.718 32.161 35.682 1.00 21.48 114 THR B CA 1
ATOM 2773 C C . THR B 1 124 ? 43.865 31.776 36.611 1.00 25.11 114 THR B C 1
ATOM 2774 O O . THR B 1 124 ? 43.655 31.528 37.803 1.00 30.27 114 THR B O 1
ATOM 2778 N N . LEU B 1 125 ? 45.094 31.734 36.084 1.00 21.67 115 LEU B N 1
ATOM 2779 C CA . LEU B 1 125 ? 46.234 31.334 36.904 1.00 24.52 115 LEU B CA 1
ATOM 2780 C C . LEU B 1 125 ? 46.522 32.356 37.991 1.00 31.38 115 LEU B C 1
ATOM 2781 O O . LEU B 1 125 ? 47.071 32.006 39.043 1.00 28.39 115 LEU B O 1
ATOM 2786 N N . ARG B 1 126 ? 46.183 33.621 37.742 1.00 31.77 116 ARG B N 1
ATOM 2787 C CA A ARG B 1 126 ? 46.230 34.628 38.795 0.52 36.20 116 ARG B CA 1
ATOM 2788 C CA B ARG B 1 126 ? 46.240 34.619 38.803 0.48 36.18 116 ARG B CA 1
ATOM 2789 C C . ARG B 1 126 ? 45.266 34.275 39.922 1.00 37.22 116 ARG B C 1
ATOM 2790 O O . ARG B 1 126 ? 45.607 34.384 41.106 1.00 34.85 116 ARG B O 1
ATOM 2805 N N . LEU B 1 127 ? 44.057 33.837 39.567 1.00 34.78 117 LEU B N 1
ATOM 2806 C CA . LEU B 1 127 ? 43.060 33.476 40.569 1.00 35.23 117 LEU B CA 1
ATOM 2807 C C . LEU B 1 127 ? 43.470 32.223 41.336 1.00 31.37 117 LEU B C 1
ATOM 2808 O O . LEU B 1 127 ? 43.344 32.171 42.564 1.00 31.94 117 LEU B O 1
ATOM 2813 N N . VAL B 1 128 ? 43.962 31.200 40.630 1.00 28.45 118 VAL B N 1
ATOM 2814 C CA . VAL B 1 128 ? 44.342 29.958 41.298 1.00 31.80 118 VAL B CA 1
ATOM 2815 C C . VAL B 1 128 ? 45.548 30.178 42.201 1.00 37.34 118 VAL B C 1
ATOM 2816 O O . VAL B 1 128 ? 45.572 29.720 43.351 1.00 35.69 118 VAL B O 1
ATOM 2820 N N . GLY B 1 129 ? 46.560 30.893 41.705 1.00 38.78 119 GLY B N 1
ATOM 2821 C CA . GLY B 1 129 ? 47.767 31.090 42.488 1.00 35.97 119 GLY B CA 1
ATOM 2822 C C . GLY B 1 129 ? 47.518 31.862 43.768 1.00 36.04 119 GLY B C 1
ATOM 2823 O O . GLY B 1 129 ? 48.123 31.575 44.804 1.00 39.38 119 GLY B O 1
ATOM 2824 N N . GLU B 1 130 ? 46.624 32.852 43.718 1.00 36.73 120 GLU B N 1
ATOM 2825 C CA . GLU B 1 130 ? 46.340 33.641 44.912 1.00 39.65 120 GLU B CA 1
ATOM 2826 C C . GLU B 1 130 ? 45.583 32.823 45.950 1.00 40.48 120 GLU B C 1
ATOM 2827 O O . GLU B 1 130 ? 45.810 32.977 47.153 1.00 38.91 120 GLU B O 1
ATOM 2830 N N . LYS B 1 131 ? 44.698 31.929 45.508 1.00 35.88 121 LYS B N 1
ATOM 2831 C CA . LYS B 1 131 ? 43.922 31.154 46.468 1.00 38.07 121 LYS B CA 1
ATOM 2832 C C . LYS B 1 131 ? 44.679 29.917 46.940 1.00 41.37 121 LYS B C 1
ATOM 2833 O O . LYS B 1 131 ? 44.590 29.545 48.115 1.00 43.89 121 LYS B O 1
ATOM 2839 N N . TYR B 1 132 ? 45.427 29.265 46.049 1.00 38.27 122 TYR B N 1
ATOM 2840 C CA . TYR B 1 132 ? 46.156 28.039 46.364 1.00 35.77 122 TYR B CA 1
ATOM 2841 C C . TYR B 1 132 ? 47.630 28.248 46.035 1.00 34.93 122 TYR B C 1
ATOM 2842 O O . TYR B 1 132 ? 48.128 27.748 45.015 1.00 33.32 122 TYR B O 1
ATOM 2851 N N . PRO B 1 133 ? 48.366 28.957 46.896 1.00 37.21 123 PRO B N 1
ATOM 2852 C CA . PRO B 1 133 ? 49.788 29.222 46.612 1.00 37.61 123 PRO B CA 1
ATOM 2853 C C . PRO B 1 133 ? 50.655 27.977 46.573 1.00 37.36 123 PRO B C 1
ATOM 2854 O O . PRO B 1 133 ? 51.758 28.031 46.014 1.00 36.45 123 PRO B O 1
ATOM 2858 N N . HIS B 1 134 ? 50.199 26.857 47.137 1.00 36.66 124 HIS B N 1
ATOM 2859 C CA . HIS B 1 134 ? 50.995 25.636 47.132 1.00 37.45 124 HIS B CA 1
ATOM 2860 C C . HIS B 1 134 ? 50.961 24.906 45.797 1.00 35.72 124 HIS B C 1
ATOM 2861 O O . HIS B 1 134 ? 51.817 24.049 45.554 1.00 39.12 124 HIS B O 1
ATOM 2868 N N . LEU B 1 135 ? 50.014 25.228 44.924 1.00 31.61 125 LEU B N 1
ATOM 2869 C CA . LEU B 1 135 ? 49.906 24.515 43.662 1.00 30.08 125 LEU B CA 1
ATOM 2870 C C . LEU B 1 135 ? 51.005 24.947 42.699 1.00 30.10 125 LEU B C 1
ATOM 2871 O O . LEU B 1 135 ? 51.372 26.121 42.628 1.00 30.23 125 LEU B O 1
ATOM 2876 N N . ILE B 1 136 ? 51.506 23.988 41.934 1.00 29.22 126 ILE B N 1
ATOM 2877 C CA . ILE B 1 136 ? 52.434 24.283 40.853 1.00 26.10 126 ILE B CA 1
ATOM 2878 C C . ILE B 1 136 ? 51.621 24.771 39.668 1.00 22.58 126 ILE B C 1
ATOM 2879 O O . ILE B 1 136 ? 50.640 24.133 39.269 1.00 30.11 126 ILE B O 1
ATOM 2884 N N . LEU B 1 137 ? 52.008 25.918 39.123 1.00 24.17 127 LEU B N 1
ATOM 2885 C CA . LEU B 1 137 ? 51.312 26.515 37.993 1.00 22.34 127 LEU B CA 1
ATOM 2886 C C . LEU B 1 137 ? 52.100 26.230 36.723 1.00 23.43 127 LEU B C 1
ATOM 2887 O O . LEU B 1 137 ? 53.299 26.521 36.644 1.00 23.80 127 LEU B O 1
ATOM 2892 N N . CYS B 1 138 ? 51.419 25.653 35.742 1.00 19.63 128 CYS B N 1
ATOM 2893 C CA . CYS B 1 138 ? 52.027 25.124 34.537 1.00 20.47 128 CYS B CA 1
ATOM 2894 C C . CYS B 1 138 ? 51.221 25.609 33.342 1.00 23.42 128 CYS B C 1
ATOM 2895 O O . CYS B 1 138 ? 50.017 25.846 33.452 1.00 20.94 128 CYS B O 1
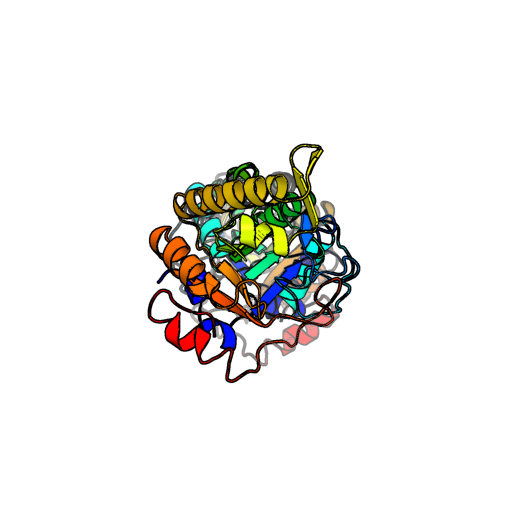ATOM 2898 N N . ILE B 1 139 ? 51.893 25.813 32.208 1.00 21.79 129 ILE B N 1
ATOM 2899 C CA . ILE B 1 139 ? 51.201 26.103 30.959 1.00 20.86 129 ILE B CA 1
ATOM 2900 C C . ILE B 1 139 ? 51.859 25.329 29.827 1.00 19.99 129 ILE B C 1
ATOM 2901 O O . ILE B 1 139 ? 53.047 25.003 29.866 1.00 24.53 129 ILE B O 1
ATOM 2906 N N . SER B 1 140 ? 51.067 25.086 28.790 1.00 15.65 130 SER B N 1
ATOM 2907 C CA . SER B 1 140 ? 51.517 24.536 27.524 1.00 15.13 130 SER B CA 1
ATOM 2908 C C . SER B 1 140 ? 51.317 25.603 26.458 1.00 18.92 130 SER B C 1
ATOM 2909 O O . SER B 1 140 ? 50.388 26.408 26.543 1.00 23.82 130 SER B O 1
ATOM 2912 N N . THR B 1 141 ? 52.205 25.632 25.468 1.00 14.96 131 THR B N 1
ATOM 2913 C CA . THR B 1 141 ? 52.117 26.645 24.424 1.00 16.97 131 THR B CA 1
ATOM 2914 C C . THR B 1 141 ? 52.765 26.130 23.147 1.00 16.91 131 THR B C 1
ATOM 2915 O O . THR B 1 141 ? 53.717 25.349 23.189 1.00 18.04 131 THR B O 1
ATOM 2919 N N . ASN B 1 142 ? 52.247 26.587 22.004 1.00 20.42 132 ASN B N 1
ATOM 2920 C CA . ASN B 1 142 ? 52.964 26.385 20.752 1.00 14.74 132 ASN B CA 1
ATOM 2921 C C . ASN B 1 142 ? 54.171 27.302 20.623 1.00 17.49 132 ASN B C 1
ATOM 2922 O O . ASN B 1 142 ? 54.956 27.137 19.685 1.00 21.19 132 ASN B O 1
ATOM 2927 N N . GLY B 1 143 ? 54.341 28.250 21.543 1.00 15.20 133 GLY B N 1
ATOM 2928 C CA . GLY B 1 143 ? 55.537 29.056 21.602 1.00 15.73 133 GLY B CA 1
ATOM 2929 C C . GLY B 1 143 ? 55.494 30.353 20.830 1.00 17.42 133 GLY B C 1
ATOM 2930 O O . GLY B 1 143 ? 56.407 31.172 20.989 1.00 16.14 133 GLY B O 1
ATOM 2931 N N . LEU B 1 144 ? 54.479 30.565 19.986 1.00 16.39 134 LEU B N 1
ATOM 2932 C CA . LEU B 1 144 ? 54.466 31.757 19.142 1.00 18.27 134 LEU B CA 1
ATOM 2933 C C . LEU B 1 144 ? 54.426 33.036 19.972 1.00 23.32 134 LEU B C 1
ATOM 2934 O O . LEU B 1 144 ? 55.111 34.014 19.650 1.00 19.69 134 LEU B O 1
ATOM 2939 N N . LEU B 1 145 ? 53.635 33.054 21.045 1.00 19.01 135 LEU B N 1
ATOM 2940 C CA . LEU B 1 145 ? 53.505 34.238 21.885 1.00 16.42 135 LEU B CA 1
ATOM 2941 C C . LEU B 1 145 ? 54.342 34.157 23.151 1.00 19.53 135 LEU B C 1
ATOM 2942 O O . LEU B 1 145 ? 54.201 35.013 24.029 1.00 23.18 135 LEU B O 1
ATOM 2947 N N . LEU B 1 146 ? 55.212 33.159 23.261 1.00 14.96 136 LEU B N 1
ATOM 2948 C CA . LEU B 1 146 ? 55.985 32.993 24.487 1.00 19.04 136 LEU B CA 1
ATOM 2949 C C . LEU B 1 146 ? 56.924 34.166 24.755 1.00 22.94 136 LEU B C 1
ATOM 2950 O O . LEU B 1 146 ? 56.980 34.614 25.914 1.00 19.05 136 LEU B O 1
ATOM 2955 N N . PRO B 1 147 ? 57.675 34.703 23.778 1.00 23.33 137 PRO B N 1
ATOM 2956 C CA . PRO B 1 147 ? 58.480 35.905 24.072 1.00 23.19 137 PRO B CA 1
ATOM 2957 C C . PRO B 1 147 ? 57.643 37.060 24.584 1.00 28.74 137 PRO B C 1
ATOM 2958 O O . PRO B 1 147 ? 58.092 37.814 25.455 1.00 29.87 137 PRO B O 1
ATOM 2962 N N . ASP B 1 148 ? 56.439 37.235 24.038 1.00 29.85 138 ASP B N 1
ATOM 2963 C CA . ASP B 1 148 ? 55.637 38.400 24.386 1.00 29.26 138 ASP B CA 1
ATOM 2964 C C . ASP B 1 148 ? 54.960 38.261 25.742 1.00 24.02 138 ASP B C 1
ATOM 2965 O O . ASP B 1 148 ? 54.702 39.273 26.399 1.00 27.14 138 ASP B O 1
ATOM 2970 N N . ARG B 1 149 ? 54.669 37.038 26.186 1.00 22.71 139 ARG B N 1
ATOM 2971 C CA . ARG B 1 149 ? 53.917 36.845 27.419 1.00 25.71 139 ARG B CA 1
ATOM 2972 C C . ARG B 1 149 ? 54.726 36.203 28.538 1.00 26.75 139 ARG B C 1
ATOM 2973 O O . ARG B 1 149 ? 54.169 35.965 29.615 1.00 25.86 139 ARG B O 1
ATOM 2981 N N . ILE B 1 150 ? 56.013 35.905 28.319 1.00 23.43 140 ILE B N 1
ATOM 2982 C CA . ILE B 1 150 ? 56.792 35.231 29.355 1.00 27.80 140 ILE B CA 1
ATOM 2983 C C . ILE B 1 150 ? 56.903 36.107 30.594 1.00 32.47 140 ILE B C 1
ATOM 2984 O O . ILE B 1 150 ? 56.936 35.598 31.721 1.00 29.48 140 ILE B O 1
ATOM 2989 N N . GLU B 1 151 ? 56.983 37.429 30.410 1.00 33.44 141 GLU B N 1
ATOM 2990 C CA . GLU B 1 151 ? 57.010 38.341 31.550 1.00 36.92 141 GLU B CA 1
ATOM 2991 C C . GLU B 1 151 ? 55.750 38.190 32.395 1.00 35.72 141 GLU B C 1
ATOM 2992 O O . GLU B 1 151 ? 55.819 38.152 33.629 1.00 31.38 141 GLU B O 1
ATOM 2998 N N . ASP B 1 152 ? 54.584 38.118 31.741 1.00 35.29 142 ASP B N 1
ATOM 2999 C CA . ASP B 1 152 ? 53.325 37.908 32.454 1.00 34.22 142 ASP B CA 1
ATOM 3000 C C . ASP B 1 152 ? 53.327 36.573 33.183 1.00 32.31 142 ASP B C 1
ATOM 3001 O O . ASP B 1 152 ? 52.905 36.482 34.340 1.00 32.28 142 ASP B O 1
ATOM 3006 N N . LEU B 1 153 ? 53.781 35.520 32.504 1.00 29.42 143 LEU B N 1
ATOM 3007 C CA . LEU B 1 153 ? 53.858 34.200 33.121 1.00 23.08 143 LEU B CA 1
ATOM 3008 C C . LEU B 1 153 ? 54.714 34.234 34.381 1.00 24.19 143 LEU B C 1
ATOM 3009 O O . LEU B 1 153 ? 54.328 33.696 35.425 1.00 24.12 143 LEU B O 1
ATOM 3014 N N . ASP B 1 154 ? 55.893 34.853 34.293 1.00 23.70 144 ASP B N 1
ATOM 3015 C CA . ASP B 1 154 ? 56.753 34.997 35.463 1.00 28.21 144 ASP B CA 1
ATOM 3016 C C . ASP B 1 154 ? 56.046 35.717 36.610 1.00 33.78 144 ASP B C 1
ATOM 3017 O O . ASP B 1 154 ? 56.124 35.277 37.764 1.00 32.94 144 ASP B O 1
ATOM 3022 N N . ARG B 1 155 ? 55.334 36.812 36.315 1.00 37.56 145 ARG B N 1
ATOM 3023 C CA . ARG B 1 155 ? 54.713 37.599 37.379 1.00 39.44 145 ARG B CA 1
ATOM 3024 C C . ARG B 1 155 ? 53.635 36.815 38.118 1.00 34.55 145 ARG B C 1
ATOM 3025 O O . ARG B 1 155 ? 53.511 36.921 39.344 1.00 29.38 145 ARG B O 1
ATOM 3033 N N . ILE B 1 156 ? 52.825 36.040 37.389 1.00 33.67 146 ILE B N 1
ATOM 3034 C CA . ILE B 1 156 ? 51.731 35.310 38.027 1.00 38.53 146 ILE B CA 1
ATOM 3035 C C . ILE B 1 156 ? 52.174 34.013 38.680 1.00 38.69 146 ILE B C 1
ATOM 3036 O O . ILE B 1 156 ? 51.352 33.352 39.329 1.00 37.25 146 ILE B O 1
ATOM 3041 N N . GLY B 1 157 ? 53.439 33.628 38.544 1.00 34.46 147 GLY B N 1
ATOM 3042 C CA . GLY B 1 157 ? 53.968 32.506 39.288 1.00 31.36 147 GLY B CA 1
ATOM 3043 C C . GLY B 1 157 ? 54.074 31.195 38.542 1.00 30.94 147 GLY B C 1
ATOM 3044 O O . GLY B 1 157 ? 54.272 30.159 39.185 1.00 30.98 147 GLY B O 1
ATOM 3045 N N . VAL B 1 158 ? 53.935 31.196 37.216 1.00 29.85 148 VAL B N 1
ATOM 3046 C CA . VAL B 1 158 ? 54.126 29.970 36.451 1.00 27.61 148 VAL B CA 1
ATOM 3047 C C . VAL B 1 158 ? 55.585 29.544 36.551 1.00 28.05 148 VAL B C 1
ATOM 3048 O O . VAL B 1 158 ? 56.501 30.337 36.299 1.00 23.65 148 VAL B O 1
ATOM 3052 N N . THR B 1 159 ? 55.811 28.278 36.892 1.00 29.95 149 THR B N 1
ATOM 3053 C CA . THR B 1 159 ? 57.160 27.766 37.075 1.00 31.22 149 THR B CA 1
ATOM 3054 C C . THR B 1 159 ? 57.540 26.702 36.063 1.00 24.87 149 THR B C 1
ATOM 3055 O O . THR B 1 159 ? 58.731 26.401 35.928 1.00 26.81 149 THR B O 1
ATOM 3059 N N . ASN B 1 160 ? 56.574 26.143 35.343 1.00 19.41 150 ASN B N 1
ATOM 3060 C CA . ASN B 1 160 ? 56.808 25.060 34.401 1.00 20.45 150 ASN B CA 1
ATOM 3061 C C . ASN B 1 160 ? 56.100 25.420 33.110 1.00 18.85 150 ASN B C 1
ATOM 3062 O O . ASN B 1 160 ? 54.943 25.848 33.132 1.00 21.98 150 ASN B O 1
ATOM 3067 N N . ILE B 1 161 ? 56.805 25.273 31.996 1.00 20.36 151 ILE B N 1
ATOM 3068 C CA . ILE B 1 161 ? 56.296 25.638 30.684 1.00 18.26 151 ILE B CA 1
ATOM 3069 C C . ILE B 1 161 ? 56.583 24.493 29.729 1.00 21.91 151 ILE B C 1
ATOM 3070 O O . ILE B 1 161 ? 57.706 23.978 29.689 1.00 22.22 151 ILE B O 1
ATOM 3075 N N . THR B 1 162 ? 55.577 24.093 28.964 1.00 16.98 152 THR B N 1
ATOM 3076 C CA . THR B 1 162 ? 55.759 23.135 27.889 1.00 17.57 152 THR B CA 1
ATOM 3077 C C . THR B 1 162 ? 55.625 23.875 26.566 1.00 14.66 152 THR B C 1
ATOM 3078 O O . THR B 1 162 ? 54.644 24.596 26.353 1.00 20.60 152 THR B O 1
ATOM 3082 N N . VAL B 1 163 ? 56.588 23.676 25.673 1.00 17.84 153 VAL B N 1
ATOM 3083 C CA . VAL B 1 163 ? 56.541 24.236 24.327 1.00 14.06 153 VAL B CA 1
ATOM 3084 C C . VAL B 1 163 ? 56.529 23.076 23.343 1.00 20.63 153 VAL B C 1
ATOM 3085 O O . VAL B 1 163 ? 57.344 22.155 23.458 1.00 14.42 153 VAL B O 1
ATOM 3089 N N . THR B 1 164 ? 55.610 23.108 22.383 1.00 16.55 154 THR B N 1
ATOM 3090 C CA . THR B 1 164 ? 55.613 22.108 21.321 1.00 18.07 154 THR B CA 1
ATOM 3091 C C . THR B 1 164 ? 56.485 22.616 20.179 1.00 18.37 154 THR B C 1
ATOM 3092 O O . THR B 1 164 ? 56.171 23.630 19.550 1.00 20.57 154 THR B O 1
ATOM 3096 N N . LEU B 1 165 ? 57.610 21.945 19.955 1.00 15.52 155 LEU B N 1
ATOM 3097 C CA . LEU B 1 165 ? 58.587 22.352 18.953 1.00 16.43 155 LEU B CA 1
ATOM 3098 C C . LEU B 1 165 ? 58.768 21.178 18.001 1.00 19.38 155 LEU B C 1
ATOM 3099 O O . LEU B 1 165 ? 59.357 20.156 18.369 1.00 14.46 155 LEU B O 1
ATOM 3104 N N . ASN B 1 166 ? 58.254 21.319 16.783 1.00 18.50 156 ASN B N 1
ATOM 3105 C CA . ASN B 1 166 ? 58.210 20.217 15.837 1.00 16.52 156 ASN B CA 1
ATOM 3106 C C . ASN B 1 166 ? 59.294 20.333 14.781 1.00 19.94 156 ASN B C 1
ATOM 3107 O O . ASN B 1 166 ? 59.441 19.421 13.962 1.00 21.25 156 ASN B O 1
ATOM 3112 N N . ALA B 1 167 ? 60.041 21.437 14.779 1.00 14.24 157 ALA B N 1
ATOM 3113 C CA . ALA B 1 167 ? 61.091 21.679 13.804 1.00 17.90 157 ALA B CA 1
ATOM 3114 C C . ALA B 1 167 ? 61.966 22.819 14.292 1.00 16.58 157 ALA B C 1
ATOM 3115 O O . ALA B 1 167 ? 61.467 23.777 14.888 1.00 16.89 157 ALA B O 1
ATOM 3117 N N . VAL B 1 168 ? 63.265 22.700 14.042 1.00 17.53 158 VAL B N 1
ATOM 3118 C CA . VAL B 1 168 ? 64.208 23.798 14.192 1.00 19.47 158 VAL B CA 1
ATOM 3119 C C . VAL B 1 168 ? 64.766 24.206 12.838 1.00 22.89 158 VAL B C 1
ATOM 3120 O O . VAL B 1 168 ? 65.734 24.969 12.766 1.00 18.93 158 VAL B O 1
ATOM 3124 N N . ASP B 1 169 ? 64.189 23.677 11.761 1.00 21.22 159 ASP B N 1
ATOM 3125 C CA . ASP B 1 169 ? 64.461 24.085 10.390 1.00 20.14 159 ASP B CA 1
ATOM 3126 C C . ASP B 1 169 ? 63.143 24.566 9.800 1.00 23.06 159 ASP B C 1
ATOM 3127 O O . ASP B 1 169 ? 62.188 23.773 9.708 1.00 18.13 159 ASP B O 1
ATOM 3132 N N . PRO B 1 170 ? 63.028 25.832 9.390 1.00 19.61 160 PRO B N 1
ATOM 3133 C CA . PRO B 1 170 ? 61.724 26.330 8.931 1.00 23.35 160 PRO B CA 1
ATOM 3134 C C . PRO B 1 170 ? 61.228 25.674 7.648 1.00 25.32 160 PRO B C 1
ATOM 3135 O O . PRO B 1 170 ? 60.009 25.667 7.417 1.00 21.29 160 PRO B O 1
ATOM 3139 N N . THR B 1 171 ? 62.110 25.078 6.833 1.00 20.78 161 THR B N 1
ATOM 3140 C CA . THR B 1 171 ? 61.628 24.358 5.654 1.00 21.74 161 THR B CA 1
ATOM 3141 C C . THR B 1 171 ? 60.906 23.084 6.053 1.00 26.04 161 THR B C 1
ATOM 3142 O O . THR B 1 171 ? 60.036 22.605 5.317 1.00 26.48 161 THR B O 1
ATOM 3146 N N . ILE B 1 172 ? 61.276 22.506 7.194 1.00 19.41 162 ILE B N 1
ATOM 3147 C CA . ILE B 1 172 ? 60.501 21.406 7.748 1.00 21.97 162 ILE B CA 1
ATOM 3148 C C . ILE B 1 172 ? 59.259 21.941 8.452 1.00 18.40 162 ILE B C 1
ATOM 3149 O O . ILE B 1 172 ? 58.172 21.366 8.339 1.00 24.72 162 ILE B O 1
ATOM 3154 N N . GLY B 1 173 ? 59.399 23.064 9.166 1.00 16.19 163 GLY B N 1
ATOM 3155 C CA . GLY B 1 173 ? 58.245 23.684 9.803 1.00 15.12 163 GLY B CA 1
ATOM 3156 C C . GLY B 1 173 ? 57.136 23.989 8.816 1.00 18.52 163 GLY B C 1
ATOM 3157 O O . GLY B 1 173 ? 55.950 23.857 9.139 1.00 17.13 163 GLY B O 1
ATOM 3158 N N . GLU B 1 174 ? 57.506 24.430 7.609 1.00 22.70 164 GLU B N 1
ATOM 3159 C CA . GLU B 1 174 ? 56.511 24.783 6.600 1.00 20.70 164 GLU B CA 1
ATOM 3160 C C . GLU B 1 174 ? 55.626 23.597 6.242 1.00 22.54 164 GLU B C 1
ATOM 3161 O O . GLU B 1 174 ? 54.479 23.780 5.815 1.00 24.62 164 GLU B O 1
ATOM 3167 N N . GLN B 1 175 ? 56.135 22.377 6.413 1.00 19.69 165 GLN B N 1
ATOM 3168 C CA . GLN B 1 175 ? 55.387 21.169 6.096 1.00 19.67 165 GLN B CA 1
ATOM 3169 C C . GLN B 1 175 ? 54.419 20.785 7.203 1.00 17.82 165 GLN B C 1
ATOM 3170 O O . GLN B 1 175 ? 53.645 19.835 7.038 1.00 17.70 165 GLN B O 1
ATOM 3176 N N . ILE B 1 176 ? 54.432 21.506 8.317 1.00 18.56 166 ILE B N 1
ATOM 3177 C CA . ILE B 1 176 ? 53.654 21.124 9.482 1.00 16.13 166 ILE B CA 1
ATOM 3178 C C . ILE B 1 176 ? 52.551 22.126 9.803 1.00 17.71 166 ILE B C 1
ATOM 3179 O O . ILE B 1 176 ? 51.562 21.748 10.450 1.00 17.61 166 ILE B O 1
ATOM 3184 N N . TYR B 1 177 ? 52.641 23.356 9.316 1.00 16.78 167 TYR B N 1
ATOM 3185 C CA . TYR B 1 177 ? 51.681 24.386 9.683 1.00 17.46 167 TYR B CA 1
ATOM 3186 C C . TYR B 1 177 ? 51.045 25.007 8.452 1.00 17.08 167 TYR B C 1
ATOM 3187 O O . TYR B 1 177 ? 51.734 25.332 7.481 1.00 21.05 167 TYR B O 1
ATOM 3196 N N . ASP B 1 178 ? 49.724 25.189 8.518 1.00 17.60 168 ASP B N 1
ATOM 3197 C CA . ASP B 1 178 ? 48.997 25.892 7.468 1.00 23.02 168 ASP B CA 1
ATOM 3198 C C . ASP B 1 178 ? 49.233 27.391 7.549 1.00 21.17 168 ASP B C 1
ATOM 3199 O O . ASP B 1 178 ? 49.421 28.052 6.522 1.00 20.37 168 ASP B O 1
ATOM 3204 N N . TYR B 1 179 ? 49.207 27.945 8.757 1.00 15.93 169 TYR B N 1
ATOM 3205 C CA . TYR B 1 179 ? 49.361 29.380 8.921 1.00 14.58 169 TYR B CA 1
ATOM 3206 C C . TYR B 1 179 ? 49.687 29.686 10.371 1.00 16.42 169 TYR B C 1
ATOM 3207 O O . TYR B 1 179 ? 49.556 28.837 11.258 1.00 16.71 169 TYR B O 1
ATOM 3216 N N . VAL B 1 180 ? 50.160 30.906 10.584 1.00 17.21 170 VAL B N 1
ATOM 3217 C CA . VAL B 1 180 ? 50.312 31.467 11.915 1.00 19.35 170 VAL B CA 1
ATOM 3218 C C . VAL B 1 180 ? 49.704 32.859 11.876 1.00 20.60 170 VAL B C 1
ATOM 3219 O O . VAL B 1 180 ? 49.738 33.547 10.849 1.00 21.25 170 VAL B O 1
ATOM 3223 N N . ILE B 1 181 ? 49.122 33.262 13.001 1.00 15.77 171 ILE B N 1
ATOM 3224 C CA . ILE B 1 181 ? 48.556 34.594 13.173 1.00 14.53 171 ILE B CA 1
ATOM 3225 C C . ILE B 1 181 ? 49.396 35.289 14.229 1.00 22.26 171 ILE B C 1
ATOM 3226 O O . ILE B 1 181 ? 49.444 34.846 15.383 1.00 22.08 171 ILE B O 1
ATOM 3231 N N . TYR B 1 182 ? 50.067 36.367 13.839 1.00 18.89 172 TYR B N 1
ATOM 3232 C CA . TYR B 1 182 ? 50.969 37.045 14.756 1.00 23.08 172 TYR B CA 1
ATOM 3233 C C . TYR B 1 182 ? 50.798 38.543 14.596 1.00 25.20 172 TYR B C 1
ATOM 3234 O O . TYR B 1 182 ? 50.943 39.070 13.490 1.00 23.07 172 TYR B O 1
ATOM 3243 N N . LYS B 1 183 ? 50.540 39.217 15.714 1.00 22.06 173 LYS B N 1
ATOM 3244 C CA . LYS B 1 183 ? 50.339 40.660 15.766 1.00 23.48 173 LYS B CA 1
ATOM 3245 C C . LYS B 1 183 ? 49.421 41.142 14.645 1.00 26.83 173 LYS B C 1
ATOM 3246 O O . LYS B 1 183 ? 49.729 42.075 13.902 1.00 23.62 173 LYS B O 1
ATOM 3252 N N . GLY B 1 184 ? 48.274 40.476 14.519 1.00 28.97 174 GLY B N 1
ATOM 3253 C CA . GLY B 1 184 ? 47.238 40.953 13.622 1.00 25.84 174 GLY B CA 1
ATOM 3254 C C . GLY B 1 184 ? 47.427 40.634 12.158 1.00 23.94 174 GLY B C 1
ATOM 3255 O O . GLY B 1 184 ? 46.809 41.283 11.312 1.00 27.15 174 GLY B O 1
ATOM 3256 N N . GLU B 1 185 ? 48.256 39.651 11.825 1.00 20.28 175 GLU B N 1
ATOM 3257 C CA . GLU B 1 185 ? 48.428 39.257 10.436 1.00 19.80 175 GLU B CA 1
ATOM 3258 C C . GLU B 1 185 ? 48.580 37.749 10.352 1.00 18.27 175 GLU B C 1
ATOM 3259 O O . GLU B 1 185 ? 49.288 37.136 11.156 1.00 24.94 175 GLU B O 1
ATOM 3265 N N . ARG B 1 186 ? 47.887 37.159 9.389 1.00 18.39 176 ARG B N 1
ATOM 3266 C CA . ARG B 1 186 ? 47.973 35.732 9.125 1.00 17.36 176 ARG B CA 1
ATOM 3267 C C . ARG B 1 186 ? 49.004 35.501 8.026 1.00 19.71 176 ARG B C 1
ATOM 3268 O O . ARG B 1 186 ? 48.938 36.125 6.963 1.00 17.51 176 ARG B O 1
ATOM 3276 N N . TYR B 1 187 ? 49.956 34.611 8.290 1.00 18.25 177 TYR B N 1
ATOM 3277 C CA . TYR B 1 187 ? 51.048 34.318 7.375 1.00 18.17 177 TYR B CA 1
ATOM 3278 C C . TYR B 1 187 ? 50.978 32.845 7.007 1.00 20.90 177 TYR B C 1
ATOM 3279 O O . TYR B 1 187 ? 50.541 32.019 7.810 1.00 21.70 177 TYR B O 1
ATOM 3288 N N . GLU B 1 188 ? 51.428 32.515 5.799 1.00 24.62 178 GLU B N 1
ATOM 3289 C CA . GLU B 1 188 ? 51.473 31.136 5.340 1.00 21.96 178 GLU B CA 1
ATOM 3290 C C . GLU B 1 188 ? 52.876 30.779 4.865 1.00 17.31 178 GLU B C 1
ATOM 3291 O O . GLU B 1 188 ? 53.762 31.632 4.755 1.00 17.47 178 GLU B O 1
ATOM 3297 N N . GLY B 1 189 ? 53.068 29.490 4.586 1.00 16.22 179 GLY B N 1
ATOM 3298 C CA . GLY B 1 189 ? 54.284 29.054 3.929 1.00 20.43 179 GLY B CA 1
ATOM 3299 C C . GLY B 1 189 ? 55.525 29.233 4.787 1.00 23.22 179 GLY B C 1
ATOM 3300 O O . GLY B 1 189 ? 55.492 29.155 6.021 1.00 20.47 179 GLY B O 1
ATOM 3301 N N . LEU B 1 190 ? 56.649 29.455 4.101 1.00 22.01 180 LEU B N 1
ATOM 3302 C CA . LEU B 1 190 ? 57.941 29.546 4.773 1.00 20.54 180 LEU B CA 1
ATOM 3303 C C . LEU B 1 190 ? 57.993 30.737 5.721 1.00 16.29 180 LEU B C 1
ATOM 3304 O O . LEU B 1 190 ? 58.579 30.651 6.807 1.00 16.90 180 LEU B O 1
ATOM 3309 N N . GLU B 1 191 ? 57.410 31.867 5.318 1.00 20.49 181 GLU B N 1
ATOM 3310 C CA . GLU B 1 191 ? 57.402 33.044 6.184 1.00 21.22 181 GLU B CA 1
ATOM 3311 C C . GLU B 1 191 ? 56.750 32.740 7.528 1.00 19.37 181 GLU B C 1
ATOM 3312 O O . GLU B 1 191 ? 57.274 33.117 8.584 1.00 18.45 181 GLU B O 1
ATOM 3318 N N . ALA B 1 192 ? 55.607 32.052 7.505 1.00 18.70 182 ALA B N 1
ATOM 3319 C CA . ALA B 1 192 ? 54.943 31.663 8.745 1.00 20.98 182 ALA B CA 1
ATOM 3320 C C . ALA B 1 192 ? 5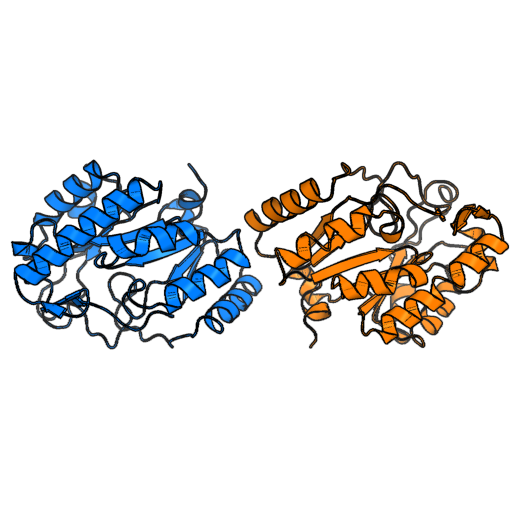5.844 30.785 9.603 1.00 20.56 182 ALA B C 1
ATOM 3321 O O . ALA B 1 192 ? 55.960 30.991 10.817 1.00 23.50 182 ALA B O 1
ATOM 3323 N N . ALA B 1 193 ? 56.468 29.775 8.991 1.00 19.50 183 ALA B N 1
ATOM 3324 C CA . ALA B 1 193 ? 57.314 28.865 9.753 1.00 16.72 183 ALA B CA 1
ATOM 3325 C C . ALA B 1 193 ? 58.531 29.574 10.335 1.00 21.35 183 ALA B C 1
ATOM 3326 O O . ALA B 1 193 ? 58.969 29.237 11.442 1.00 17.71 183 ALA B O 1
ATOM 3328 N N . LYS B 1 194 ? 59.085 30.558 9.616 1.00 13.63 184 LYS B N 1
ATOM 3329 C CA . LYS B 1 194 ? 60.212 31.315 10.158 1.00 15.73 184 LYS B CA 1
ATOM 3330 C C . LYS B 1 194 ? 59.783 32.212 11.312 1.00 20.00 184 LYS B C 1
ATOM 3331 O O . LYS B 1 194 ? 60.517 32.346 12.300 1.00 24.73 184 LYS B O 1
ATOM 3337 N N . ILE B 1 195 ? 58.619 32.859 11.196 1.00 18.72 185 ILE B N 1
ATOM 3338 C CA . ILE B 1 195 ? 58.111 33.671 12.303 1.00 17.49 185 ILE B CA 1
ATOM 3339 C C . ILE B 1 195 ? 57.868 32.800 13.528 1.00 15.81 185 ILE B C 1
ATOM 3340 O O . ILE B 1 195 ? 58.217 33.168 14.656 1.00 14.26 185 ILE B O 1
ATOM 3345 N N . LEU B 1 196 ? 57.240 31.642 13.326 1.00 15.07 186 LEU B N 1
ATOM 3346 C CA . LEU B 1 196 ? 56.964 30.748 14.445 1.00 17.83 186 LEU B CA 1
ATOM 3347 C C . LEU B 1 196 ? 58.254 30.295 15.114 1.00 19.75 186 LEU B C 1
ATOM 3348 O O . LEU B 1 196 ? 58.385 30.364 16.340 1.00 23.55 186 LEU B O 1
ATOM 3353 N N . LEU B 1 197 ? 59.228 29.839 14.320 1.00 14.73 187 LEU B N 1
ATOM 3354 C CA . LEU B 1 197 ? 60.437 29.267 14.903 1.00 16.23 187 LEU B CA 1
ATOM 3355 C C . LEU B 1 197 ? 61.255 30.314 15.649 1.00 20.37 187 LEU B C 1
ATOM 3356 O O . LEU B 1 197 ? 61.778 30.041 16.738 1.00 19.72 187 LEU B O 1
ATOM 3361 N N . ASP B 1 198 ? 61.409 31.503 15.068 1.00 19.31 188 ASP B N 1
ATOM 3362 C CA . ASP B 1 198 ? 62.134 32.558 15.768 1.00 22.04 188 ASP B CA 1
ATOM 3363 C C . ASP B 1 198 ? 61.519 32.844 17.133 1.00 19.41 188 ASP B C 1
ATOM 3364 O O . ASP B 1 198 ? 62.238 32.999 18.126 1.00 22.83 188 ASP B O 1
ATOM 3369 N N . ASN B 1 199 ? 60.188 32.908 17.204 1.00 16.75 189 ASN B N 1
ATOM 3370 C CA A ASN B 1 199 ? 59.538 33.189 18.478 0.62 21.10 189 ASN B CA 1
ATOM 3371 C CA B ASN B 1 199 ? 59.528 33.184 18.476 0.38 20.17 189 ASN B CA 1
ATOM 3372 C C . ASN B 1 199 ? 59.689 32.024 19.450 1.00 15.02 189 ASN B C 1
ATOM 3373 O O . ASN B 1 199 ? 59.934 32.238 20.642 1.00 22.41 189 ASN B O 1
ATOM 3382 N N . GLN B 1 200 ? 59.541 30.787 18.966 1.00 16.31 190 GLN B N 1
ATOM 3383 C CA . GLN B 1 200 ? 59.710 29.635 19.848 1.00 12.43 190 GLN B CA 1
ATOM 3384 C C . GLN B 1 200 ? 61.087 29.644 20.503 1.00 16.45 190 GLN B C 1
ATOM 3385 O O . GLN B 1 200 ? 61.207 29.506 21.726 1.00 19.10 190 GLN B O 1
ATOM 3391 N N . LEU B 1 201 ? 62.137 29.853 19.708 1.00 18.16 191 LEU B N 1
ATOM 3392 C CA . LEU B 1 201 ? 63.492 29.819 20.251 1.00 23.28 191 LEU B CA 1
ATOM 3393 C C . LEU B 1 201 ? 63.739 30.989 21.193 1.00 21.79 191 LEU B C 1
ATOM 3394 O O . LEU B 1 201 ? 64.361 30.821 22.249 1.00 21.99 191 LEU B O 1
ATOM 3399 N N . LYS B 1 202 ? 63.284 32.186 20.817 1.00 19.21 192 LYS B N 1
ATOM 3400 C CA . LYS B 1 202 ? 63.437 33.339 21.701 1.00 23.47 192 LYS B CA 1
ATOM 3401 C C . LYS B 1 202 ? 62.671 33.123 23.000 1.00 22.15 192 LYS B C 1
ATOM 3402 O O . LYS B 1 202 ? 63.152 33.480 24.082 1.00 21.54 192 LYS B O 1
ATOM 3405 N N . GLY B 1 203 ? 61.480 32.526 22.909 1.00 25.89 193 GLY B N 1
ATOM 3406 C CA . GLY B 1 203 ? 60.684 32.282 24.101 1.00 17.86 193 GLY B CA 1
ATOM 3407 C C . GLY B 1 203 ? 61.330 31.274 25.032 1.00 20.15 193 GLY B C 1
ATOM 3408 O O . GLY B 1 203 ? 61.348 31.464 26.252 1.00 18.11 193 GLY B O 1
ATOM 3409 N N . ILE B 1 204 ? 61.839 30.173 24.471 1.00 21.31 194 ILE B N 1
ATOM 3410 C CA . ILE B 1 204 ? 62.522 29.168 25.281 1.00 20.79 194 ILE B CA 1
ATOM 3411 C C . ILE B 1 204 ? 63.748 29.774 25.954 1.00 22.74 194 ILE B C 1
ATOM 3412 O O . ILE B 1 204 ? 63.983 29.564 27.151 1.00 21.68 194 ILE B O 1
ATOM 3417 N N . GLU B 1 205 ? 64.553 30.527 25.193 1.00 16.24 195 GLU B N 1
ATOM 3418 C CA . GLU B 1 205 ? 65.710 31.204 25.781 1.00 24.42 195 GLU B CA 1
ATOM 3419 C C . GLU B 1 205 ? 65.303 32.035 26.987 1.00 23.75 195 GLU B C 1
ATOM 3420 O O . GLU B 1 205 ? 65.904 31.938 28.063 1.00 28.72 195 GLU B O 1
ATOM 3426 N N . GLU B 1 206 ? 64.260 32.850 26.826 1.00 22.01 196 GLU B N 1
ATOM 3427 C CA . GLU B 1 206 ? 63.861 33.756 27.895 1.00 23.25 196 GLU B CA 1
ATOM 3428 C C . GLU B 1 206 ? 63.267 32.992 29.071 1.00 26.35 196 GLU B C 1
ATOM 3429 O O . GLU B 1 206 ? 63.471 33.371 30.229 1.00 21.79 196 GLU B O 1
ATOM 3435 N N . ALA B 1 207 ? 62.538 31.907 28.798 1.00 20.75 197 ALA B N 1
ATOM 3436 C CA . ALA B 1 207 ? 61.987 31.127 29.897 1.00 25.52 197 ALA B CA 1
ATOM 3437 C C . ALA B 1 207 ? 63.099 30.465 30.695 1.00 27.91 197 ALA B C 1
ATOM 3438 O O . ALA B 1 207 ? 63.084 30.488 31.932 1.00 28.91 197 ALA B O 1
ATOM 3440 N N . VAL B 1 208 ? 64.083 29.890 30.002 1.00 26.72 198 VAL B N 1
ATOM 3441 C CA . VAL B 1 208 ? 65.234 29.298 30.679 1.00 26.73 198 VAL B CA 1
ATOM 3442 C C . VAL B 1 208 ? 65.982 30.354 31.485 1.00 29.20 198 VAL B C 1
ATOM 3443 O O . VAL B 1 208 ? 66.378 30.117 32.636 1.00 23.71 19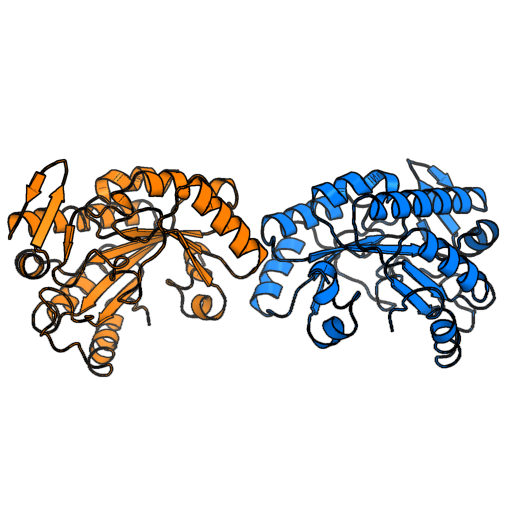8 VAL B O 1
ATOM 3447 N N . ARG B 1 209 ? 66.185 31.539 30.898 1.00 26.36 199 ARG B N 1
ATOM 3448 C CA . ARG B 1 209 ? 66.899 32.594 31.610 1.00 29.07 199 ARG B CA 1
ATOM 3449 C C . ARG B 1 209 ? 66.186 32.978 32.899 1.00 32.57 199 ARG B C 1
ATOM 3450 O O . ARG B 1 209 ? 66.840 33.297 33.896 1.00 34.60 199 ARG B O 1
ATOM 3458 N N . ARG B 1 210 ? 64.857 32.939 32.904 1.00 30.39 200 ARG B N 1
ATOM 3459 C CA . ARG B 1 210 ? 64.071 33.281 34.079 1.00 31.24 200 ARG B CA 1
ATOM 3460 C C . ARG B 1 210 ? 63.876 32.098 35.016 1.00 30.14 200 ARG B C 1
ATOM 3461 O O . ARG B 1 210 ? 63.007 32.158 35.892 1.00 34.60 200 ARG B O 1
ATOM 3469 N N . LYS B 1 211 ? 64.645 31.024 34.831 1.00 29.07 201 LYS B N 1
ATOM 3470 C CA . LYS B 1 211 ? 64.657 29.864 35.723 1.00 31.41 201 LYS B CA 1
ATOM 3471 C C . LYS B 1 211 ? 63.343 29.084 35.693 1.00 34.21 201 LYS B C 1
ATOM 3472 O O . LYS B 1 211 ? 62.987 28.419 36.667 1.00 32.92 201 LYS B O 1
ATOM 3476 N N . LYS B 1 212 ? 62.616 29.144 34.580 1.00 31.81 202 LYS B N 1
ATOM 3477 C CA . LYS B 1 212 ? 61.472 28.266 34.393 1.00 20.67 202 LYS B CA 1
ATOM 3478 C C . LYS B 1 212 ? 61.947 26.885 33.953 1.00 24.58 202 LYS B C 1
ATOM 3479 O O . LYS B 1 212 ? 62.957 26.742 33.257 1.00 28.16 202 LYS B O 1
ATOM 3485 N N . ILE B 1 213 ? 61.207 25.860 34.359 1.00 24.63 203 ILE B N 1
ATOM 3486 C CA . ILE B 1 213 ? 61.485 24.497 33.919 1.00 24.34 203 ILE B CA 1
ATOM 3487 C C . ILE B 1 213 ? 60.725 24.269 32.621 1.00 24.08 203 ILE B C 1
ATOM 3488 O O . ILE B 1 213 ? 59.493 24.375 32.586 1.00 23.78 203 ILE B O 1
ATOM 3493 N N . VAL B 1 214 ? 61.454 23.956 31.555 1.00 19.06 204 VAL B N 1
ATOM 3494 C CA . VAL B 1 214 ? 60.894 23.892 30.210 1.00 17.27 204 VAL B CA 1
ATOM 3495 C C . VAL B 1 214 ? 60.890 22.437 29.762 1.00 17.97 204 VAL B C 1
ATOM 3496 O O . VAL B 1 214 ? 61.932 21.771 29.769 1.00 18.38 204 VAL B O 1
ATOM 3500 N N . LYS B 1 215 ? 59.712 21.941 29.405 1.00 18.10 205 LYS B N 1
ATOM 3501 C CA . LYS B 1 215 ? 59.563 20.682 28.696 1.00 20.20 205 LYS B CA 1
ATOM 3502 C C . LYS B 1 215 ? 59.230 21.002 27.251 1.00 17.32 205 LYS B C 1
ATOM 3503 O O . LYS B 1 215 ? 58.449 21.915 26.980 1.00 18.77 205 LYS B O 1
ATOM 3509 N N . VAL B 1 216 ? 59.831 20.271 26.322 1.00 15.06 206 VAL B N 1
ATOM 3510 C CA . VAL B 1 216 ? 59.550 20.455 24.903 1.00 20.11 206 VAL B CA 1
ATOM 3511 C C . VAL B 1 216 ? 58.832 19.208 24.412 1.00 14.46 206 VAL B C 1
ATOM 3512 O O . VAL B 1 216 ? 59.340 18.089 24.564 1.00 12.86 206 VAL B O 1
ATOM 3516 N N . ASN B 1 217 ? 57.650 19.394 23.830 1.00 19.66 207 ASN B N 1
ATOM 3517 C CA . ASN B 1 217 ? 56.988 18.326 23.101 1.00 18.79 207 ASN B CA 1
ATOM 3518 C C . ASN B 1 217 ? 57.406 18.357 21.641 1.00 24.63 207 ASN B C 1
ATOM 3519 O O . ASN B 1 217 ? 57.588 19.431 21.061 1.00 22.75 207 ASN B O 1
ATOM 3524 N N . THR B 1 218 ? 57.529 17.175 21.042 1.00 22.87 208 THR B N 1
ATOM 3525 C CA . THR B 1 218 ? 57.723 17.050 19.603 1.00 22.40 208 THR B CA 1
ATOM 3526 C C . THR B 1 218 ? 56.791 15.972 19.074 1.00 23.64 208 THR B C 1
ATOM 3527 O O . THR B 1 218 ? 56.810 14.841 19.571 1.00 19.30 208 THR B O 1
ATOM 3531 N N . VAL B 1 219 ? 55.957 16.324 18.100 1.00 19.78 209 VAL B N 1
ATOM 3532 C CA . VAL B 1 219 ? 55.128 15.335 17.416 1.00 17.24 209 VAL B CA 1
ATOM 3533 C C . VAL B 1 219 ? 55.993 14.654 16.364 1.00 17.74 209 VAL B C 1
ATOM 3534 O O . VAL B 1 219 ? 56.520 15.311 15.459 1.00 21.64 209 VAL B O 1
ATOM 3538 N N . LEU B 1 220 ? 56.125 13.336 16.470 1.00 14.69 210 LEU B N 1
ATOM 3539 C CA . LEU B 1 220 ? 56.942 12.560 15.546 1.00 17.37 210 LEU B CA 1
ATOM 3540 C C . LEU B 1 220 ? 56.119 12.245 14.304 1.00 21.96 210 LEU B C 1
ATOM 3541 O O . LEU B 1 220 ? 55.184 11.438 14.354 1.00 20.44 210 LEU B O 1
ATOM 3546 N N . ILE B 1 221 ? 56.457 12.889 13.192 1.00 13.91 211 ILE B N 1
ATOM 3547 C CA . ILE B 1 221 ? 55.683 12.786 11.955 1.00 19.57 211 ILE B CA 1
ATOM 3548 C C . ILE B 1 221 ? 56.509 12.021 10.928 1.00 25.11 211 ILE B C 1
ATOM 3549 O O . ILE B 1 221 ? 57.434 12.592 10.332 1.00 25.84 211 ILE B O 1
ATOM 3554 N N . PRO B 1 222 ? 56.243 10.730 10.723 1.00 20.27 212 PRO B N 1
ATOM 3555 C CA . PRO B 1 222 ? 57.020 9.952 9.750 1.00 21.40 212 PRO B CA 1
ATOM 3556 C C . PRO B 1 222 ? 57.046 10.627 8.390 1.00 22.70 212 PRO B C 1
ATOM 3557 O O . PRO B 1 222 ? 56.018 11.080 7.875 1.00 22.05 212 PRO B O 1
ATOM 3561 N N . GLY B 1 223 ? 58.247 10.727 7.826 1.00 22.52 213 GLY B N 1
ATOM 3562 C CA . GLY B 1 223 ? 58.438 11.329 6.531 1.00 18.83 213 GLY B CA 1
ATOM 3563 C C . GLY B 1 223 ? 58.580 12.833 6.556 1.00 22.87 213 GLY B C 1
ATOM 3564 O O . GLY B 1 223 ? 58.844 13.430 5.504 1.00 27.69 213 GLY B O 1
ATOM 3565 N N . ILE B 1 224 ? 58.422 13.471 7.716 1.00 17.08 214 ILE B N 1
ATOM 3566 C CA A ILE B 1 224 ? 58.484 14.925 7.782 0.44 17.71 214 ILE B CA 1
ATOM 3567 C CA B ILE B 1 224 ? 58.460 14.928 7.805 0.56 17.63 214 ILE B CA 1
ATOM 3568 C C . ILE B 1 224 ? 59.558 15.372 8.763 1.00 22.88 214 ILE B C 1
ATOM 3569 O O . ILE B 1 224 ? 60.478 16.103 8.381 1.00 22.45 214 ILE B O 1
ATOM 3578 N N . ASN B 1 225 ? 59.463 14.946 10.028 1.00 19.67 215 ASN B N 1
ATOM 3579 C CA . ASN B 1 225 ? 60.458 15.348 11.017 1.00 22.71 215 ASN B CA 1
ATOM 3580 C C . ASN B 1 225 ? 61.023 14.169 11.800 1.00 21.30 215 ASN B C 1
ATOM 3581 O O . ASN B 1 225 ? 61.655 14.378 12.840 1.00 19.67 215 ASN B O 1
ATOM 3586 N N . ASP B 1 226 ? 60.826 12.938 11.319 1.00 18.41 216 ASP B N 1
ATOM 3587 C CA . ASP B 1 226 ? 61.181 11.770 12.118 1.00 25.27 216 ASP B CA 1
ATOM 3588 C C . ASP B 1 226 ? 62.687 11.552 12.230 1.00 27.74 216 ASP B C 1
ATOM 3589 O O . ASP B 1 226 ? 63.129 10.902 13.181 1.00 34.70 216 ASP B O 1
ATOM 3594 N N . LYS B 1 227 ? 63.490 12.076 11.304 1.00 23.59 217 LYS B N 1
ATOM 3595 C CA . LYS B 1 227 ? 64.923 12.139 11.562 1.00 25.30 217 LYS B CA 1
ATOM 3596 C C . LYS B 1 227 ? 65.377 13.535 11.959 1.00 27.84 217 LYS B C 1
ATOM 3597 O O . LYS B 1 227 ? 66.445 13.679 12.565 1.00 24.25 217 LYS B O 1
ATOM 3603 N N . HIS B 1 228 ? 64.590 14.559 11.634 1.00 25.56 218 HIS B N 1
ATOM 3604 C CA . HIS B 1 228 ? 64.896 15.904 12.093 1.00 21.21 218 HIS B CA 1
ATOM 3605 C C . HIS B 1 228 ? 64.813 16.025 13.611 1.00 20.42 218 HIS B C 1
ATOM 3606 O O . HIS B 1 228 ? 65.410 16.942 14.184 1.00 18.77 218 HIS B O 1
ATOM 3613 N N . VAL B 1 229 ? 64.108 15.110 14.281 1.00 16.22 219 VAL B N 1
ATOM 3614 C CA . VAL B 1 229 ? 63.959 15.211 15.732 1.00 17.58 219 VAL B CA 1
ATOM 3615 C C . VAL B 1 229 ? 65.312 15.160 16.435 1.00 18.38 219 VAL B C 1
ATOM 3616 O O . VAL B 1 229 ? 65.469 15.718 17.528 1.00 15.78 219 VAL B O 1
ATOM 3620 N N . PHE B 1 230 ? 66.306 14.504 15.829 1.00 21.30 220 PHE B N 1
ATOM 3621 C CA . PHE B 1 230 ? 67.663 14.534 16.375 1.00 19.62 220 PHE B CA 1
ATOM 3622 C C . PHE B 1 230 ? 68.205 15.959 16.433 1.00 17.04 220 PHE B C 1
ATOM 3623 O O . PHE B 1 230 ? 68.840 16.355 17.420 1.00 20.29 220 PHE B O 1
ATOM 3631 N N . ASP B 1 231 ? 67.978 16.740 15.377 1.00 16.98 221 ASP B N 1
ATOM 3632 C CA . ASP B 1 231 ? 68.417 18.131 15.379 1.00 22.15 221 ASP B CA 1
ATOM 3633 C C . ASP B 1 231 ? 67.667 18.928 16.438 1.00 25.24 221 ASP B C 1
ATOM 3634 O O . ASP B 1 231 ? 68.242 19.819 17.078 1.00 21.11 221 ASP B O 1
ATOM 3639 N N . ILE B 1 232 ? 66.372 18.651 16.604 1.00 17.22 222 ILE B N 1
ATOM 3640 C CA . ILE B 1 232 ? 65.584 19.328 17.631 1.00 17.09 222 ILE B CA 1
ATOM 3641 C C . ILE B 1 232 ? 66.176 19.065 19.011 1.00 20.29 222 ILE B C 1
ATOM 3642 O O . ILE B 1 232 ? 66.348 19.985 19.818 1.00 22.57 222 ILE B O 1
ATOM 3647 N N . ALA B 1 233 ? 66.446 17.790 19.318 1.00 20.38 223 ALA B N 1
ATOM 3648 C CA . ALA B 1 233 ? 66.967 17.427 20.634 1.00 18.49 223 ALA B CA 1
ATOM 3649 C C . ALA B 1 233 ? 68.297 18.115 20.923 1.00 15.64 223 ALA B C 1
ATOM 3650 O O . ALA B 1 233 ? 68.510 18.625 22.029 1.00 20.38 223 ALA B O 1
ATOM 3652 N N . ARG B 1 234 ? 69.206 18.142 19.947 1.00 14.34 224 ARG B N 1
ATOM 3653 C CA . ARG B 1 234 ? 70.486 18.813 20.160 1.00 18.61 224 ARG B CA 1
ATOM 3654 C C . ARG B 1 234 ? 70.285 20.296 20.441 1.00 17.45 224 ARG B C 1
ATOM 3655 O O . ARG B 1 234 ? 70.887 20.853 21.365 1.00 17.23 224 ARG B O 1
ATOM 3663 N N . LYS B 1 235 ? 69.432 20.952 19.654 1.00 18.16 225 LYS B N 1
ATOM 3664 C CA . LYS B 1 235 ? 69.212 22.383 19.835 1.00 16.16 225 LYS B CA 1
ATOM 3665 C C . LYS B 1 235 ? 68.646 22.683 21.221 1.00 22.99 225 LYS B C 1
ATOM 3666 O O . LYS B 1 235 ? 69.155 23.555 21.936 1.00 18.45 225 LYS B O 1
ATOM 3672 N N . ILE B 1 236 ? 67.578 21.980 21.614 1.00 16.38 226 ILE B N 1
ATOM 3673 C CA . ILE B 1 236 ? 66.946 22.286 22.898 1.00 18.16 226 ILE B CA 1
ATOM 3674 C C . ILE B 1 236 ? 67.859 21.908 24.054 1.00 19.05 226 ILE B C 1
ATOM 3675 O O . ILE B 1 236 ? 67.792 22.518 25.129 1.00 19.80 226 ILE B O 1
ATOM 3680 N N . LYS B 1 237 ? 68.715 20.900 23.863 1.00 20.97 227 LYS B N 1
ATOM 3681 C CA A LYS B 1 237 ? 69.689 20.547 24.891 0.67 19.67 227 LYS B CA 1
ATOM 3682 C CA B LYS B 1 237 ? 69.686 20.549 24.892 0.33 20.08 227 LYS B CA 1
ATOM 3683 C C . LYS B 1 237 ? 70.636 21.708 25.165 1.00 20.74 227 LYS B C 1
ATOM 3684 O O . LYS B 1 237 ? 70.868 22.072 26.323 1.00 14.94 227 LYS B O 1
ATOM 3695 N N . SER B 1 238 ? 71.190 22.307 24.101 1.00 20.87 228 SER B N 1
ATOM 3696 C CA A SER B 1 238 ? 72.104 23.436 24.267 0.61 19.31 228 SER B CA 1
ATOM 3697 C CA B SER B 1 238 ? 72.110 23.423 24.289 0.39 19.55 228 SER B CA 1
ATOM 3698 C C . SER B 1 238 ? 71.414 24.624 24.913 1.00 20.81 228 SER B C 1
ATOM 3699 O O . SER B 1 238 ? 72.056 25.406 25.625 1.00 23.67 228 SER B O 1
ATOM 3704 N N . MET B 1 239 ? 70.115 24.782 24.668 1.00 20.23 229 MET B N 1
ATOM 3705 C CA . MET B 1 239 ? 69.353 25.910 25.184 1.00 22.82 229 MET B CA 1
ATOM 3706 C C . MET B 1 239 ? 68.945 25.767 26.644 1.00 20.52 229 MET B C 1
ATOM 3707 O O . MET B 1 239 ? 68.485 26.753 27.230 1.00 23.46 229 MET B O 1
ATOM 3712 N N . GLY B 1 240 ? 69.101 24.595 27.251 1.00 23.12 230 GLY B N 1
ATOM 3713 C CA . GLY B 1 240 ? 68.750 24.435 28.651 1.00 25.12 230 GLY B CA 1
ATOM 3714 C C . GLY B 1 240 ? 67.359 23.923 28.937 1.00 27.97 230 GLY B C 1
ATOM 3715 O O . GLY B 1 240 ? 66.896 24.037 30.078 1.00 31.23 230 GLY B O 1
ATOM 3716 N N . VAL B 1 241 ? 66.685 23.348 27.942 1.00 23.90 231 VAL B N 1
ATOM 3717 C CA . VAL B 1 241 ? 65.439 22.633 28.176 1.00 13.70 231 VAL B CA 1
ATOM 3718 C C . VAL B 1 241 ? 65.679 21.454 29.110 1.00 20.33 231 VAL B C 1
ATOM 3719 O O . VAL B 1 241 ? 66.711 20.777 29.042 1.00 24.54 231 VAL B O 1
ATOM 3723 N N . PHE B 1 242 ? 64.732 21.224 30.019 1.00 21.01 232 PHE B N 1
ATOM 3724 C CA . PHE B 1 242 ? 64.931 20.198 31.037 1.00 17.66 232 PHE B CA 1
ATOM 3725 C C . PHE B 1 242 ? 64.612 18.799 30.520 1.00 23.53 232 PHE B C 1
ATOM 3726 O O . PHE B 1 242 ? 65.319 17.841 30.853 1.00 23.57 232 PHE B O 1
ATOM 3734 N N . ILE B 1 243 ? 63.533 18.642 29.753 1.00 20.62 233 ILE B N 1
ATOM 3735 C CA . ILE B 1 243 ? 63.074 17.316 29.357 1.00 17.12 233 ILE B CA 1
ATOM 3736 C C . ILE B 1 243 ? 62.414 17.390 27.985 1.00 19.97 233 ILE B C 1
ATOM 3737 O O . ILE B 1 243 ? 61.859 18.420 27.598 1.00 21.56 233 ILE B O 1
ATOM 3742 N N . HIS B 1 244 ? 62.477 16.280 27.248 1.00 20.02 234 HIS B N 1
ATOM 3743 C CA . HIS B 1 244 ? 61.965 16.185 25.885 1.00 20.38 234 HIS B CA 1
ATOM 3744 C C . HIS B 1 244 ? 60.906 15.090 25.840 1.00 17.91 234 HIS B C 1
ATOM 3745 O O . HIS B 1 244 ? 61.150 13.966 26.292 1.00 16.26 234 HIS B O 1
ATOM 3752 N N . ASN B 1 245 ? 59.748 15.409 25.269 1.00 18.11 235 ASN B N 1
ATOM 3753 C CA . ASN B 1 245 ? 58.619 14.483 25.181 1.00 17.06 235 ASN B CA 1
ATOM 3754 C C . ASN B 1 245 ? 58.288 14.271 23.706 1.00 21.31 235 ASN B C 1
ATOM 3755 O O . ASN B 1 245 ? 57.649 15.120 23.075 1.00 23.52 235 ASN B O 1
ATOM 3760 N N . VAL B 1 246 ? 58.710 13.136 23.159 1.00 17.79 236 VAL B N 1
ATOM 3761 C CA . VAL B 1 246 ? 58.440 12.791 21.767 1.00 21.57 236 VAL B CA 1
ATOM 3762 C C . VAL B 1 246 ? 57.133 12.012 21.695 1.00 26.06 236 VAL B C 1
ATOM 3763 O O . VAL B 1 246 ? 57.012 10.929 22.276 1.00 25.75 236 VAL B O 1
ATOM 3767 N N . MET B 1 247 ? 56.145 12.582 21.009 1.00 20.33 237 MET B N 1
ATOM 3768 C CA . MET B 1 247 ? 54.805 12.030 20.932 1.00 23.84 237 MET B CA 1
ATOM 3769 C C . MET B 1 247 ? 54.556 11.476 19.540 1.00 23.85 237 MET B C 1
ATOM 3770 O O . MET B 1 247 ? 54.860 12.155 18.550 1.00 23.12 237 MET B O 1
ATOM 3775 N N . PRO B 1 248 ? 54.017 10.270 19.409 1.00 22.19 238 PRO B N 1
ATOM 3776 C CA . PRO B 1 248 ? 53.680 9.768 18.074 1.00 22.03 238 PRO B CA 1
ATOM 3777 C C . PRO B 1 248 ? 52.578 10.614 17.452 1.00 28.46 238 PRO B C 1
ATOM 3778 O O . PRO B 1 248 ? 51.643 11.045 18.131 1.00 30.01 238 PRO B O 1
ATOM 3782 N N . LEU B 1 249 ? 52.718 10.881 16.155 1.00 20.51 239 LEU B N 1
ATOM 3783 C CA . LEU B 1 249 ? 51.641 11.496 15.390 1.00 18.98 239 LEU B CA 1
ATOM 3784 C C . LEU B 1 249 ? 50.331 10.750 15.593 1.00 16.87 239 LEU B C 1
ATOM 3785 O O . LEU B 1 249 ? 50.280 9.520 15.510 1.00 17.78 239 LEU B O 1
ATOM 3790 N N . ILE B 1 250 ? 49.280 11.505 15.904 1.00 23.14 240 ILE B N 1
ATOM 3791 C CA . ILE B 1 250 ? 47.901 11.043 15.786 1.00 24.49 240 ILE B CA 1
ATOM 3792 C C . ILE B 1 250 ? 47.398 11.484 14.418 1.00 18.36 240 ILE B C 1
ATOM 3793 O O . ILE B 1 250 ? 47.126 12.683 14.229 1.00 21.95 240 ILE B O 1
ATOM 3798 N N . PRO B 1 251 ? 47.281 10.589 13.434 1.00 21.12 241 PRO B N 1
ATOM 3799 C CA A PRO B 1 251 ? 46.919 11.009 12.071 0.58 19.39 241 PRO B CA 1
ATOM 3800 C CA B PRO B 1 251 ? 46.920 11.011 12.072 0.42 19.58 241 PRO B CA 1
ATOM 3801 C C . PRO B 1 251 ? 45.544 11.663 12.032 1.00 21.20 241 PRO B C 1
ATOM 3802 O O . PRO B 1 251 ? 44.536 11.058 12.408 1.00 19.20 241 PRO B O 1
ATOM 3809 N N . GLN B 1 252 ? 45.512 12.907 11.563 1.00 17.45 242 GLN B N 1
ATOM 3810 C CA . GLN B 1 252 ? 44.295 13.706 11.544 1.00 20.30 242 GLN B CA 1
ATOM 3811 C C . GLN B 1 252 ? 44.526 14.884 10.608 1.00 21.05 242 GLN B C 1
ATOM 3812 O O . GLN B 1 252 ? 45.668 15.245 10.314 1.00 21.47 242 GLN B O 1
ATOM 3818 N N . TYR B 1 253 ? 43.428 15.464 10.127 1.00 15.93 243 TYR B N 1
ATOM 3819 C CA . TYR B 1 253 ? 43.463 16.636 9.235 1.00 19.19 243 TYR B CA 1
ATOM 3820 C C . TYR B 1 253 ? 44.369 16.298 8.048 1.00 24.40 243 TYR B C 1
ATOM 3821 O O . TYR B 1 253 ? 44.247 15.202 7.484 1.00 19.97 243 TYR B O 1
ATOM 3830 N N . LYS B 1 254 ? 45.299 17.172 7.658 1.00 26.65 244 LYS B N 1
ATOM 3831 C CA . LYS B 1 254 ? 46.104 16.942 6.464 1.00 22.57 244 LYS B CA 1
ATOM 3832 C C . LYS B 1 254 ? 47.097 15.801 6.628 1.00 22.16 244 LYS B C 1
ATOM 3833 O O . LYS B 1 254 ? 47.682 15.368 5.630 1.00 24.39 244 LYS B O 1
ATOM 3839 N N . PHE B 1 255 ? 47.304 15.310 7.849 1.00 14.69 245 PHE B N 1
ATOM 3840 C CA . PHE B 1 255 ? 48.173 14.169 8.096 1.00 17.32 245 PHE B CA 1
ATOM 3841 C C . PHE B 1 255 ? 47.372 12.894 8.336 1.00 15.80 245 PHE B C 1
ATOM 3842 O O . PHE B 1 255 ? 47.915 11.920 8.862 1.00 18.08 245 PHE B O 1
ATOM 3850 N N . ALA B 1 256 ? 46.090 12.883 7.952 1.00 19.58 246 ALA B N 1
ATOM 3851 C CA . ALA B 1 256 ? 45.218 11.751 8.246 1.00 18.90 246 ALA B CA 1
ATOM 3852 C C . ALA B 1 256 ? 45.652 10.477 7.530 1.00 26.89 246 ALA B C 1
ATOM 3853 O O . ALA B 1 256 ? 45.222 9.383 7.923 1.00 25.35 246 ALA B O 1
ATOM 3855 N N . HIS B 1 257 ? 46.458 10.588 6.468 1.00 29.10 247 HIS B N 1
ATOM 3856 C CA . HIS B 1 257 ? 46.877 9.400 5.729 1.00 30.08 247 HIS B CA 1
ATOM 3857 C C . HIS B 1 257 ? 48.224 8.859 6.187 1.00 28.89 247 HIS B C 1
ATOM 3858 O O . HIS B 1 257 ? 48.602 7.754 5.798 1.00 32.03 247 HIS B O 1
ATOM 3865 N N . ILE B 1 258 ? 48.964 9.621 6.982 1.00 23.35 248 ILE B N 1
ATOM 3866 C CA . ILE B 1 258 ? 50.313 9.236 7.378 1.00 24.72 248 ILE B CA 1
ATOM 3867 C C . ILE B 1 258 ? 50.269 8.091 8.385 1.00 28.82 248 ILE B C 1
ATOM 3868 O O . ILE B 1 258 ? 49.471 8.105 9.329 1.00 27.92 248 ILE B O 1
ATOM 3873 N N . LYS B 1 259 ? 51.114 7.089 8.178 1.00 19.11 249 LYS B N 1
ATOM 3874 C CA . LYS B 1 259 ? 51.205 5.967 9.102 1.00 23.27 249 LYS B CA 1
ATOM 3875 C C . LYS B 1 259 ? 51.936 6.384 10.367 1.00 23.68 249 LYS B C 1
ATOM 3876 O O . LYS B 1 259 ? 53.084 6.854 10.284 1.00 26.94 249 LYS B O 1
ATOM 3880 N N . PRO B 1 260 ? 51.312 6.286 11.539 1.00 29.57 250 PRO B N 1
ATOM 3881 C CA . PRO B 1 260 ? 51.964 6.773 12.740 1.00 28.82 250 PRO B CA 1
ATOM 3882 C C . PRO B 1 260 ? 53.128 5.857 13.073 1.00 32.61 250 PRO B C 1
ATOM 3883 O O . PRO B 1 260 ? 53.166 4.703 12.617 1.00 36.21 250 PRO B O 1
ATOM 3887 N N . PRO B 1 261 ? 54.100 6.332 13.845 1.00 30.55 251 PRO B N 1
ATOM 3888 C CA . PRO B 1 261 ? 55.204 5.456 14.252 1.00 33.36 251 PRO B CA 1
ATOM 3889 C C . PRO B 1 261 ? 54.709 4.337 15.153 1.00 36.30 251 PRO B C 1
ATOM 3890 O O . PRO B 1 261 ? 53.872 4.546 16.033 1.00 45.54 251 PRO B O 1
ATOM 3894 N N . THR B 1 262 ? 55.226 3.135 14.919 1.00 35.84 252 THR B N 1
ATOM 3895 C CA . THR B 1 262 ? 54.886 2.026 15.786 1.00 39.90 252 THR B CA 1
ATOM 3896 C C . THR B 1 262 ? 55.465 2.258 17.179 1.00 41.17 252 THR B C 1
ATOM 3897 O O . THR B 1 262 ? 56.389 3.058 17.354 1.00 39.62 252 THR B O 1
ATOM 3901 N N . PRO B 1 263 ? 54.912 1.591 18.198 1.00 50.77 253 PRO B N 1
ATOM 3902 C CA . PRO B 1 263 ? 55.499 1.705 19.542 1.00 47.57 253 PRO B CA 1
ATOM 3903 C C . PRO B 1 263 ? 56.959 1.301 19.593 1.00 46.68 253 PRO B C 1
ATOM 3904 O O . PRO B 1 263 ? 57.722 1.865 20.388 1.00 48.03 253 PRO B O 1
ATOM 3908 N N . GLU B 1 264 ? 57.373 0.344 18.761 1.00 47.09 254 GLU B N 1
ATOM 3909 C CA . GLU B 1 264 ? 58.772 -0.069 18.741 1.00 46.62 254 GLU B CA 1
ATOM 3910 C C . GLU B 1 264 ? 59.647 1.007 18.113 1.00 44.38 254 GLU B C 1
ATOM 3911 O O . GLU B 1 264 ? 60.695 1.369 18.661 1.00 43.94 254 GLU B O 1
ATOM 3917 N N . GLU B 1 265 ? 59.233 1.529 16.956 1.00 44.00 255 GLU B N 1
ATOM 3918 C CA . GLU B 1 265 ? 59.976 2.617 16.328 1.00 41.87 255 GLU B CA 1
ATOM 3919 C C . GLU B 1 265 ? 60.048 3.825 17.250 1.00 33.12 255 GLU B C 1
ATOM 3920 O O . GLU B 1 265 ? 61.097 4.474 17.363 1.00 26.09 255 GLU B O 1
ATOM 3923 N N . LYS B 1 266 ? 58.937 4.132 17.922 1.00 30.25 256 LYS B N 1
ATOM 3924 C CA A LYS B 1 266 ? 58.906 5.259 18.846 0.33 26.59 256 LYS B CA 1
ATOM 3925 C CA B LYS B 1 266 ? 58.903 5.258 18.849 0.67 24.80 256 LYS B CA 1
ATOM 3926 C C . LYS B 1 266 ? 59.927 5.084 19.964 1.00 24.20 256 LYS B C 1
ATOM 3927 O O . LYS B 1 266 ? 60.726 5.986 20.239 1.00 28.67 256 LYS B O 1
ATOM 3938 N N . ARG B 1 267 ? 59.922 3.920 20.617 1.00 26.47 257 ARG B N 1
ATOM 3939 C CA . ARG B 1 267 ? 60.851 3.690 21.718 1.00 33.27 257 ARG B CA 1
ATOM 3940 C C . ARG B 1 267 ? 62.296 3.642 21.241 1.00 33.55 257 ARG B C 1
ATOM 3941 O O . ARG B 1 267 ? 63.207 3.996 22.000 1.00 27.34 257 ARG B O 1
ATOM 3949 N N . ALA B 1 268 ? 62.529 3.209 20.001 1.00 31.28 258 ALA B N 1
ATOM 3950 C CA . ALA B 1 268 ? 63.890 3.201 19.477 1.00 31.94 258 ALA B CA 1
ATOM 3951 C C . ALA B 1 268 ? 64.426 4.618 19.322 1.00 27.57 258 ALA B C 1
ATOM 3952 O O . ALA B 1 268 ? 65.578 4.897 19.681 1.00 23.30 258 ALA B O 1
ATOM 3954 N N . ILE B 1 269 ? 63.593 5.531 18.814 1.00 26.65 259 ILE B N 1
ATOM 3955 C CA . ILE B 1 269 ? 63.985 6.935 18.714 1.00 26.38 259 ILE B CA 1
ATOM 3956 C C . ILE B 1 269 ? 64.192 7.524 20.105 1.00 26.45 259 ILE B C 1
ATOM 3957 O O . ILE B 1 269 ? 65.182 8.219 20.364 1.00 21.34 259 ILE B O 1
ATOM 3962 N N . GLN B 1 270 ? 63.262 7.250 21.023 1.00 20.94 260 GLN B N 1
ATOM 3963 C CA . GLN B 1 270 ? 63.383 7.790 22.372 1.00 22.59 260 GLN B CA 1
ATOM 3964 C C . GLN B 1 270 ? 64.672 7.315 23.031 1.00 23.49 260 GLN B C 1
ATOM 3965 O O . GLN B 1 270 ? 65.352 8.091 23.712 1.00 21.53 260 GLN B O 1
ATOM 3971 N N . ASP B 1 271 ? 65.017 6.037 22.851 1.00 22.93 261 ASP B N 1
ATOM 3972 C CA . ASP B 1 271 ? 66.244 5.508 23.443 1.00 24.98 261 ASP B CA 1
ATOM 3973 C C . ASP B 1 271 ? 67.477 6.235 22.916 1.00 26.00 261 ASP B C 1
ATOM 3974 O O . ASP B 1 271 ? 68.407 6.526 23.678 1.00 28.44 261 ASP B O 1
ATOM 3979 N N . GLU B 1 272 ? 67.515 6.514 21.610 1.00 24.21 262 GLU B N 1
ATOM 3980 C CA . GLU B 1 272 ? 68.639 7.253 21.039 1.00 26.52 262 GLU B CA 1
ATOM 3981 C C . GLU B 1 272 ? 68.643 8.705 21.499 1.00 25.21 262 GLU B C 1
ATOM 3982 O O . GLU B 1 272 ? 69.706 9.268 21.788 1.00 30.60 262 GLU B O 1
ATOM 3988 N N . LEU B 1 273 ? 67.470 9.334 21.574 1.00 19.62 263 LEU B N 1
ATOM 3989 C CA . LEU B 1 273 ? 67.434 10.738 21.956 1.00 19.82 263 LEU B CA 1
ATOM 3990 C C . LEU B 1 273 ? 67.788 10.935 23.424 1.00 17.51 263 LEU B C 1
ATOM 3991 O O . LEU B 1 273 ? 68.261 12.014 23.792 1.00 24.29 263 LEU B O 1
ATOM 3996 N N . SER B 1 274 ? 67.592 9.913 24.264 1.00 18.33 264 SER B N 1
ATOM 3997 C CA . SER B 1 274 ? 67.918 10.042 25.680 1.00 24.38 264 SER B CA 1
ATOM 3998 C C . SER B 1 274 ? 69.414 10.197 25.916 1.00 29.71 264 SER B C 1
ATOM 3999 O O . SER B 1 274 ? 69.816 10.631 27.001 1.00 34.43 264 SER B O 1
ATOM 4002 N N . LYS B 1 275 ? 70.246 9.836 24.937 1.00 24.93 265 LYS B N 1
ATOM 4003 C CA . LYS B 1 275 ? 71.674 10.095 25.053 1.00 32.20 265 LYS B CA 1
ATOM 4004 C C . LYS B 1 275 ? 71.997 11.568 24.843 1.00 30.23 265 LYS B C 1
ATOM 4005 O O . LYS B 1 275 ? 73.096 12.008 25.196 1.00 35.09 265 LYS B O 1
ATOM 4011 N N . ILE B 1 276 ? 71.078 12.323 24.247 1.00 22.88 266 ILE B N 1
ATOM 4012 C CA . ILE B 1 276 ? 71.240 13.763 24.070 1.00 24.09 266 ILE B CA 1
ATOM 4013 C C . ILE B 1 276 ? 70.590 14.540 25.201 1.00 27.91 266 ILE B C 1
ATOM 4014 O O . ILE B 1 276 ? 71.206 15.422 25.805 1.00 25.44 266 ILE B O 1
ATOM 4019 N N . ILE B 1 277 ? 69.326 14.238 25.489 1.00 21.35 267 ILE B N 1
ATOM 4020 C CA . ILE B 1 277 ? 68.570 14.967 26.495 1.00 19.77 267 ILE B CA 1
ATOM 4021 C C . ILE B 1 277 ? 67.573 14.017 27.139 1.00 23.38 267 ILE B C 1
ATOM 4022 O O . ILE B 1 277 ? 67.070 13.089 26.498 1.00 25.89 267 ILE B O 1
ATOM 4027 N N . LYS B 1 278 ? 67.296 14.257 28.419 1.00 22.31 268 LYS B N 1
ATOM 4028 C CA . LYS B 1 278 ? 66.324 13.472 29.168 1.00 23.19 268 LYS B CA 1
ATOM 4029 C C . LYS B 1 278 ? 65.010 13.376 28.401 1.00 24.32 268 LYS B C 1
ATOM 4030 O O . LYS B 1 278 ? 64.524 14.368 27.850 1.00 19.32 268 LYS B O 1
ATOM 4036 N N . GLN B 1 279 ? 64.457 12.167 28.341 1.00 25.14 269 GLN B N 1
ATOM 4037 C CA . GLN B 1 279 ? 63.197 11.908 27.661 1.00 24.06 269 GLN B CA 1
ATOM 4038 C C . GLN B 1 279 ? 62.083 11.602 28.652 1.00 29.75 269 GLN B C 1
ATOM 4039 O O . GLN B 1 279 ? 62.286 10.876 29.628 1.00 25.82 269 GLN B O 1
ATOM 4045 N N . MET B 1 280 ? 60.902 12.144 28.377 1.00 27.88 270 MET B N 1
ATOM 4046 C CA . MET B 1 280 ? 59.701 11.801 29.125 1.00 37.29 270 MET B CA 1
ATOM 4047 C C . MET B 1 280 ? 59.147 10.479 28.607 1.00 39.32 270 MET B C 1
ATOM 4048 O O . MET B 1 280 ? 59.066 10.265 27.394 1.00 38.82 270 MET B O 1
ATOM 4053 N N . ARG B 1 281 ? 58.787 9.587 29.523 1.00 47.70 271 ARG B N 1
ATOM 4054 C CA . ARG B 1 281 ? 58.252 8.281 29.147 1.00 58.42 271 ARG B CA 1
ATOM 4055 C C . ARG B 1 281 ? 56.790 8.120 29.558 1.00 59.23 271 ARG B C 1
ATOM 4056 O O . ARG B 1 281 ? 56.339 8.718 30.535 1.00 59.36 271 ARG B O 1
#